Protein AF-A0A8S4RTP9-F1 (afdb_monomer_lite)

InterPro domains:
  IPR000566 Lipocalin/cytosolic fatty-acid binding domain [PF00061] (31-117)
  IPR012674 Calycin [G3DSA:2.40.128.20] (28-155)
  IPR012674 Calycin [SSF50814] (26-150)
  IPR052114 ER-associated autophagy and membrane dynamics regulator [PTHR20952] (185-371)
  IPR057282 RETREG1-3/ARL6IP-like, N-terminal reticulon-homology domain [PF24456] (212-367)

Secondary structure (DSSP, 8-state):
----SSHHHHHHHHHHHT----------S--EEEEEEEEESHHHHHHHTT--HHHHHHHHH--PEEEEEEETTEEEEEEE-SS-EEEEEEETTSEEEEE-SS-EEEEEEEEEETTEEEEEEE-TTT--EEEEEEEE-SSEEEEEEEETT-SS-EEEEEEEEEE---SSHHHHHHHHHHHHHHHHHHHHHHHHHHHHHHHHHHHHHHHGGGHHHHHHHHHHHTTSSTTHHHHHHHHHHHHHHHHHHTT--HHHHHHHHHHHHHHHHHHHHHHHHHHS-TTS--HHHHHHHHHHHHHHHHHHHHHHHHHHHHHHHHHH-HHHHHHHHHHHHHHHHHHHHHS-HHHHHHHHHHHHHHHHHHHHTTHHHHHHHHHHTS--------

Structure (mmCIF, N/CA/C/O backbone):
data_AF-A0A8S4RTP9-F1
#
_entry.id   AF-A0A8S4RTP9-F1
#
loop_
_atom_site.group_PDB
_atom_site.id
_atom_site.type_symbol
_atom_site.label_atom_id
_atom_site.label_alt_id
_atom_site.label_comp_id
_atom_site.label_asym_id
_atom_site.label_entity_id
_atom_site.label_seq_id
_atom_site.pdbx_PDB_ins_code
_atom_site.Cartn_x
_atom_site.Cartn_y
_atom_site.Cartn_z
_atom_site.occupancy
_atom_site.B_iso_or_equiv
_atom_site.auth_seq_id
_atom_site.auth_comp_id
_atom_site.auth_asym_id
_atom_site.auth_atom_id
_atom_site.pdbx_PDB_model_num
ATOM 1 N N . MET A 1 1 ? 39.392 -8.404 46.621 1.00 36.12 1 MET A N 1
ATOM 2 C CA . MET A 1 1 ? 38.425 -8.085 47.693 1.00 36.12 1 MET A CA 1
ATOM 3 C C . MET A 1 1 ? 37.052 -7.868 47.055 1.00 36.12 1 MET A C 1
ATOM 5 O O . MET A 1 1 ? 36.645 -6.737 46.854 1.00 36.12 1 MET A O 1
ATOM 9 N N . ALA A 1 2 ? 36.390 -8.950 46.635 1.00 32.50 2 ALA A N 1
ATOM 10 C CA . ALA A 1 2 ? 35.034 -8.924 46.081 1.00 32.50 2 ALA A CA 1
ATOM 11 C C . ALA A 1 2 ? 34.426 -10.328 46.226 1.00 32.50 2 ALA A C 1
ATOM 13 O O . ALA A 1 2 ? 34.5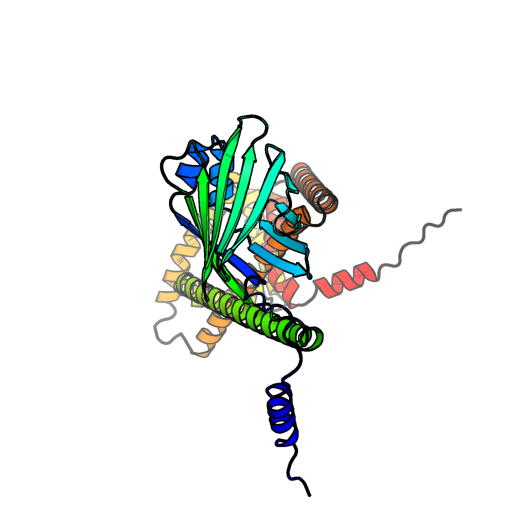82 -11.182 45.362 1.00 32.50 2 ALA A O 1
ATOM 14 N N . HIS A 1 3 ? 33.812 -10.581 47.376 1.00 33.97 3 HIS A N 1
ATOM 15 C CA . HIS A 1 3 ? 32.945 -11.726 47.637 1.00 33.97 3 HIS A CA 1
ATOM 16 C C . HIS A 1 3 ? 31.755 -11.204 48.456 1.00 33.97 3 HIS A C 1
ATOM 18 O O . HIS A 1 3 ? 31.948 -10.352 49.320 1.00 33.97 3 HIS A O 1
ATOM 24 N N . ASN A 1 4 ? 30.565 -11.756 48.199 1.00 37.28 4 ASN A N 1
ATOM 25 C CA . ASN A 1 4 ? 29.323 -11.637 48.984 1.00 37.28 4 ASN A CA 1
ATOM 26 C C . ASN A 1 4 ? 28.449 -10.375 48.852 1.00 37.28 4 ASN A C 1
ATOM 28 O O . ASN A 1 4 ? 28.225 -9.669 49.827 1.00 37.28 4 ASN A O 1
ATOM 32 N N . LEU A 1 5 ? 27.796 -10.200 47.696 1.00 37.62 5 LEU A N 1
ATOM 33 C CA . LEU A 1 5 ? 26.564 -9.390 47.585 1.00 37.62 5 LEU A CA 1
ATOM 34 C C . LEU A 1 5 ? 25.293 -10.205 47.260 1.00 37.62 5 LEU A C 1
ATOM 36 O O . LEU A 1 5 ? 24.198 -9.654 47.278 1.00 37.62 5 LEU A O 1
ATOM 40 N N . ASN A 1 6 ? 25.393 -11.527 47.073 1.00 43.31 6 ASN A N 1
ATOM 41 C CA . ASN A 1 6 ? 24.235 -12.372 46.726 1.00 43.31 6 ASN A CA 1
ATOM 42 C C . ASN A 1 6 ? 23.494 -12.960 47.947 1.00 43.31 6 ASN A C 1
ATOM 44 O O . ASN A 1 6 ? 22.415 -13.520 47.792 1.00 43.31 6 ASN A O 1
ATOM 48 N N . GLY A 1 7 ? 24.046 -12.835 49.161 1.00 35.47 7 GLY A N 1
ATOM 49 C CA . GLY A 1 7 ? 23.460 -13.413 50.381 1.00 35.47 7 GLY A CA 1
ATOM 50 C C . GLY A 1 7 ? 22.413 -12.531 51.073 1.00 35.47 7 GLY A C 1
ATOM 51 O O . GLY A 1 7 ? 21.447 -13.054 51.620 1.00 35.47 7 GLY A O 1
ATOM 52 N N . LEU A 1 8 ? 22.558 -11.199 51.021 1.00 39.16 8 LEU A N 1
ATOM 53 C CA . LEU A 1 8 ? 21.676 -10.281 51.760 1.00 39.16 8 LEU A CA 1
ATOM 54 C C . LEU A 1 8 ? 20.253 -10.212 51.180 1.00 39.16 8 LEU A C 1
ATOM 56 O O . LEU A 1 8 ? 19.293 -10.084 51.934 1.00 39.16 8 LEU A O 1
ATOM 60 N N . HIS A 1 9 ? 20.104 -10.345 49.859 1.00 41.06 9 HIS A N 1
ATOM 61 C CA . HIS A 1 9 ? 18.790 -10.311 49.205 1.00 41.06 9 HIS A CA 1
ATOM 62 C C . HIS A 1 9 ? 17.951 -11.565 49.483 1.00 41.06 9 HIS A C 1
ATOM 64 O O . HIS A 1 9 ? 16.736 -11.465 49.631 1.00 41.06 9 HIS A O 1
ATOM 70 N N . VAL A 1 10 ? 18.589 -12.732 49.611 1.00 45.81 10 VAL A N 1
ATOM 71 C CA . VAL A 1 10 ? 17.896 -13.989 49.941 1.00 45.81 10 VAL A CA 1
ATOM 72 C C . VAL A 1 10 ? 17.510 -14.020 51.425 1.00 45.81 10 VAL A C 1
ATOM 74 O O . VAL A 1 10 ? 16.420 -14.471 51.765 1.00 45.81 10 VAL A O 1
ATOM 77 N N . PHE A 1 11 ? 18.348 -13.456 52.305 1.00 35.59 11 PHE A N 1
ATOM 78 C CA . PHE A 1 11 ? 18.053 -13.335 53.739 1.00 35.59 11 PHE A CA 1
ATOM 79 C C . PHE A 1 11 ? 16.910 -12.350 54.033 1.00 35.59 11 PHE A C 1
ATOM 81 O O . PHE A 1 11 ? 16.093 -12.610 54.913 1.00 35.59 11 PHE A O 1
ATOM 88 N N . ALA A 1 12 ? 16.809 -11.255 53.269 1.00 40.81 12 ALA A N 1
ATOM 89 C CA . ALA A 1 12 ? 15.692 -10.314 53.363 1.00 40.81 12 ALA A CA 1
ATOM 90 C C . ALA A 1 12 ? 14.364 -10.939 52.900 1.00 40.81 12 ALA A C 1
ATOM 92 O O . ALA A 1 12 ? 13.330 -10.688 53.512 1.00 40.81 12 ALA A O 1
ATOM 93 N N . LEU A 1 13 ? 14.395 -11.807 51.879 1.00 36.56 13 LEU A N 1
ATOM 94 C CA . LEU A 1 13 ? 13.218 -12.564 51.443 1.00 36.56 13 LEU A CA 1
ATOM 95 C C . LEU A 1 13 ? 12.757 -13.564 52.516 1.00 36.56 13 LEU A C 1
ATOM 97 O O . LEU A 1 13 ? 11.564 -13.696 52.759 1.00 36.56 13 LEU A O 1
ATOM 101 N N . TYR A 1 14 ? 13.698 -14.231 53.194 1.00 36.41 14 TYR A N 1
ATOM 102 C CA . TYR A 1 14 ? 13.387 -15.233 54.220 1.00 36.41 14 TYR A CA 1
ATOM 103 C C . TYR A 1 14 ? 12.809 -14.616 55.507 1.00 36.41 14 TYR A C 1
ATOM 105 O O . TYR A 1 14 ? 11.941 -15.213 56.133 1.00 36.41 14 TYR A O 1
ATOM 113 N N . LEU A 1 15 ? 13.242 -13.403 55.875 1.00 33.38 15 LEU A N 1
ATOM 114 C CA . LEU A 1 15 ? 12.758 -12.681 57.063 1.00 33.38 15 LEU A CA 1
ATOM 115 C C . LEU A 1 15 ? 11.360 -12.069 56.884 1.00 33.38 15 LEU A C 1
ATOM 117 O O . LEU A 1 15 ? 10.622 -11.950 57.859 1.00 33.38 15 LEU A O 1
ATOM 121 N N . VAL A 1 16 ? 10.976 -11.715 55.653 1.00 39.59 16 VAL A N 1
ATOM 122 C CA . VAL A 1 16 ? 9.627 -11.201 55.347 1.00 39.59 16 VAL A CA 1
ATOM 123 C C . VAL A 1 16 ? 8.579 -12.321 55.373 1.00 39.59 16 VAL A C 1
ATOM 125 O O . VAL A 1 16 ? 7.432 -12.072 55.727 1.00 39.59 16 VAL A O 1
ATOM 128 N N . ILE A 1 17 ? 8.973 -13.566 55.081 1.00 35.19 17 ILE A N 1
ATOM 129 C CA . ILE A 1 17 ? 8.067 -14.728 55.069 1.00 35.19 17 ILE A CA 1
ATOM 130 C C . ILE A 1 17 ? 7.726 -15.219 56.495 1.00 35.19 17 ILE A C 1
ATOM 132 O O . ILE A 1 17 ? 6.728 -15.910 56.679 1.00 35.19 17 ILE A O 1
ATOM 136 N N . THR A 1 18 ? 8.494 -14.846 57.528 1.00 28.20 18 THR A N 1
ATOM 137 C CA . THR A 1 18 ? 8.330 -15.377 58.902 1.00 28.20 18 THR A CA 1
ATOM 138 C C . THR A 1 18 ? 7.833 -14.363 59.941 1.00 28.20 18 THR A C 1
ATOM 140 O O . THR A 1 18 ? 8.067 -14.549 61.133 1.00 28.20 18 THR A O 1
ATOM 143 N N . SER A 1 19 ? 7.158 -13.290 59.528 1.00 28.97 19 SER A N 1
ATOM 144 C CA . SER A 1 19 ? 6.507 -12.336 60.442 1.00 28.97 19 SER A CA 1
ATOM 145 C C . SER A 1 19 ? 5.087 -12.815 60.805 1.00 28.97 19 SER A C 1
ATOM 147 O O . SER A 1 19 ? 4.245 -12.844 59.908 1.00 28.97 19 SER A O 1
ATOM 149 N N . PRO A 1 20 ? 4.775 -13.166 62.072 1.00 32.88 20 PRO A N 1
ATOM 150 C CA . PRO A 1 20 ? 3.467 -13.722 62.445 1.00 32.88 20 PRO A CA 1
ATOM 151 C C . PRO A 1 20 ? 2.330 -12.696 62.601 1.00 32.88 20 PRO A C 1
ATOM 153 O O . PRO A 1 20 ? 1.193 -13.101 62.820 1.00 32.88 20 PRO A O 1
ATOM 156 N N . ASP A 1 21 ? 2.590 -11.391 62.485 1.00 29.45 21 ASP A N 1
ATOM 157 C CA . ASP A 1 21 ? 1.627 -10.351 62.874 1.00 29.45 21 ASP A CA 1
ATOM 158 C C . ASP A 1 21 ? 1.111 -9.525 61.684 1.00 29.45 21 ASP A C 1
ATOM 160 O O . ASP A 1 21 ? 1.590 -8.425 61.416 1.00 29.45 21 ASP A O 1
ATOM 164 N N . CYS A 1 22 ? 0.124 -10.067 60.961 1.00 29.09 22 CYS A N 1
ATOM 165 C CA . CYS A 1 22 ? -0.991 -9.316 60.352 1.00 29.09 22 CYS A CA 1
ATOM 166 C C . CYS A 1 22 ? -1.945 -10.284 59.637 1.00 29.09 22 CYS A C 1
ATOM 168 O O . CYS A 1 22 ? -1.888 -10.480 58.423 1.00 29.09 22 CYS A O 1
ATOM 170 N N . GLN A 1 23 ? -2.846 -10.901 60.399 1.00 34.12 23 GLN A N 1
ATOM 171 C CA . GLN A 1 23 ? -4.106 -11.383 59.843 1.00 34.12 23 GLN A CA 1
ATOM 172 C C . GLN A 1 23 ? -5.007 -10.171 59.582 1.00 34.12 23 GLN A C 1
ATOM 174 O O . GLN A 1 23 ? -5.737 -9.756 60.471 1.00 34.12 23 GLN A O 1
ATOM 179 N N . ASP A 1 24 ? -4.979 -9.636 58.363 1.00 31.03 24 ASP A N 1
ATOM 180 C CA . ASP A 1 24 ? -6.060 -8.797 57.845 1.00 31.03 24 ASP A CA 1
ATOM 181 C C . ASP A 1 24 ? -6.490 -9.336 56.476 1.00 31.03 24 ASP A C 1
ATOM 183 O O . ASP A 1 24 ? -5.831 -9.149 55.458 1.00 31.03 24 ASP A O 1
ATOM 187 N N . LYS A 1 25 ? -7.591 -10.096 56.521 1.00 32.59 25 LYS A N 1
ATOM 188 C CA . LYS A 1 25 ? -8.513 -10.472 55.438 1.00 32.59 25 LYS A CA 1
ATOM 189 C C . LYS A 1 25 ? -7.881 -10.629 54.043 1.00 32.59 25 LYS A C 1
ATOM 191 O O . LYS A 1 25 ? -7.954 -9.744 53.194 1.00 32.59 25 LYS A O 1
ATOM 196 N N . ILE A 1 26 ? -7.335 -11.819 53.807 1.00 29.91 26 ILE A N 1
ATOM 197 C CA . ILE A 1 26 ? -6.916 -12.321 52.493 1.00 29.91 26 ILE A CA 1
ATOM 198 C C . ILE A 1 26 ? -8.122 -12.251 51.541 1.00 29.91 26 ILE A C 1
ATOM 200 O O . ILE A 1 26 ? -9.080 -13.002 51.704 1.00 29.91 26 ILE A O 1
ATOM 204 N N . MET A 1 27 ? -8.096 -11.325 50.579 1.00 32.09 27 MET A N 1
ATOM 205 C CA . MET A 1 27 ? -8.956 -11.380 49.396 1.00 32.09 27 MET A CA 1
ATOM 206 C C . MET A 1 27 ? -8.194 -12.115 48.281 1.00 32.09 27 MET A C 1
ATOM 208 O O . MET A 1 27 ? -7.034 -11.783 48.032 1.00 32.09 27 MET A O 1
ATOM 212 N N . PRO A 1 28 ? -8.806 -13.097 47.612 1.00 38.25 28 PRO A N 1
ATOM 213 C CA . PRO A 1 28 ? -8.177 -13.878 46.548 1.00 38.25 28 PRO A CA 1
ATOM 214 C C . PRO A 1 28 ? -8.049 -13.091 45.230 1.00 38.25 28 PRO A C 1
ATOM 216 O O . PRO A 1 28 ? -8.658 -12.039 45.030 1.00 38.25 28 PRO A O 1
ATOM 219 N N . SER A 1 29 ? -7.218 -13.630 44.334 1.00 57.12 29 SER A N 1
ATOM 220 C CA . SER A 1 29 ? -6.706 -13.117 43.049 1.00 57.12 29 SER A CA 1
ATOM 221 C C . SER A 1 29 ? -7.773 -12.814 41.963 1.00 57.12 29 SER A C 1
ATOM 223 O O . SER A 1 29 ? -7.706 -13.317 40.842 1.00 57.12 29 SER A O 1
ATOM 225 N N . ILE A 1 30 ? -8.774 -11.983 42.265 1.00 61.47 30 ILE A N 1
ATOM 226 C CA . ILE A 1 30 ? -9.818 -11.540 41.312 1.00 61.47 30 ILE A CA 1
ATOM 227 C C . ILE A 1 30 ? -9.401 -10.259 40.563 1.00 61.47 30 ILE A C 1
ATOM 229 O O . ILE A 1 30 ? -9.921 -9.932 39.496 1.00 61.47 30 ILE A O 1
ATOM 233 N N . ALA A 1 31 ? -8.468 -9.493 41.128 1.00 62.34 31 ALA A N 1
ATOM 234 C CA . ALA A 1 31 ? -8.009 -8.247 40.533 1.00 62.34 31 ALA A CA 1
ATOM 235 C C . ALA A 1 31 ? -7.018 -8.531 39.390 1.00 62.34 31 ALA A C 1
ATOM 237 O O . ALA A 1 31 ? -6.008 -9.220 39.568 1.00 62.34 31 ALA A O 1
ATOM 238 N N . GLY A 1 32 ? -7.327 -8.016 38.200 1.00 66.19 32 GLY A N 1
ATOM 239 C CA . GLY A 1 32 ? -6.598 -8.365 36.991 1.00 66.19 32 GLY A CA 1
ATOM 240 C C . GLY A 1 32 ? -7.230 -7.880 35.690 1.00 66.19 32 GLY A C 1
ATOM 241 O O . GLY A 1 32 ? -8.298 -7.263 35.666 1.00 66.19 32 GLY A O 1
ATOM 242 N N . LYS A 1 33 ? -6.542 -8.156 34.579 1.00 65.81 33 LYS A N 1
ATOM 243 C CA . LYS A 1 33 ? -7.023 -7.874 33.217 1.00 65.81 33 LYS A CA 1
ATOM 244 C C . LYS A 1 33 ? -7.452 -9.155 32.529 1.00 65.81 33 LYS A C 1
ATOM 246 O O . LYS A 1 33 ? -6.700 -10.123 32.509 1.00 65.81 33 LYS A O 1
ATOM 251 N N . TYR A 1 34 ? -8.610 -9.117 31.891 1.00 71.62 34 TYR A N 1
ATOM 252 C CA . TYR A 1 34 ? -9.249 -10.249 31.242 1.00 71.62 34 TYR A CA 1
ATOM 253 C C . TYR A 1 34 ? -9.584 -9.882 29.797 1.00 71.62 34 TYR A C 1
ATOM 255 O O . TYR A 1 34 ? -10.275 -8.892 29.544 1.00 71.62 34 TYR A O 1
ATOM 263 N N . GLN A 1 35 ? -9.104 -10.671 28.836 1.00 67.50 35 GLN A N 1
ATOM 264 C CA . GLN A 1 35 ? -9.429 -10.478 27.424 1.00 67.50 35 GLN A CA 1
ATOM 265 C C . GLN A 1 35 ? -10.417 -11.527 26.941 1.00 67.50 35 GLN A C 1
ATOM 267 O O . GLN A 1 35 ? -10.202 -12.731 27.086 1.00 67.50 35 GLN A O 1
ATOM 272 N N . HIS A 1 36 ? -11.501 -11.048 26.342 1.00 67.44 36 HIS A N 1
ATOM 273 C CA . HIS A 1 36 ? -12.504 -11.899 25.732 1.00 67.44 36 HIS A CA 1
ATOM 274 C C . HIS A 1 36 ? -11.922 -12.711 24.565 1.00 67.44 36 HIS A C 1
ATOM 276 O O . HIS A 1 36 ? -11.310 -12.126 23.667 1.00 67.44 36 HIS A O 1
ATOM 282 N N . TYR A 1 37 ? -12.143 -14.032 24.551 1.00 58.78 37 TYR A N 1
ATOM 283 C CA . TYR A 1 37 ? -11.659 -14.898 23.464 1.00 58.78 37 TYR A CA 1
ATOM 284 C C . TYR A 1 37 ? -12.703 -15.882 22.911 1.00 58.78 37 TYR A C 1
ATOM 286 O O . TYR A 1 37 ? -12.553 -16.324 21.771 1.00 58.78 37 TYR A O 1
ATOM 294 N N . LYS A 1 38 ? -13.751 -16.232 23.672 1.00 58.12 38 LYS A N 1
ATOM 295 C CA . LYS A 1 38 ? -14.765 -17.203 23.230 1.00 58.12 38 LYS A CA 1
ATOM 296 C C . LYS A 1 38 ? -16.152 -16.873 23.774 1.00 58.12 38 LYS A C 1
ATOM 298 O O . LYS A 1 38 ? -16.308 -16.596 24.960 1.00 58.12 38 LYS A O 1
ATOM 303 N N . ASN A 1 39 ? -17.158 -16.978 22.909 1.00 62.53 39 ASN A N 1
ATOM 304 C CA . ASN A 1 39 ? -18.576 -16.932 23.260 1.00 62.53 39 ASN A CA 1
ATOM 305 C C . ASN A 1 39 ? -19.231 -18.273 22.912 1.00 62.53 39 ASN A C 1
ATOM 307 O O . ASN A 1 39 ? -19.035 -18.784 21.811 1.00 62.53 39 ASN A O 1
ATOM 311 N N . GLU A 1 40 ? -20.033 -18.804 23.827 1.00 63.53 40 GLU A N 1
ATOM 312 C CA . GLU A 1 40 ? -20.901 -19.967 23.634 1.00 63.53 40 GLU A CA 1
ATOM 313 C C . GLU A 1 40 ? -22.347 -19.530 23.913 1.00 63.53 40 GLU A C 1
ATOM 315 O O . GLU A 1 40 ? -22.638 -18.960 24.964 1.00 63.53 40 GLU A O 1
ATOM 320 N N . ASP A 1 41 ? -23.245 -19.728 22.946 1.00 65.06 41 ASP A N 1
ATOM 321 C CA . ASP A 1 41 ? -24.697 -19.479 23.057 1.00 65.06 41 ASP A CA 1
ATOM 322 C C . ASP A 1 41 ? -25.124 -18.038 23.423 1.00 65.06 41 ASP A C 1
ATOM 324 O O . ASP A 1 41 ? -26.266 -17.760 23.791 1.00 65.06 41 ASP A O 1
ATOM 328 N N . VAL A 1 42 ? -24.216 -17.071 23.264 1.00 61.94 42 VAL A N 1
ATOM 329 C CA . VAL A 1 42 ? -24.447 -15.654 23.590 1.00 61.94 42 VAL A CA 1
ATOM 330 C C . VAL A 1 42 ? -25.408 -14.963 22.601 1.00 61.94 42 VAL A C 1
ATOM 332 O O . VAL A 1 42 ? -26.169 -14.084 23.006 1.00 61.94 42 VAL A O 1
ATOM 335 N N . ASP A 1 43 ? -25.432 -15.362 21.320 1.00 65.38 43 ASP A N 1
ATOM 336 C CA . ASP A 1 43 ? -26.369 -14.806 20.315 1.00 65.38 43 ASP A CA 1
ATOM 337 C C . ASP A 1 43 ? -27.817 -15.260 20.580 1.00 65.38 43 ASP A C 1
ATOM 339 O O . ASP A 1 43 ? -28.752 -14.460 20.471 1.00 65.38 43 ASP A O 1
ATOM 343 N N . ASP A 1 44 ? -28.004 -16.509 21.020 1.00 68.75 44 ASP A N 1
ATOM 344 C CA . ASP A 1 44 ? -29.311 -17.062 21.398 1.00 68.75 44 ASP A CA 1
ATOM 345 C C . ASP A 1 44 ? -29.836 -16.405 22.679 1.00 68.75 44 ASP A C 1
ATOM 347 O O . ASP A 1 44 ? -31.001 -15.997 22.738 1.00 68.75 44 ASP A O 1
ATOM 351 N N . TYR A 1 45 ? -28.953 -16.186 23.662 1.00 67.81 45 TYR A N 1
ATOM 352 C CA . TYR A 1 45 ? -29.256 -15.400 24.857 1.00 67.81 45 TYR A CA 1
ATOM 353 C C . TYR A 1 45 ? -29.705 -13.975 24.499 1.00 67.81 45 TYR A C 1
ATOM 355 O O . TYR A 1 45 ? -30.784 -13.539 24.902 1.00 67.81 45 TYR A O 1
ATOM 363 N N . PHE A 1 46 ? -28.932 -13.242 23.691 1.00 69.25 46 PHE A N 1
ATOM 364 C CA . PHE A 1 46 ? -29.293 -11.872 23.319 1.00 69.25 46 PHE A CA 1
ATOM 365 C C . PHE A 1 46 ? -30.544 -11.791 22.439 1.00 69.25 46 PHE A C 1
ATOM 367 O O . PHE A 1 46 ? -31.259 -10.787 22.479 1.00 69.25 46 PHE A O 1
ATOM 374 N N . THR A 1 47 ? -30.835 -12.838 21.666 1.00 66.69 47 THR A N 1
ATOM 375 C CA . THR A 1 47 ? -32.095 -12.958 20.927 1.00 66.69 47 THR A CA 1
ATOM 376 C C . THR A 1 47 ? -33.274 -13.110 21.891 1.00 66.69 47 THR A C 1
ATOM 378 O O . THR A 1 47 ? -34.268 -12.403 21.732 1.00 66.69 47 THR A O 1
ATOM 381 N N . ALA A 1 48 ? -33.148 -13.947 22.927 1.00 66.81 48 ALA A N 1
ATOM 382 C CA . ALA A 1 48 ? -34.181 -14.142 23.950 1.00 66.81 48 ALA A CA 1
ATOM 383 C C . ALA A 1 48 ? -34.406 -12.902 24.839 1.00 66.81 48 ALA A C 1
ATOM 385 O O . ALA A 1 48 ? -35.532 -12.636 25.256 1.00 66.81 48 ALA A O 1
ATOM 386 N N . VAL A 1 49 ? -33.353 -12.116 25.090 1.00 63.50 49 VAL A N 1
ATOM 387 C CA . VAL A 1 49 ? -33.413 -10.843 25.838 1.00 63.50 49 VAL A CA 1
ATOM 388 C C . VAL A 1 49 ? -33.977 -9.689 24.986 1.00 63.50 49 VAL A C 1
ATOM 390 O O . VAL A 1 49 ? -34.275 -8.617 25.502 1.00 63.50 49 VAL A O 1
ATOM 393 N N . GLY A 1 50 ? -34.187 -9.897 23.681 1.00 64.06 50 GLY A N 1
ATOM 394 C CA . GLY A 1 50 ? -34.803 -8.902 22.797 1.00 64.06 50 GLY A CA 1
ATOM 395 C C . GLY A 1 50 ? -33.836 -7.840 22.267 1.00 64.06 50 GLY A C 1
ATOM 396 O O . GLY A 1 50 ? -34.270 -6.797 21.779 1.00 64.06 50 GLY A O 1
ATOM 397 N N . VAL A 1 51 ? -32.522 -8.088 22.315 1.00 70.00 51 VAL A N 1
ATOM 398 C CA . VAL A 1 51 ? -31.531 -7.181 21.720 1.00 70.00 51 VAL A CA 1
ATOM 399 C C . VAL A 1 51 ? -31.680 -7.194 20.192 1.00 70.00 51 VAL A C 1
ATOM 401 O O . VAL A 1 51 ? -31.679 -8.278 19.605 1.00 70.00 51 VAL A O 1
ATOM 404 N N . PRO A 1 52 ? -31.752 -6.038 19.500 1.00 73.00 52 PRO A N 1
ATOM 405 C CA . PRO A 1 52 ? -31.881 -5.985 18.042 1.00 73.00 52 PRO A CA 1
ATOM 406 C C . PRO A 1 52 ? -30.731 -6.691 17.311 1.00 73.00 52 PRO A C 1
ATOM 408 O O . PRO A 1 52 ? -29.577 -6.597 17.728 1.00 73.00 52 PRO A O 1
ATOM 411 N N . PHE A 1 53 ? -31.023 -7.329 16.170 1.00 68.00 53 PHE A N 1
ATOM 412 C CA . PHE A 1 53 ? -30.060 -8.114 15.372 1.00 68.00 53 PHE A CA 1
ATOM 413 C C . PHE A 1 53 ? -28.725 -7.393 15.126 1.00 68.00 53 PHE A C 1
ATOM 415 O O . PHE A 1 53 ? -27.658 -7.984 15.286 1.00 68.00 53 PHE A O 1
ATOM 422 N N . MET A 1 54 ? -28.778 -6.098 14.800 1.00 67.19 54 MET A N 1
ATOM 423 C CA . MET A 1 54 ? -27.583 -5.286 14.561 1.00 67.19 54 MET A CA 1
ATOM 424 C C . MET A 1 54 ? -26.707 -5.151 15.819 1.00 67.19 54 MET A C 1
ATOM 426 O O . MET A 1 54 ? -25.488 -5.290 15.738 1.00 67.19 54 MET A O 1
ATOM 430 N N . GLY A 1 55 ? -27.321 -4.946 16.990 1.00 66.38 55 GLY A N 1
ATOM 431 C CA . GLY A 1 55 ? -26.613 -4.879 18.270 1.00 66.38 55 GLY A CA 1
ATOM 432 C C . GLY A 1 55 ? -25.957 -6.210 18.637 1.00 66.38 55 GLY A C 1
ATOM 433 O O . GLY A 1 55 ? -24.815 -6.227 19.086 1.00 66.38 55 GLY A O 1
ATOM 434 N N . ARG A 1 56 ? -26.627 -7.336 18.356 1.00 65.88 56 ARG A N 1
ATOM 435 C CA . ARG A 1 56 ? -26.071 -8.680 18.594 1.00 65.88 56 ARG A CA 1
ATOM 436 C C . ARG A 1 56 ? -24.839 -8.960 17.740 1.00 65.88 56 ARG A C 1
ATOM 438 O O . ARG A 1 56 ? -23.820 -9.405 18.262 1.00 65.88 56 ARG A O 1
ATOM 445 N N . LYS A 1 57 ? -24.892 -8.629 16.442 1.00 67.12 57 LYS A N 1
ATOM 446 C CA . LYS A 1 57 ? -23.737 -8.778 15.543 1.00 67.12 57 LYS A CA 1
ATOM 447 C C . LYS A 1 57 ? -22.571 -7.881 15.946 1.00 67.12 57 LYS A C 1
ATOM 449 O O . LYS A 1 57 ? -21.435 -8.342 15.921 1.00 67.12 57 LYS A O 1
ATOM 454 N N . MET A 1 58 ? -22.835 -6.647 16.376 1.00 59.47 58 MET A N 1
ATOM 455 C CA . MET A 1 58 ? -21.783 -5.777 16.910 1.00 59.47 58 MET A CA 1
ATOM 456 C C . MET A 1 58 ? -21.142 -6.344 18.182 1.00 59.47 58 MET A C 1
ATOM 458 O O . MET A 1 58 ? -19.919 -6.328 18.284 1.00 59.47 58 MET A O 1
ATOM 462 N N . MET A 1 59 ? -21.931 -6.887 19.116 1.00 62.53 59 MET A N 1
ATOM 463 C CA . MET A 1 59 ? -21.391 -7.481 20.345 1.00 62.53 59 MET A CA 1
ATOM 464 C C . MET A 1 59 ? -20.550 -8.729 20.055 1.00 62.53 59 MET A C 1
ATOM 466 O O . MET A 1 59 ? -19.446 -8.839 20.580 1.00 62.53 59 MET A O 1
ATOM 470 N N . ALA A 1 60 ? -21.004 -9.603 19.150 1.00 61.62 60 ALA A N 1
ATOM 471 C CA . ALA A 1 60 ? -20.260 -10.793 18.729 1.00 61.62 60 ALA A CA 1
ATOM 472 C C . ALA A 1 60 ? -18.918 -10.468 18.042 1.00 61.62 60 ALA A C 1
ATOM 474 O O . ALA A 1 60 ? -17.978 -11.252 18.135 1.00 61.62 60 ALA A O 1
ATOM 475 N N . MET A 1 61 ? -18.823 -9.322 17.358 1.00 54.41 61 MET A N 1
ATOM 476 C CA . MET A 1 61 ? -17.581 -8.857 16.724 1.00 54.41 61 MET A CA 1
ATOM 477 C C . MET A 1 61 ? -16.653 -8.092 17.673 1.00 54.41 61 MET A C 1
ATOM 479 O O . MET A 1 61 ? -15.502 -7.837 17.323 1.00 54.41 61 MET A O 1
ATOM 483 N N . SER A 1 62 ? -17.134 -7.684 18.847 1.00 57.50 62 SER A N 1
ATOM 484 C CA . SER A 1 62 ? -16.321 -6.948 19.808 1.00 57.50 62 SER A CA 1
ATOM 485 C C . SER A 1 62 ? -15.631 -7.916 20.763 1.00 57.50 62 SER A C 1
ATOM 487 O O . SER A 1 62 ? -16.265 -8.795 21.337 1.00 57.50 62 SER A O 1
ATOM 489 N N . SER A 1 63 ? -14.326 -7.740 20.948 1.00 62.16 63 SER A N 1
ATOM 490 C CA . SER A 1 63 ? -13.536 -8.465 21.946 1.00 62.16 63 SER A CA 1
ATOM 491 C C . SER A 1 63 ? -13.241 -7.514 23.109 1.00 62.16 63 SER A C 1
ATOM 493 O O . SER A 1 63 ? -12.186 -6.874 23.107 1.00 62.16 63 SER A O 1
ATOM 495 N N . PRO A 1 64 ? -14.182 -7.319 24.053 1.00 66.69 64 PRO A N 1
ATOM 496 C CA . PRO A 1 64 ? -13.992 -6.382 25.150 1.00 66.69 64 PRO A CA 1
ATOM 497 C C . PRO A 1 64 ? -12.848 -6.829 26.070 1.00 66.69 64 PRO A C 1
ATOM 499 O O . PRO A 1 64 ? -12.658 -8.017 26.339 1.00 66.69 64 PRO A O 1
ATOM 502 N N . LEU A 1 65 ? -12.089 -5.851 26.555 1.00 66.00 65 LEU A N 1
ATOM 503 C CA . LEU A 1 65 ? -11.081 -6.010 27.594 1.00 66.00 65 LEU A CA 1
ATOM 504 C C . LEU A 1 65 ? -11.687 -5.553 28.921 1.00 66.00 65 LEU A C 1
ATOM 506 O O . LEU A 1 65 ? -12.080 -4.393 29.054 1.00 66.00 65 LEU A O 1
ATOM 510 N N . MET A 1 66 ? -11.771 -6.467 29.882 1.00 70.31 66 MET A N 1
ATOM 511 C CA . MET A 1 66 ? -12.280 -6.217 31.228 1.00 70.31 66 MET A CA 1
ATOM 512 C C . MET A 1 66 ? -11.102 -6.053 32.189 1.00 70.31 66 MET A C 1
ATOM 514 O O . MET A 1 66 ? -10.225 -6.907 32.256 1.00 70.31 66 MET A O 1
ATOM 518 N N . GLU A 1 67 ? -11.067 -4.957 32.933 1.00 70.00 67 GLU A N 1
ATOM 519 C CA . GLU A 1 67 ? -10.065 -4.669 33.958 1.00 70.00 67 GLU A CA 1
ATOM 520 C C . GLU A 1 67 ? -10.778 -4.530 35.302 1.00 70.00 67 GLU A C 1
ATOM 522 O O . GLU A 1 67 ? -11.672 -3.695 35.454 1.00 70.00 67 GLU A O 1
ATOM 527 N N . ILE A 1 68 ? -10.411 -5.388 36.252 1.00 71.88 68 ILE A N 1
ATOM 528 C CA . ILE A 1 68 ? -10.969 -5.416 37.600 1.00 71.88 68 ILE A CA 1
ATOM 529 C C . ILE A 1 68 ? -9.909 -4.889 38.559 1.00 71.88 68 ILE A C 1
ATOM 531 O O . ILE A 1 68 ? -8.853 -5.500 38.721 1.00 71.88 68 ILE A O 1
ATOM 535 N N . THR A 1 69 ? -10.219 -3.783 39.227 1.00 63.44 69 THR A N 1
ATOM 536 C CA . THR A 1 69 ? -9.374 -3.188 40.262 1.00 63.44 69 THR A CA 1
ATOM 537 C C . THR A 1 69 ? -10.132 -3.189 41.580 1.00 63.44 69 THR A C 1
ATOM 539 O O . THR A 1 69 ? -11.264 -2.711 41.647 1.00 63.44 69 THR A O 1
ATOM 542 N N . VAL A 1 70 ? -9.507 -3.699 42.638 1.00 61.50 70 VAL A N 1
ATOM 543 C CA . VAL A 1 70 ? -10.062 -3.677 43.996 1.00 61.50 70 VAL A CA 1
ATOM 544 C C . VAL A 1 70 ? -9.261 -2.669 44.816 1.00 61.50 70 VAL A C 1
ATOM 546 O O . VAL A 1 70 ? -8.060 -2.842 45.005 1.00 61.50 70 VAL A O 1
ATOM 549 N N . ASP A 1 71 ? -9.916 -1.600 45.265 1.00 60.00 71 ASP A N 1
ATOM 550 C CA . ASP A 1 71 ? -9.327 -0.547 46.100 1.00 60.00 71 ASP A CA 1
ATOM 551 C C . ASP A 1 71 ? -10.014 -0.551 47.473 1.00 60.00 71 ASP A C 1
ATOM 553 O O . ASP A 1 71 ? -10.981 0.176 47.725 1.00 60.00 71 ASP A O 1
ATOM 557 N N . GLY A 1 72 ? -9.568 -1.461 48.345 1.00 64.06 72 GLY A N 1
ATOM 558 C CA . GLY A 1 72 ? -10.160 -1.676 49.668 1.00 64.06 72 GLY A CA 1
ATOM 559 C C . GLY A 1 72 ? -11.607 -2.175 49.585 1.00 64.06 72 GLY A C 1
ATOM 560 O O . GLY A 1 72 ? -11.844 -3.324 49.228 1.00 64.06 72 GLY A O 1
ATOM 561 N N . GLU A 1 73 ? -12.569 -1.312 49.928 1.00 58.00 73 GLU A N 1
ATOM 562 C CA . GLU A 1 73 ? -14.014 -1.609 49.882 1.00 58.00 73 GLU A CA 1
ATOM 563 C C . GLU A 1 73 ? -14.657 -1.366 48.505 1.00 58.00 73 GLU A C 1
ATOM 565 O O . GLU A 1 73 ? -15.766 -1.840 48.251 1.00 58.00 73 GLU A O 1
ATOM 570 N N . ASN A 1 74 ? -13.993 -0.612 47.622 1.00 57.75 74 ASN A N 1
ATOM 571 C CA . ASN A 1 74 ? -14.545 -0.223 46.328 1.00 57.75 74 ASN A CA 1
ATOM 572 C C . ASN A 1 74 ? -13.993 -1.126 45.218 1.00 57.75 74 ASN A C 1
ATOM 574 O O . ASN A 1 74 ? -12.783 -1.200 44.997 1.00 57.75 74 ASN A O 1
ATOM 578 N N . MET A 1 75 ? -14.889 -1.765 44.472 1.00 67.25 75 MET A N 1
ATOM 579 C CA . MET A 1 75 ? -14.570 -2.538 43.278 1.00 67.25 75 MET A CA 1
ATOM 580 C C . MET A 1 75 ? -14.806 -1.678 42.034 1.00 67.25 75 MET A C 1
ATOM 582 O O . MET A 1 75 ? -15.876 -1.092 41.850 1.00 67.25 75 MET A O 1
ATOM 586 N N . ILE A 1 76 ? -13.789 -1.589 41.178 1.00 71.00 76 ILE A N 1
ATOM 587 C CA . ILE A 1 76 ? -13.833 -0.866 39.910 1.00 71.00 76 ILE A CA 1
ATOM 588 C C . ILE A 1 76 ? -13.742 -1.885 38.780 1.00 71.00 76 ILE A C 1
ATOM 590 O O . ILE A 1 76 ? -12.713 -2.535 38.618 1.00 71.00 76 ILE A O 1
ATOM 594 N N . ILE A 1 77 ? -14.799 -1.999 37.979 1.00 75.25 77 ILE A N 1
ATOM 595 C CA . ILE A 1 77 ? -14.788 -2.793 36.747 1.00 75.25 77 ILE A CA 1
ATOM 596 C C . ILE A 1 77 ? -14.796 -1.842 35.560 1.00 75.25 77 ILE A C 1
ATOM 598 O O . ILE A 1 77 ? -15.737 -1.070 35.358 1.00 75.25 77 ILE A O 1
ATOM 602 N N . LYS A 1 78 ? -13.745 -1.917 34.750 1.00 71.25 78 LYS A N 1
ATOM 603 C CA . LYS A 1 78 ? -13.609 -1.177 33.503 1.00 71.25 78 LYS A CA 1
ATOM 604 C C . LYS A 1 78 ? -13.719 -2.127 32.323 1.00 71.25 78 LYS A C 1
ATOM 606 O O . LYS A 1 78 ? -12.845 -2.954 32.098 1.00 71.25 78 LYS A O 1
ATOM 611 N N . ASN A 1 79 ? -14.765 -1.954 31.526 1.00 71.12 79 ASN A N 1
ATOM 612 C CA . ASN A 1 79 ? -14.973 -2.692 30.288 1.00 71.12 79 ASN A CA 1
ATOM 613 C C . ASN A 1 79 ? -14.635 -1.791 29.102 1.00 71.12 79 ASN A C 1
ATOM 615 O O . ASN A 1 79 ? -15.353 -0.834 28.813 1.00 71.12 79 ASN A O 1
ATOM 619 N N . SER A 1 80 ? -13.537 -2.092 28.416 1.00 70.94 80 SER A N 1
ATOM 620 C CA . SER A 1 80 ? -13.079 -1.377 27.224 1.00 70.94 80 SER A CA 1
ATOM 621 C C . SER A 1 80 ? -13.422 -2.193 25.980 1.00 70.94 80 SER A C 1
ATOM 623 O O . SER A 1 80 ? -12.848 -3.254 25.754 1.00 70.94 80 SER A O 1
ATOM 625 N N . SER A 1 81 ? -14.365 -1.717 25.169 1.00 60.47 81 SER A N 1
ATOM 626 C CA . SER A 1 81 ? -14.723 -2.324 23.878 1.00 60.47 81 SER A CA 1
ATOM 627 C C . SER A 1 81 ? -14.393 -1.375 22.721 1.00 60.47 81 SER A C 1
ATOM 629 O O . SER A 1 81 ? -14.212 -0.180 22.940 1.00 60.47 81 SER A O 1
ATOM 631 N N . LEU A 1 82 ? -14.377 -1.882 21.481 1.00 48.12 82 LEU A N 1
ATOM 632 C CA . LEU A 1 82 ? -14.146 -1.078 20.266 1.00 48.12 82 LEU A CA 1
ATOM 633 C C . LEU A 1 82 ? -15.166 0.061 20.070 1.00 48.12 82 LEU A C 1
ATOM 635 O O . LEU A 1 82 ? -14.904 0.998 19.326 1.00 48.12 82 LEU A O 1
ATOM 639 N N . LEU A 1 83 ? -16.336 -0.034 20.705 1.00 51.31 83 LEU A N 1
ATOM 640 C CA . LEU A 1 83 ? -17.432 0.927 20.560 1.00 51.31 83 LEU A CA 1
ATOM 641 C C . LEU A 1 83 ? -17.507 1.912 21.730 1.00 51.31 83 LEU A C 1
ATOM 643 O O . LEU A 1 83 ? -17.904 3.062 21.545 1.00 51.31 83 LEU A O 1
ATOM 647 N N . ARG A 1 84 ? -17.183 1.462 22.950 1.00 56.09 84 ARG A N 1
ATOM 648 C CA . ARG A 1 84 ? -17.286 2.275 24.166 1.00 56.09 84 ARG A CA 1
ATOM 649 C C . ARG A 1 84 ? -16.476 1.680 25.311 1.00 56.09 84 ARG A C 1
ATOM 651 O O . ARG A 1 84 ? -16.490 0.465 25.521 1.00 56.09 84 ARG A O 1
ATOM 658 N N . THR A 1 85 ? -15.868 2.555 26.100 1.00 65.31 85 THR A N 1
ATOM 659 C CA . THR A 1 85 ? -15.292 2.212 27.402 1.00 65.31 85 THR A CA 1
ATOM 660 C C . THR A 1 85 ? -16.256 2.629 28.502 1.00 65.31 85 THR A C 1
ATOM 662 O O . THR A 1 85 ? -16.684 3.784 28.541 1.00 65.31 85 THR A O 1
ATOM 665 N N . VAL A 1 86 ? -16.615 1.693 29.377 1.00 70.00 86 VAL A N 1
ATOM 666 C CA . VAL A 1 86 ? -17.496 1.924 30.527 1.00 70.00 86 VAL A CA 1
ATOM 667 C C . VAL A 1 86 ? -16.732 1.577 31.797 1.00 70.00 86 VAL A C 1
ATOM 669 O O . VAL A 1 86 ? -16.188 0.482 31.917 1.00 70.00 86 VAL A O 1
ATOM 672 N N . GLU A 1 87 ? -16.685 2.520 32.734 1.00 70.56 87 GLU A N 1
ATOM 673 C CA . GLU A 1 87 ? -16.105 2.338 34.065 1.00 70.56 87 GLU A CA 1
ATOM 674 C C . GLU A 1 87 ? -17.231 2.322 35.096 1.00 70.56 87 GLU A C 1
ATOM 676 O O . GLU A 1 87 ? -18.054 3.236 35.134 1.00 70.56 87 GLU A O 1
ATOM 681 N N . MET A 1 88 ? -17.263 1.287 35.931 1.00 68.38 88 MET A N 1
ATOM 682 C CA . MET A 1 88 ? -18.226 1.137 37.018 1.00 68.38 88 MET A CA 1
ATOM 683 C C . MET A 1 88 ? -17.474 1.046 38.334 1.00 68.38 88 MET A C 1
ATOM 685 O O . MET A 1 88 ? -16.516 0.285 38.440 1.00 68.38 88 MET A O 1
ATOM 689 N N . LYS A 1 89 ? -17.911 1.818 39.329 1.00 72.56 89 LYS A N 1
ATOM 690 C CA . LYS A 1 89 ? -17.365 1.803 40.687 1.00 72.56 89 LYS A CA 1
ATOM 691 C C . LYS A 1 89 ? -18.501 1.481 41.643 1.00 72.56 89 LYS A C 1
ATOM 693 O O . LYS A 1 89 ? -19.488 2.212 41.654 1.00 72.56 89 LYS A O 1
ATOM 698 N N . TYR A 1 90 ? -18.374 0.408 42.408 1.00 72.38 90 TYR A N 1
ATOM 699 C CA . TYR A 1 90 ? -19.395 -0.013 43.364 1.00 72.38 90 TYR A CA 1
ATOM 700 C C . TYR A 1 90 ? -18.766 -0.712 44.569 1.00 72.38 90 TYR A C 1
ATOM 702 O O . TYR A 1 90 ? -17.609 -1.131 44.526 1.00 72.38 90 TYR A O 1
ATOM 710 N N . LYS A 1 91 ? -19.537 -0.841 45.647 1.00 70.19 91 LYS A N 1
ATOM 711 C CA . LYS A 1 91 ? -19.156 -1.605 46.835 1.00 70.19 91 LYS A CA 1
ATOM 712 C C . LYS A 1 91 ? -19.757 -3.006 46.779 1.00 70.19 91 LYS A C 1
ATOM 714 O O . LYS A 1 91 ? -20.887 -3.189 46.329 1.00 70.19 91 LYS A O 1
ATOM 719 N N . LEU A 1 92 ? -18.993 -4.004 47.212 1.00 67.38 92 LEU A N 1
ATOM 720 C CA . LEU A 1 92 ? -19.461 -5.391 47.282 1.00 67.38 92 LEU A CA 1
ATOM 721 C C . LEU A 1 92 ? -20.566 -5.519 48.341 1.00 67.38 92 LEU A C 1
ATOM 723 O O . LEU A 1 92 ? -20.390 -5.086 49.476 1.00 67.38 92 LEU A O 1
ATOM 727 N N . GLY A 1 93 ? -21.692 -6.127 47.971 1.00 66.25 93 GLY A N 1
ATOM 728 C CA . GLY A 1 93 ? -22.857 -6.307 48.843 1.00 66.25 93 GLY A CA 1
ATOM 729 C C . GLY A 1 93 ? -23.826 -5.120 48.911 1.00 66.25 93 GLY A C 1
ATOM 730 O O . GLY A 1 93 ? -24.880 -5.260 49.527 1.00 66.25 93 GLY A O 1
ATOM 731 N N . GLU A 1 94 ? -23.526 -3.990 48.262 1.00 72.62 94 GLU A N 1
ATOM 732 C CA . GLU A 1 94 ? -24.431 -2.836 48.172 1.00 72.62 94 GLU A CA 1
ATOM 733 C C . GLU A 1 94 ? -25.128 -2.768 46.803 1.00 72.62 94 GLU A C 1
ATOM 735 O O . GLU A 1 94 ? -24.599 -3.221 45.784 1.00 72.62 94 GLU A O 1
ATOM 740 N N . GLU A 1 95 ? -26.338 -2.203 46.778 1.00 71.94 95 GLU A N 1
ATOM 741 C CA . GLU A 1 95 ? -27.085 -1.960 45.543 1.00 71.94 95 GLU A CA 1
ATOM 742 C C . GLU A 1 95 ? -26.503 -0.746 44.810 1.00 71.94 95 GLU A C 1
ATOM 744 O O . GLU A 1 95 ? -26.355 0.332 45.387 1.00 71.94 95 GLU A O 1
ATOM 749 N N . TYR A 1 96 ? -26.188 -0.909 43.525 1.00 74.69 96 TYR A N 1
ATOM 750 C CA . TYR A 1 96 ? -25.699 0.169 42.670 1.00 74.69 96 TYR A CA 1
ATOM 751 C C . TYR A 1 96 ? -26.494 0.259 41.368 1.00 74.69 96 TYR A C 1
ATOM 753 O O . TYR A 1 96 ? -27.034 -0.726 40.857 1.00 74.69 96 TYR A O 1
ATOM 761 N N . GLU A 1 97 ? -26.558 1.469 40.816 1.00 73.31 97 GLU A N 1
ATOM 762 C CA . GLU A 1 97 ? -27.186 1.718 39.523 1.00 73.31 97 GLU A CA 1
ATOM 763 C C . GLU A 1 97 ? -26.181 1.496 38.391 1.00 73.31 97 GLU A C 1
ATOM 765 O O . GLU A 1 97 ? -25.119 2.117 38.330 1.00 73.31 97 GLU A O 1
ATOM 770 N N . GLU A 1 98 ? -26.532 0.616 37.460 1.00 68.81 98 GLU A N 1
ATOM 771 C CA . GLU A 1 98 ? -25.740 0.301 36.282 1.00 68.81 98 GLU A CA 1
ATOM 772 C C . GLU A 1 98 ? -26.435 0.814 35.028 1.00 68.81 98 GLU A C 1
ATOM 774 O O . GLU A 1 98 ? -27.570 0.453 34.711 1.00 68.81 98 GLU A O 1
ATOM 779 N N . ARG A 1 99 ? -25.733 1.667 34.282 1.00 63.28 99 ARG A N 1
ATOM 780 C CA . ARG A 1 99 ? -26.260 2.264 33.059 1.00 63.28 99 ARG A CA 1
ATOM 781 C C . ARG A 1 99 ? -25.942 1.386 31.852 1.00 63.28 99 ARG A C 1
ATOM 783 O O . ARG A 1 99 ? -24.841 1.452 31.305 1.00 63.28 99 ARG A O 1
ATOM 790 N N . MET A 1 100 ? -26.925 0.608 31.408 1.00 61.94 100 MET A N 1
ATOM 791 C CA . MET A 1 100 ? -26.875 -0.119 30.142 1.00 61.94 100 MET A CA 1
ATOM 792 C C . MET A 1 100 ? -27.152 0.825 28.957 1.00 61.94 100 MET A C 1
ATOM 794 O O . MET A 1 100 ? -27.697 1.919 29.130 1.00 61.94 100 MET A O 1
ATOM 798 N N . PRO A 1 101 ? -26.789 0.432 27.721 1.00 58.28 101 PRO A N 1
ATOM 799 C CA . PRO A 1 101 ? -27.061 1.235 26.528 1.00 58.28 101 PRO A CA 1
ATOM 800 C C . PRO A 1 101 ? -28.548 1.549 26.308 1.00 58.28 101 PRO A C 1
ATOM 802 O O . PRO A 1 101 ? -28.859 2.587 25.732 1.00 58.28 101 PRO A O 1
ATOM 805 N N . SER A 1 102 ? -29.446 0.667 26.757 1.00 55.84 102 SER A N 1
ATOM 806 C CA . SER A 1 102 ? -30.899 0.810 26.614 1.00 55.84 102 SER A CA 1
ATOM 807 C C . SER A 1 102 ? -31.605 1.312 27.876 1.00 55.84 102 SER A C 1
ATOM 809 O O . SER A 1 102 ? -32.587 2.033 27.750 1.00 55.84 102 SER A O 1
ATOM 811 N N . THR A 1 103 ? -31.137 0.949 29.075 1.00 63.19 103 THR A N 1
ATOM 812 C CA . THR A 1 103 ? -31.839 1.192 30.352 1.00 63.19 103 THR A CA 1
ATOM 813 C C . THR A 1 103 ? -30.859 1.346 31.522 1.00 63.19 103 THR A C 1
ATOM 815 O O . THR A 1 103 ? -29.692 0.980 31.416 1.00 63.19 103 THR A O 1
ATOM 818 N N . THR A 1 104 ? -31.309 1.879 32.659 1.00 68.44 104 THR A N 1
ATOM 819 C CA . THR A 1 104 ? -30.553 1.818 33.923 1.00 68.44 104 THR A CA 1
ATOM 820 C C . THR A 1 104 ? -31.130 0.688 34.770 1.00 68.44 104 THR A C 1
ATOM 822 O O . THR A 1 104 ? -32.340 0.652 34.986 1.00 68.44 104 THR A O 1
ATOM 825 N N . ILE A 1 105 ? -30.293 -0.242 35.223 1.00 73.56 105 ILE A N 1
ATOM 826 C CA . ILE A 1 105 ? -30.693 -1.389 36.051 1.00 73.56 105 ILE A CA 1
ATOM 827 C C . ILE A 1 105 ? -30.100 -1.253 37.449 1.00 73.56 105 ILE A C 1
ATOM 829 O O . ILE A 1 105 ? -29.037 -0.657 37.615 1.00 73.56 105 ILE A O 1
ATOM 833 N N . LYS A 1 106 ? -30.776 -1.813 38.454 1.00 71.94 106 LYS A N 1
ATOM 834 C CA . LYS A 1 106 ? -30.207 -1.928 39.797 1.00 71.94 106 LYS A CA 1
ATOM 835 C C . LYS A 1 106 ? -29.553 -3.291 39.943 1.00 71.94 106 LYS A C 1
ATOM 837 O O . LYS A 1 106 ? -30.182 -4.311 39.649 1.00 71.94 106 LYS A O 1
ATOM 842 N N . SER A 1 107 ? -28.292 -3.289 40.349 1.00 70.44 107 SER A N 1
ATOM 843 C CA . SER A 1 107 ? -27.448 -4.474 40.448 1.00 70.44 107 SER A CA 1
ATOM 844 C C . SER A 1 107 ? -26.905 -4.597 41.868 1.00 70.44 107 SER A C 1
ATOM 846 O O . SER A 1 107 ? -26.471 -3.614 42.461 1.00 70.44 107 SER A O 1
ATOM 848 N N . ILE A 1 108 ? -26.911 -5.815 42.403 1.00 72.44 108 ILE A N 1
ATOM 849 C CA . ILE A 1 108 ? -26.259 -6.173 43.662 1.00 72.44 108 ILE A CA 1
ATOM 850 C C . ILE A 1 108 ? -25.217 -7.232 43.328 1.00 72.44 108 ILE A C 1
ATOM 852 O O . ILE A 1 108 ? -25.544 -8.277 42.761 1.00 72.44 108 ILE A O 1
ATOM 856 N N . THR A 1 109 ? -23.962 -6.963 43.677 1.00 71.19 109 THR A N 1
ATOM 857 C CA . THR A 1 109 ? -22.852 -7.889 43.442 1.00 71.19 109 THR A CA 1
ATOM 858 C C . THR A 1 109 ? -22.370 -8.460 44.764 1.00 71.19 109 THR A C 1
ATOM 860 O O . THR A 1 109 ? -21.863 -7.730 45.614 1.00 71.19 109 THR A O 1
ATOM 863 N N . THR A 1 110 ? -22.518 -9.771 44.928 1.00 68.12 110 THR A N 1
ATOM 864 C CA . THR A 1 110 ? -22.101 -10.525 46.113 1.00 68.12 110 THR A CA 1
ATOM 865 C C . THR A 1 110 ? -20.966 -11.475 45.764 1.00 68.12 110 THR A C 1
ATOM 867 O O . THR A 1 110 ? -21.036 -12.197 44.768 1.00 68.12 110 THR A O 1
ATOM 870 N N . LEU A 1 111 ? -19.940 -11.505 46.610 1.00 65.19 111 LEU A N 1
ATOM 871 C CA . LEU A 1 111 ? -18.906 -12.532 46.569 1.00 65.19 111 LEU A CA 1
ATOM 872 C C . LEU A 1 111 ? -19.454 -13.781 47.272 1.00 65.19 111 LEU A C 1
ATOM 874 O O . LEU A 1 111 ? -19.804 -13.702 48.449 1.00 65.19 111 LEU A O 1
ATOM 878 N N . VAL A 1 112 ? -19.599 -14.892 46.546 1.00 61.03 112 VAL A N 1
ATOM 879 C CA . VAL A 1 112 ? -20.149 -16.145 47.100 1.00 61.03 112 VAL A CA 1
ATOM 880 C C . VAL A 1 112 ? -19.029 -17.002 47.681 1.00 61.03 112 VAL A C 1
ATOM 882 O O . VAL A 1 112 ? -19.177 -17.519 48.782 1.00 61.03 112 VAL A O 1
ATOM 885 N N . ASN A 1 113 ? -17.902 -17.087 46.969 1.00 56.72 113 ASN A N 1
ATOM 886 C CA . ASN A 1 113 ? -16.695 -17.814 47.358 1.00 56.72 113 ASN A CA 1
ATOM 887 C C . ASN A 1 113 ? -15.450 -17.032 46.922 1.00 56.72 113 ASN A C 1
ATOM 889 O O . ASN A 1 113 ? -15.549 -16.042 46.197 1.00 56.72 113 ASN A O 1
ATOM 893 N N . ASP A 1 114 ? -14.271 -17.536 47.282 1.00 55.16 114 ASP A N 1
ATOM 894 C CA . ASP A 1 114 ? -12.988 -16.944 46.899 1.00 55.16 114 ASP A CA 1
ATOM 895 C C . ASP A 1 114 ? -12.794 -16.806 45.371 1.00 55.16 114 ASP A C 1
ATOM 897 O O . ASP A 1 114 ? -12.124 -15.895 44.895 1.00 55.16 114 ASP A O 1
ATOM 901 N N . ASN A 1 115 ? -13.455 -17.652 44.579 1.00 57.62 115 ASN A N 1
ATOM 902 C CA . ASN A 1 115 ? -13.311 -17.694 43.120 1.00 57.62 115 ASN A CA 1
ATOM 903 C C . ASN A 1 115 ? -14.618 -17.384 42.365 1.00 57.62 115 ASN A C 1
ATOM 905 O O . ASN A 1 115 ? -14.676 -17.538 41.143 1.00 57.62 115 ASN A O 1
ATOM 909 N N . GLU A 1 116 ? -15.678 -16.963 43.065 1.00 67.94 116 GLU A N 1
ATOM 910 C CA . GLU A 1 116 ? -17.015 -16.801 42.480 1.00 67.94 116 GLU A CA 1
ATOM 911 C C . GLU A 1 116 ? -17.667 -15.478 42.879 1.00 67.94 116 GLU A C 1
ATOM 913 O O . GLU A 1 116 ? -17.913 -15.197 44.057 1.00 67.94 116 GLU A O 1
ATOM 918 N N . LEU A 1 117 ? -18.016 -14.684 41.867 1.00 71.06 117 LEU A N 1
ATOM 919 C CA . LEU A 1 117 ? -18.736 -13.427 42.024 1.00 71.06 117 LEU A CA 1
ATOM 920 C C . LEU A 1 117 ? -20.086 -13.527 41.322 1.00 71.06 117 LEU A C 1
ATOM 922 O O . LEU A 1 117 ? -20.177 -13.913 40.158 1.00 71.06 117 LEU A O 1
ATOM 926 N N . VAL A 1 118 ? -21.150 -13.179 42.038 1.00 70.00 118 VAL A N 1
ATOM 927 C CA . VAL A 1 118 ? -22.517 -13.241 41.524 1.00 70.00 118 VAL A CA 1
ATOM 928 C C . VAL A 1 118 ? -23.112 -11.848 41.545 1.00 70.00 118 VAL A C 1
ATOM 930 O O . VAL A 1 118 ? -23.248 -11.235 42.600 1.00 70.00 118 VAL A O 1
ATOM 933 N N . THR A 1 119 ? -23.495 -11.359 40.372 1.00 72.62 119 THR A N 1
ATOM 934 C CA . THR A 1 119 ? -24.251 -10.119 40.226 1.00 72.62 119 THR A CA 1
ATOM 935 C C . THR A 1 119 ? -25.691 -10.455 39.897 1.00 72.62 119 THR A C 1
ATOM 937 O O . THR A 1 119 ? -25.979 -11.044 38.854 1.00 72.62 119 THR A O 1
ATOM 940 N N . GLN A 1 120 ? -26.604 -10.055 40.772 1.00 70.56 120 GLN A N 1
ATOM 941 C CA . GLN A 1 120 ? -28.038 -10.124 40.529 1.00 70.56 120 GLN A CA 1
ATOM 942 C C . GLN A 1 120 ? -28.531 -8.736 40.142 1.00 70.56 120 GLN A C 1
ATOM 944 O O . GLN A 1 120 ? -28.251 -7.759 40.832 1.00 70.56 120 GLN A O 1
ATOM 949 N N . SER A 1 121 ? -29.256 -8.648 39.035 1.00 72.31 121 SER A N 1
ATOM 950 C CA . SER A 1 121 ? -29.798 -7.397 38.518 1.00 72.31 121 SER A CA 1
ATOM 951 C C . SER A 1 121 ? -31.306 -7.518 38.320 1.00 72.31 121 SER A C 1
ATOM 953 O O . SER A 1 121 ? -31.799 -8.547 37.851 1.00 72.31 121 SER A O 1
ATOM 955 N N . VAL A 1 122 ? -32.037 -6.454 38.646 1.00 68.81 122 VAL A N 1
ATOM 956 C CA . VAL A 1 122 ? -33.485 -6.353 38.417 1.00 68.81 122 VAL A CA 1
ATOM 957 C C . VAL A 1 122 ? -33.740 -5.245 37.402 1.00 68.81 122 VAL A C 1
ATOM 959 O O . VAL A 1 122 ? -33.269 -4.116 37.574 1.00 68.81 122 VAL A O 1
ATOM 962 N N . ILE A 1 123 ? -34.470 -5.564 36.331 1.00 62.91 123 ILE A N 1
ATOM 963 C CA . ILE A 1 123 ? -34.837 -4.584 35.304 1.00 62.91 123 ILE A CA 1
ATOM 964 C C . ILE A 1 123 ? -36.078 -3.814 35.784 1.00 62.91 123 ILE A C 1
ATOM 966 O O . ILE A 1 123 ? -37.139 -4.422 35.931 1.00 62.91 123 ILE A O 1
ATOM 970 N N . PRO A 1 124 ? -35.998 -2.487 36.006 1.00 59.09 124 PRO A N 1
ATOM 971 C CA . PRO A 1 124 ? -37.108 -1.724 36.579 1.00 59.09 124 PRO A CA 1
ATOM 972 C C . PRO A 1 124 ? -38.338 -1.622 35.663 1.00 59.09 124 PRO A C 1
ATOM 974 O O . PRO A 1 124 ? -39.442 -1.439 36.162 1.00 59.09 124 PRO A O 1
ATOM 977 N N . GLU A 1 125 ? -38.175 -1.758 34.343 1.00 57.91 125 GLU A N 1
ATOM 978 C CA . GLU A 1 125 ? -39.289 -1.672 33.383 1.00 57.91 125 GLU A CA 1
ATOM 979 C C . GLU A 1 125 ? -40.112 -2.965 33.265 1.00 57.91 125 GLU A C 1
ATOM 981 O O . GLU A 1 125 ? -41.306 -2.897 32.985 1.00 57.91 125 GLU A O 1
ATOM 986 N N . THR A 1 126 ? -39.504 -4.139 33.468 1.00 58.62 126 THR A N 1
ATOM 987 C CA . THR A 1 126 ? -40.167 -5.441 33.253 1.00 58.62 126 THR A CA 1
ATOM 988 C C . THR A 1 126 ? -40.281 -6.299 34.511 1.00 58.62 126 THR A C 1
ATOM 990 O O . THR A 1 126 ? -41.085 -7.225 34.531 1.00 58.62 126 THR A O 1
ATOM 993 N N . GLY A 1 127 ? -39.501 -6.012 35.559 1.00 58.94 127 GLY A N 1
ATOM 994 C CA . GLY A 1 127 ? -39.407 -6.843 36.762 1.00 58.94 127 GLY A CA 1
ATOM 995 C C . GLY A 1 127 ? -38.614 -8.143 36.574 1.00 58.94 127 GLY A C 1
ATOM 996 O O . GLY A 1 127 ? -38.478 -8.901 37.533 1.00 58.94 127 GLY A O 1
ATOM 997 N N . ASP A 1 128 ? -38.075 -8.393 35.374 1.00 65.69 128 ASP A N 1
ATOM 998 C CA . ASP A 1 128 ? -37.317 -9.609 35.066 1.00 65.69 128 ASP A CA 1
ATOM 999 C C . ASP A 1 128 ? -36.009 -9.657 35.875 1.00 65.69 128 ASP A C 1
ATOM 1001 O O . ASP A 1 128 ? -35.282 -8.657 35.989 1.00 65.69 128 ASP A O 1
ATOM 1005 N N . LYS A 1 129 ? -35.676 -10.845 36.395 1.00 66.31 129 LYS A N 1
ATOM 1006 C CA . LYS A 1 129 ? -34.401 -11.088 37.083 1.00 66.31 129 LYS A CA 1
ATOM 1007 C C . LYS A 1 129 ? -33.325 -11.541 36.099 1.00 66.31 129 LYS A C 1
ATOM 1009 O O . LYS A 1 129 ? -33.503 -12.495 35.339 1.00 66.31 129 LYS A O 1
ATOM 1014 N N . CYS A 1 130 ? -32.178 -10.875 36.163 1.00 66.50 130 CYS A N 1
ATOM 1015 C CA . CYS A 1 130 ? -30.982 -11.205 35.398 1.00 66.50 130 CYS A CA 1
ATOM 1016 C C . CYS A 1 130 ? -29.855 -11.568 36.364 1.00 66.50 130 CYS A C 1
ATOM 1018 O O . CYS A 1 130 ? -29.647 -10.878 37.361 1.00 66.50 130 CYS A O 1
ATOM 1020 N N . GLY A 1 131 ? -29.103 -12.621 36.068 1.00 66.75 131 GLY A N 1
ATOM 1021 C CA . GLY A 1 131 ? -27.952 -13.036 36.863 1.00 66.75 131 GLY A CA 1
ATOM 1022 C C . GLY A 1 131 ? -26.694 -13.104 36.011 1.00 66.75 131 GLY A C 1
ATOM 1023 O O . GLY A 1 131 ? -26.711 -13.666 34.914 1.00 66.75 131 GLY A O 1
ATOM 1024 N N . ARG A 1 132 ? -25.590 -12.563 36.520 1.00 72.62 132 ARG A N 1
ATOM 1025 C CA . ARG A 1 132 ? -24.245 -12.768 35.977 1.00 72.62 132 ARG A CA 1
ATOM 1026 C C . ARG A 1 132 ? -23.429 -13.532 37.004 1.00 72.62 132 ARG A C 1
ATOM 1028 O O . ARG A 1 132 ? -23.257 -13.063 38.124 1.00 72.62 132 ARG A O 1
ATOM 1035 N N . HIS A 1 133 ? -22.949 -14.703 36.617 1.00 70.44 133 HIS A N 1
ATOM 1036 C CA . HIS A 1 133 ? -22.083 -15.534 37.439 1.00 70.44 133 HIS A CA 1
ATOM 1037 C C . HIS A 1 133 ? -20.673 -15.509 36.857 1.00 70.44 133 HIS A C 1
ATOM 1039 O O . HIS A 1 133 ? -20.459 -15.965 35.734 1.00 70.44 133 HIS A O 1
ATOM 1045 N N . TYR A 1 134 ? -19.726 -14.972 37.609 1.00 71.88 134 TYR A N 1
ATOM 1046 C CA . TYR A 1 134 ? -18.319 -14.898 37.249 1.00 71.88 134 TYR A CA 1
ATOM 1047 C C . TYR A 1 134 ? -17.581 -15.996 38.007 1.00 71.88 134 TYR A C 1
ATOM 1049 O O . TYR A 1 134 ? -17.547 -15.979 39.235 1.00 71.88 134 TYR A O 1
ATOM 1057 N N . MET A 1 135 ? -17.002 -16.942 37.274 1.00 63.69 135 MET A N 1
ATOM 1058 C CA . MET A 1 135 ? -16.155 -17.992 37.829 1.00 63.69 135 MET A CA 1
ATOM 1059 C C . MET A 1 135 ? -14.712 -17.725 37.415 1.00 63.69 135 MET A C 1
ATOM 1061 O O . MET A 1 135 ? -14.398 -17.718 36.222 1.00 63.69 135 MET A O 1
ATOM 1065 N N . PHE A 1 136 ? -13.855 -17.463 38.396 1.00 63.22 136 PHE A N 1
ATOM 1066 C CA . PHE A 1 136 ? -12.435 -17.195 38.205 1.00 63.22 136 PHE A CA 1
ATOM 1067 C C . PHE A 1 136 ? -11.645 -18.495 38.392 1.00 63.22 136 PHE A C 1
ATOM 1069 O O . PHE A 1 136 ? -11.783 -19.185 39.397 1.00 63.22 136 PHE A O 1
ATOM 1076 N N . THR A 1 137 ? -10.831 -18.842 37.402 1.00 60.22 137 THR A N 1
ATOM 1077 C CA . THR A 1 137 ? -9.852 -19.938 37.450 1.00 60.22 137 THR A CA 1
ATOM 1078 C C . THR A 1 137 ? -8.457 -19.360 37.221 1.00 60.22 137 THR A C 1
ATOM 1080 O O . THR A 1 137 ? -8.351 -18.214 36.791 1.00 60.22 137 THR A O 1
ATOM 1083 N N . ASP A 1 138 ? -7.399 -20.131 37.483 1.00 50.91 138 ASP A N 1
ATOM 1084 C CA . ASP A 1 138 ? -6.009 -19.642 37.423 1.00 50.91 138 ASP A CA 1
ATOM 1085 C C . ASP A 1 138 ? -5.609 -19.064 36.048 1.00 50.91 138 ASP A C 1
ATOM 1087 O O . ASP A 1 138 ? -4.796 -18.144 35.982 1.00 50.91 138 ASP A O 1
ATOM 1091 N N . ASP A 1 139 ? -6.236 -19.536 34.961 1.00 51.50 139 ASP A N 1
ATOM 1092 C CA . ASP A 1 139 ? -5.931 -19.114 33.584 1.00 51.50 139 ASP A CA 1
ATOM 1093 C C . ASP A 1 139 ? -7.087 -18.362 32.886 1.00 51.50 139 ASP A C 1
ATOM 1095 O O . ASP A 1 139 ? -6.868 -17.597 31.933 1.00 51.50 139 ASP A O 1
ATOM 1099 N N . GLU A 1 140 ? -8.334 -18.544 33.338 1.00 62.22 140 GLU A N 1
ATOM 1100 C CA . GLU A 1 140 ? -9.532 -18.048 32.648 1.00 62.22 140 GLU A CA 1
ATOM 1101 C C . GLU A 1 140 ? -10.636 -17.550 33.602 1.00 62.22 140 GLU A C 1
ATOM 1103 O O . GLU A 1 140 ? -10.829 -18.052 34.705 1.00 62.22 140 GLU A O 1
ATOM 1108 N N . CYS A 1 141 ? -11.418 -16.568 33.155 1.00 64.44 141 CYS A N 1
ATOM 1109 C CA . CYS A 1 141 ? -12.654 -16.117 33.787 1.00 64.44 141 CYS A CA 1
ATOM 1110 C C . CYS A 1 141 ? -13.842 -16.471 32.888 1.00 64.44 141 CYS A C 1
ATOM 1112 O O . CYS A 1 141 ? -13.960 -15.983 31.759 1.00 64.44 141 CYS A O 1
ATOM 1114 N N . ILE A 1 142 ? -14.736 -17.318 33.392 1.00 70.38 142 ILE A N 1
ATOM 1115 C CA . ILE A 1 142 ? -15.954 -17.723 32.693 1.00 70.38 142 ILE A CA 1
ATOM 1116 C C . ILE A 1 142 ? -17.114 -16.901 33.244 1.00 70.38 142 ILE A C 1
ATOM 1118 O O . ILE A 1 142 ? -17.459 -16.997 34.421 1.00 70.38 142 ILE A O 1
ATOM 1122 N N . ILE A 1 143 ? -17.741 -16.112 32.377 1.00 73.75 143 ILE A N 1
ATOM 1123 C CA . ILE A 1 143 ? -18.933 -15.329 32.700 1.00 73.75 143 ILE A CA 1
ATOM 1124 C C . ILE A 1 143 ? -20.147 -16.081 32.166 1.00 73.75 143 ILE A C 1
ATOM 1126 O O . ILE A 1 143 ? -20.269 -16.287 30.962 1.00 73.75 143 ILE A O 1
ATOM 1130 N N . THR A 1 144 ? -21.057 -16.477 33.050 1.00 72.88 144 THR A N 1
ATOM 1131 C CA . THR A 1 144 ? -22.332 -17.105 32.686 1.00 72.88 144 THR A CA 1
ATOM 1132 C C . THR A 1 144 ? -23.466 -16.102 32.873 1.00 72.88 144 THR A C 1
ATOM 1134 O O . THR A 1 144 ? -23.673 -15.571 33.964 1.00 72.88 144 THR A O 1
ATOM 1137 N N . LEU A 1 145 ? -24.193 -15.835 31.793 1.00 71.44 145 LEU A N 1
ATOM 1138 C CA . LEU A 1 145 ? -25.333 -14.931 31.710 1.00 71.44 145 LEU A CA 1
ATOM 1139 C C . LEU A 1 145 ? -26.627 -15.739 31.846 1.00 71.44 145 LEU A C 1
ATOM 1141 O O . LEU A 1 145 ? -26.876 -16.668 31.077 1.00 71.44 145 LEU A O 1
ATOM 1145 N N . THR A 1 146 ? -27.468 -15.370 32.807 1.00 67.00 146 THR A N 1
ATOM 1146 C CA . THR A 1 146 ? -28.774 -15.992 33.059 1.00 67.00 146 THR A CA 1
ATOM 1147 C C . THR A 1 146 ? -29.870 -14.933 33.016 1.00 67.00 146 THR A C 1
ATOM 1149 O O . THR A 1 146 ? -29.708 -13.831 33.540 1.00 67.00 146 THR A O 1
ATOM 1152 N N . HIS A 1 147 ? -30.987 -15.259 32.371 1.00 63.62 147 HIS A N 1
ATOM 1153 C CA . HIS A 1 147 ? -32.148 -14.382 32.246 1.00 63.62 147 HIS A CA 1
ATOM 1154 C C . HIS A 1 147 ? -33.417 -15.230 32.287 1.00 63.62 147 HIS A C 1
ATOM 1156 O O . HIS A 1 147 ? -33.457 -16.294 31.675 1.00 63.62 147 HIS A O 1
ATOM 1162 N N . GLU A 1 148 ? -34.467 -14.748 32.948 1.00 63.44 148 GLU A N 1
ATOM 1163 C CA . GLU A 1 148 ? -35.728 -15.483 33.151 1.00 63.44 148 GLU A CA 1
ATOM 1164 C C . GLU A 1 148 ? -36.416 -15.908 31.835 1.00 63.44 148 GLU A C 1
ATOM 1166 O O . GLU A 1 148 ? -37.036 -16.964 31.745 1.00 63.44 148 GLU A O 1
ATOM 1171 N N . LYS A 1 149 ? -36.235 -15.116 30.772 1.00 57.66 149 LYS A N 1
ATOM 1172 C CA . LYS A 1 149 ? -36.741 -15.394 29.410 1.00 57.66 149 LYS A CA 1
ATOM 1173 C C . LYS A 1 149 ? -35.843 -16.296 28.544 1.00 57.66 149 LYS A C 1
ATOM 1175 O O . LYS A 1 149 ? -36.274 -16.708 27.468 1.00 57.66 149 LYS A O 1
ATOM 1180 N N . ALA A 1 150 ? -34.610 -16.594 28.960 1.00 51.56 150 ALA A N 1
ATOM 1181 C CA . ALA A 1 150 ? -33.669 -17.393 28.172 1.00 51.56 150 ALA A CA 1
ATOM 1182 C C . ALA A 1 150 ? -33.715 -18.871 28.599 1.00 51.56 150 ALA A C 1
ATOM 1184 O O . ALA A 1 150 ? -33.487 -19.194 29.761 1.00 51.56 150 ALA A O 1
ATOM 1185 N N . LYS A 1 151 ? -33.989 -19.787 27.655 1.00 53.09 151 LYS A N 1
ATOM 1186 C CA . LYS A 1 151 ? -33.989 -21.244 27.917 1.00 53.09 151 LYS A CA 1
ATOM 1187 C C . LYS A 1 151 ? -32.582 -21.818 28.125 1.00 53.09 151 LYS A C 1
ATOM 1189 O O . LYS A 1 151 ? -32.446 -22.860 28.760 1.00 53.09 151 LYS A O 1
ATOM 1194 N N . THR A 1 152 ? -31.559 -21.156 27.589 1.00 48.81 152 THR A N 1
ATOM 1195 C CA . THR A 1 152 ? -30.147 -21.540 27.681 1.00 48.81 152 THR A CA 1
ATOM 1196 C C . THR A 1 152 ? -29.319 -20.348 28.177 1.00 48.81 152 THR A C 1
ATOM 1198 O O . THR A 1 152 ? -29.523 -19.225 27.707 1.00 48.81 152 THR A O 1
ATOM 1201 N N . PRO A 1 153 ? -28.415 -20.545 29.155 1.00 60.69 153 PRO A N 1
ATOM 1202 C CA . PRO A 1 153 ? -27.533 -19.485 29.627 1.00 60.69 153 PRO A CA 1
ATOM 1203 C C . PRO A 1 153 ? -26.426 -19.209 28.603 1.00 60.69 153 PRO A C 1
ATOM 1205 O O . PRO A 1 153 ? -25.810 -20.142 28.094 1.00 60.69 153 PRO A O 1
ATOM 1208 N N . GLY A 1 154 ? -26.142 -17.934 28.334 1.00 58.47 154 GLY A N 1
ATOM 1209 C CA . GLY A 1 154 ? -25.007 -17.549 27.491 1.00 58.47 154 GLY A CA 1
ATOM 1210 C C . GLY A 1 154 ? -23.706 -17.616 28.288 1.00 58.47 154 GLY A C 1
ATOM 1211 O O . GLY A 1 154 ? -23.673 -17.177 29.437 1.00 58.47 154 GLY A O 1
ATOM 1212 N N . LYS A 1 155 ? -22.627 -18.142 27.710 1.00 61.16 155 LYS A N 1
ATOM 1213 C CA . LYS A 1 155 ? -21.312 -18.205 28.363 1.00 61.16 155 LYS A CA 1
ATOM 1214 C C . LYS A 1 155 ? -20.274 -17.422 27.572 1.00 61.16 155 LYS A C 1
ATOM 1216 O O . LYS A 1 155 ? -20.118 -17.602 26.368 1.00 61.16 155 LYS A O 1
ATOM 1221 N N . SER A 1 156 ? -19.521 -16.582 28.267 1.00 51.12 156 SER A N 1
ATOM 1222 C CA . SER A 1 156 ? -18.417 -15.811 27.701 1.00 51.12 156 SER A CA 1
ATOM 1223 C C . SER A 1 156 ? -17.134 -16.113 28.468 1.00 51.12 156 SER A C 1
ATOM 1225 O O . SER A 1 156 ? -17.007 -15.756 29.641 1.00 51.12 156 SER A O 1
ATOM 1227 N N . SER A 1 157 ? -16.167 -16.737 27.798 1.00 57.78 157 SER A N 1
ATOM 1228 C CA . SER A 1 157 ? -14.857 -17.062 28.368 1.00 57.78 157 SER A CA 1
ATOM 1229 C C . SER A 1 157 ? -13.848 -15.953 28.082 1.00 57.78 157 SER A C 1
ATOM 1231 O O . SER A 1 157 ? -13.703 -15.466 26.953 1.00 57.78 157 SER A O 1
ATOM 1233 N N . HIS A 1 158 ? -13.133 -15.564 29.130 1.00 58.97 158 HIS A N 1
ATOM 1234 C CA . HIS A 1 158 ? -12.109 -14.532 29.115 1.00 58.97 158 HIS A CA 1
ATOM 1235 C C . HIS A 1 158 ? -10.798 -15.128 29.617 1.00 58.97 158 HIS A C 1
ATOM 1237 O O . HIS A 1 158 ? -10.796 -15.894 30.570 1.00 58.97 158 HIS A O 1
ATOM 1243 N N . ARG A 1 159 ? -9.676 -14.779 28.995 1.00 43.94 159 ARG A N 1
ATOM 1244 C CA . ARG A 1 159 ? -8.344 -15.228 29.416 1.00 43.94 159 ARG A CA 1
ATOM 1245 C C . ARG A 1 159 ? -7.696 -14.179 30.312 1.00 43.94 159 ARG A C 1
ATOM 1247 O O . ARG A 1 159 ? -7.794 -12.989 30.001 1.00 43.94 159 ARG A O 1
ATOM 1254 N N . ILE A 1 160 ? -7.020 -14.607 31.377 1.00 51.34 160 ILE A N 1
ATOM 1255 C CA . ILE A 1 160 ? -6.256 -13.716 32.260 1.00 51.34 160 ILE A CA 1
ATOM 1256 C C . ILE A 1 160 ? -5.008 -13.207 31.529 1.00 51.34 160 ILE A C 1
ATOM 1258 O O . ILE A 1 160 ? -4.261 -13.967 30.919 1.00 51.34 160 ILE A O 1
ATOM 1262 N N . LEU A 1 161 ? -4.783 -11.896 31.581 1.00 46.41 161 LEU A N 1
ATOM 1263 C CA . LEU A 1 161 ? -3.593 -11.226 31.050 1.00 46.41 161 LEU A CA 1
ATOM 1264 C C . LEU A 1 161 ? -2.653 -10.738 32.164 1.00 46.41 161 LEU A C 1
ATOM 1266 O O . LEU A 1 161 ? -1.456 -10.546 31.935 1.00 46.41 161 LEU A O 1
ATOM 1270 N N . GLU A 1 162 ? -3.170 -10.461 33.361 1.00 44.31 162 GLU A N 1
ATOM 1271 C CA . GLU A 1 162 ? -2.395 -9.906 34.477 1.00 44.31 162 GLU A CA 1
ATOM 1272 C C . GLU A 1 162 ? -3.129 -10.145 35.797 1.00 44.31 162 GLU A C 1
ATOM 1274 O O . GLU A 1 162 ? -4.298 -9.782 35.882 1.00 44.31 162 GLU A O 1
ATOM 1279 N N . VAL A 1 163 ? -2.451 -10.715 36.797 1.00 41.84 163 VAL A N 1
ATOM 1280 C CA . VAL A 1 163 ? -2.916 -10.806 38.191 1.00 41.84 163 VAL A CA 1
ATOM 1281 C C . VAL A 1 163 ? -2.263 -9.672 38.978 1.00 41.84 163 VAL A C 1
ATOM 1283 O O . VAL A 1 163 ? -1.043 -9.505 38.916 1.00 41.84 163 VAL A O 1
ATOM 1286 N N . SER A 1 164 ? -3.049 -8.869 39.694 1.00 39.09 164 SER A N 1
ATOM 1287 C CA . SER A 1 164 ? -2.515 -7.771 40.504 1.00 39.09 164 SER A CA 1
ATOM 1288 C C . SER A 1 164 ? -2.395 -8.174 41.976 1.00 39.09 164 SER A C 1
ATOM 1290 O O . SER A 1 164 ? -3.357 -8.056 42.732 1.00 39.09 164 SER A O 1
ATOM 1292 N N . GLU A 1 165 ? -1.209 -8.599 42.411 1.00 35.94 165 GLU A N 1
ATOM 1293 C CA . GLU A 1 165 ? -0.861 -8.615 43.839 1.00 35.94 165 GLU A CA 1
ATOM 1294 C C . GLU A 1 165 ? -0.552 -7.186 44.314 1.00 35.94 165 GLU A C 1
ATOM 1296 O O . GLU A 1 165 ? 0.151 -6.422 43.646 1.00 35.94 165 GLU A O 1
ATOM 1301 N N . PHE A 1 166 ? -1.105 -6.783 45.459 1.00 35.91 166 PHE A N 1
ATOM 1302 C CA . PHE A 1 166 ? -1.009 -5.409 45.951 1.00 35.91 166 PHE A CA 1
ATOM 1303 C C . PHE A 1 166 ? 0.193 -5.196 46.888 1.00 35.91 166 PHE A C 1
ATOM 1305 O O . PHE A 1 166 ? 0.460 -5.972 47.797 1.00 35.91 166 PHE A O 1
ATOM 1312 N N . ARG A 1 167 ? 0.827 -4.025 46.724 1.00 31.67 167 ARG A N 1
ATOM 1313 C CA . ARG A 1 167 ? 1.622 -3.292 47.735 1.00 31.67 167 ARG A CA 1
ATOM 1314 C C . ARG A 1 167 ? 3.070 -3.708 48.056 1.00 31.67 167 ARG A C 1
ATOM 1316 O O . ARG A 1 167 ? 3.578 -3.375 49.113 1.00 31.67 167 ARG A O 1
ATOM 1323 N N . PHE A 1 168 ? 3.811 -4.207 47.071 1.00 33.28 168 PHE A N 1
ATOM 1324 C CA . PHE A 1 168 ? 5.238 -3.839 46.874 1.00 33.28 168 PHE A CA 1
ATOM 1325 C C . PHE A 1 168 ? 5.522 -3.423 45.420 1.00 33.28 168 PHE A C 1
ATOM 1327 O O . PHE A 1 168 ? 6.651 -3.388 44.930 1.00 33.28 168 PHE A O 1
ATOM 1334 N N . VAL A 1 169 ? 4.440 -3.119 44.704 1.00 42.56 169 VAL A N 1
ATOM 1335 C CA . VAL A 1 169 ? 4.380 -3.273 43.260 1.00 42.56 169 VAL A CA 1
ATOM 1336 C C . VAL A 1 169 ? 4.576 -1.962 42.517 1.00 42.56 169 VAL A C 1
ATOM 1338 O O . VAL A 1 169 ? 4.917 -2.022 41.362 1.00 42.56 169 VAL A O 1
ATOM 1341 N N . THR A 1 170 ? 4.508 -0.766 43.094 1.00 35.25 170 THR A N 1
ATOM 1342 C CA . THR A 1 170 ? 4.625 0.470 42.283 1.00 35.25 170 THR A CA 1
ATOM 1343 C C . THR A 1 170 ? 5.969 0.644 41.555 1.00 35.25 170 THR A C 1
ATOM 1345 O O . THR A 1 170 ? 5.986 1.174 40.442 1.00 35.25 170 THR A O 1
ATOM 1348 N N . GLU A 1 171 ? 7.073 0.140 42.109 1.00 36.78 171 GLU A N 1
ATOM 1349 C CA . GLU A 1 171 ? 8.389 0.157 41.446 1.00 36.78 171 GLU A CA 1
ATOM 1350 C C . GLU A 1 171 ? 8.604 -1.080 40.551 1.00 36.78 171 GLU A C 1
ATOM 1352 O O . GLU A 1 171 ? 9.058 -0.950 39.411 1.00 36.78 171 GLU A O 1
ATOM 1357 N N . ILE A 1 172 ? 8.155 -2.267 40.982 1.00 41.69 172 ILE A N 1
ATOM 1358 C CA . ILE A 1 172 ? 8.207 -3.493 40.166 1.00 41.69 172 ILE A CA 1
ATOM 1359 C C . ILE A 1 172 ? 7.226 -3.423 38.984 1.00 41.69 172 ILE A C 1
ATOM 1361 O O . ILE A 1 172 ? 7.574 -3.878 37.911 1.00 41.69 172 ILE A O 1
ATOM 1365 N N . HIS A 1 173 ? 6.057 -2.786 39.092 1.00 39.53 173 HIS A N 1
ATOM 1366 C CA . HIS A 1 173 ? 5.108 -2.557 37.991 1.00 39.53 173 HIS A CA 1
ATOM 1367 C C . HIS A 1 173 ? 5.638 -1.533 36.994 1.00 39.53 173 HIS A C 1
ATOM 1369 O O . HIS A 1 173 ? 5.336 -1.650 35.814 1.00 39.53 173 HIS A O 1
ATOM 1375 N N . LYS A 1 174 ? 6.425 -0.528 37.406 1.00 40.12 174 LYS A N 1
ATOM 1376 C CA . LYS A 1 174 ? 7.095 0.356 36.436 1.00 40.12 174 LYS A CA 1
ATOM 1377 C C . LYS A 1 174 ? 8.132 -0.423 35.629 1.00 40.12 174 LYS A C 1
ATOM 1379 O O . LYS A 1 174 ? 8.142 -0.308 34.402 1.00 40.12 174 LYS A O 1
ATOM 1384 N N . ALA A 1 175 ? 8.925 -1.260 36.300 1.00 42.69 175 ALA A N 1
ATOM 1385 C CA . ALA A 1 175 ? 9.891 -2.148 35.657 1.00 42.69 175 ALA A CA 1
ATOM 1386 C C . ALA A 1 175 ? 9.210 -3.235 34.795 1.00 42.69 175 ALA A C 1
ATOM 1388 O O . ALA A 1 175 ? 9.618 -3.463 33.661 1.00 42.69 175 ALA A O 1
ATOM 1389 N N . ASN A 1 176 ? 8.116 -3.831 35.272 1.00 43.34 176 ASN A N 1
ATOM 1390 C CA . ASN A 1 176 ? 7.358 -4.897 34.611 1.00 43.34 176 ASN A CA 1
ATOM 1391 C C . ASN A 1 176 ? 6.474 -4.355 33.477 1.00 43.34 176 ASN A C 1
ATOM 1393 O O . ASN A 1 176 ? 6.340 -4.993 32.446 1.00 43.34 176 ASN A O 1
ATOM 1397 N N . LYS A 1 177 ? 5.956 -3.124 33.573 1.00 47.28 177 LYS A N 1
ATOM 1398 C CA . LYS A 1 177 ? 5.294 -2.430 32.455 1.00 47.28 177 LYS A CA 1
ATOM 1399 C C . LYS A 1 177 ? 6.282 -2.127 31.335 1.00 47.28 177 LYS A C 1
ATOM 1401 O O . LYS A 1 177 ? 5.920 -2.243 30.169 1.00 47.28 177 LYS A O 1
ATOM 1406 N N . HIS A 1 178 ? 7.518 -1.746 31.668 1.00 46.94 178 HIS A N 1
ATOM 1407 C CA . HIS A 1 178 ? 8.579 -1.588 30.671 1.00 46.94 178 HIS A CA 1
ATOM 1408 C C . HIS A 1 178 ? 8.990 -2.930 30.067 1.00 46.94 178 HIS A C 1
ATOM 1410 O O . HIS A 1 178 ? 9.112 -3.015 28.850 1.00 46.94 178 HIS A O 1
ATOM 1416 N N . PHE A 1 179 ? 9.116 -3.980 30.879 1.00 46.81 179 PHE A N 1
ATOM 1417 C CA . PHE A 1 179 ? 9.459 -5.322 30.412 1.00 46.81 179 PHE A CA 1
ATOM 1418 C C . PHE A 1 179 ? 8.359 -5.936 29.531 1.00 46.81 179 PHE A C 1
ATOM 1420 O O . PHE A 1 179 ? 8.634 -6.376 28.424 1.00 46.81 179 PHE A O 1
ATOM 1427 N N . ARG A 1 180 ? 7.093 -5.853 29.948 1.00 52.06 180 ARG A N 1
ATOM 1428 C CA . ARG A 1 180 ? 5.916 -6.321 29.202 1.00 52.06 180 ARG A CA 1
ATOM 1429 C C . ARG A 1 180 ? 5.667 -5.496 27.940 1.00 52.06 180 ARG A C 1
ATOM 1431 O O . ARG A 1 180 ? 5.353 -6.058 26.902 1.00 52.06 180 ARG A O 1
ATOM 1438 N N . SER A 1 181 ? 5.856 -4.174 27.987 1.00 51.22 181 SER A N 1
ATOM 1439 C CA . SER A 1 181 ? 5.842 -3.327 26.782 1.00 51.22 181 SER A CA 1
ATOM 1440 C C . SER A 1 181 ? 6.966 -3.722 25.825 1.00 51.22 181 SER A C 1
ATOM 1442 O O . SER A 1 181 ? 6.740 -3.844 24.628 1.00 51.22 181 SER A O 1
ATOM 1444 N N . TYR A 1 182 ? 8.166 -3.993 26.341 1.00 54.38 182 TYR A N 1
ATOM 1445 C CA . TYR A 1 182 ? 9.293 -4.464 25.542 1.00 54.38 182 TYR A CA 1
ATOM 1446 C C . TYR A 1 182 ? 9.028 -5.842 24.921 1.00 54.38 182 TYR A C 1
ATOM 1448 O O . TYR A 1 182 ? 9.324 -6.046 23.748 1.00 54.38 182 TYR A O 1
ATOM 1456 N N . GLU A 1 183 ? 8.425 -6.768 25.661 1.00 56.66 183 GLU A N 1
ATOM 1457 C CA . GLU A 1 183 ? 8.110 -8.122 25.203 1.00 56.66 183 GLU A CA 1
ATOM 1458 C C . GLU A 1 183 ? 6.946 -8.145 24.202 1.00 56.66 183 GLU A C 1
ATOM 1460 O O . GLU A 1 183 ? 7.033 -8.822 23.174 1.00 56.66 183 GLU A O 1
ATOM 1465 N N . ILE A 1 184 ? 5.908 -7.329 24.422 1.00 59.03 184 ILE A N 1
ATOM 1466 C CA . ILE A 1 184 ? 4.834 -7.091 23.448 1.00 59.03 184 ILE A CA 1
ATOM 1467 C C . ILE A 1 184 ? 5.425 -6.469 22.187 1.00 59.03 184 ILE A C 1
ATOM 1469 O O . ILE A 1 184 ? 5.231 -7.032 21.116 1.00 59.03 184 ILE A O 1
ATOM 1473 N N . ASN A 1 185 ? 6.214 -5.394 22.308 1.00 63.44 185 ASN A N 1
ATOM 1474 C CA . ASN A 1 185 ? 6.862 -4.738 21.171 1.00 63.44 185 ASN A CA 1
ATOM 1475 C C . ASN A 1 185 ? 7.778 -5.707 20.410 1.00 63.44 185 ASN A C 1
ATOM 1477 O O . ASN A 1 185 ? 7.749 -5.736 19.184 1.00 63.44 185 ASN A O 1
ATOM 1481 N N . SER A 1 186 ? 8.544 -6.541 21.120 1.00 69.00 186 SER A N 1
ATOM 1482 C CA . SER A 1 186 ? 9.395 -7.593 20.549 1.00 69.00 186 SER A CA 1
ATOM 1483 C C . SER A 1 186 ? 8.571 -8.629 19.786 1.00 69.00 186 SER A C 1
ATOM 1485 O O . SER A 1 186 ? 8.924 -9.003 18.671 1.00 69.00 186 SER A O 1
ATOM 1487 N N . THR A 1 187 ? 7.433 -9.048 20.336 1.00 68.44 187 THR A N 1
ATOM 1488 C CA . THR A 1 187 ? 6.542 -10.031 19.709 1.00 68.44 187 THR A CA 1
ATOM 1489 C C . THR A 1 187 ? 5.820 -9.449 18.492 1.00 68.44 187 THR A C 1
ATOM 1491 O O . THR A 1 187 ? 5.802 -10.088 17.442 1.00 68.44 187 THR A O 1
ATOM 1494 N N . THR A 1 188 ? 5.302 -8.218 18.566 1.00 68.88 188 THR A N 1
ATOM 1495 C CA . THR A 1 188 ? 4.714 -7.523 17.408 1.00 68.88 188 THR A CA 1
ATOM 1496 C C . THR A 1 188 ? 5.740 -7.235 16.325 1.00 68.88 188 THR A C 1
ATOM 1498 O O . THR A 1 188 ? 5.422 -7.404 15.152 1.00 68.88 188 THR A O 1
ATOM 1501 N N . ASN A 1 189 ? 6.971 -6.863 16.687 1.00 76.62 189 ASN A N 1
ATOM 1502 C CA . ASN A 1 189 ? 8.039 -6.650 15.712 1.00 76.62 189 ASN A CA 1
ATOM 1503 C C . ASN A 1 189 ? 8.406 -7.965 15.021 1.00 76.62 189 ASN A C 1
ATOM 1505 O O . ASN A 1 189 ? 8.441 -8.004 13.799 1.00 76.62 189 ASN A O 1
ATOM 1509 N N . LYS A 1 190 ? 8.543 -9.069 15.768 1.00 80.56 190 LYS A N 1
ATOM 1510 C CA . LYS A 1 190 ? 8.770 -10.404 15.189 1.00 80.56 190 LYS A CA 1
ATOM 1511 C C . LYS A 1 190 ? 7.631 -10.847 14.267 1.00 80.56 190 LYS A C 1
ATOM 1513 O O . LYS A 1 190 ? 7.887 -11.395 13.200 1.00 80.56 190 LYS A O 1
ATOM 1518 N N . MET A 1 191 ? 6.373 -10.609 14.647 1.00 74.25 191 MET A N 1
ATOM 1519 C CA . MET A 1 191 ? 5.214 -10.914 13.795 1.00 74.25 191 MET A CA 1
ATOM 1520 C C . MET A 1 191 ? 5.185 -10.044 12.530 1.00 74.25 191 MET A C 1
ATOM 1522 O O . MET A 1 191 ? 4.892 -10.549 11.446 1.00 74.25 191 MET A O 1
ATOM 1526 N N . ALA A 1 192 ? 5.508 -8.753 12.643 1.00 78.56 192 ALA A N 1
ATOM 1527 C CA . ALA A 1 192 ? 5.586 -7.835 11.510 1.00 78.56 192 ALA A CA 1
ATOM 1528 C C . ALA A 1 192 ? 6.731 -8.204 10.554 1.00 78.56 192 ALA A C 1
ATOM 1530 O O . ALA A 1 192 ? 6.526 -8.231 9.342 1.00 78.56 192 ALA A O 1
ATOM 1531 N N . GLU A 1 193 ? 7.900 -8.559 11.091 1.00 83.81 193 GLU A N 1
ATOM 1532 C CA . GLU A 1 193 ? 9.048 -9.063 10.335 1.00 83.81 193 GLU A CA 1
ATOM 1533 C C . GLU A 1 193 ? 8.701 -10.367 9.606 1.00 83.81 193 GLU A C 1
ATOM 1535 O O . GLU A 1 193 ? 8.924 -10.471 8.401 1.00 83.81 193 GLU A O 1
ATOM 1540 N N . ALA A 1 194 ? 8.060 -11.325 10.286 1.00 85.44 194 ALA A N 1
ATOM 1541 C CA . ALA A 1 194 ? 7.615 -12.577 9.673 1.00 85.44 194 ALA A CA 1
ATOM 1542 C C . ALA A 1 194 ? 6.601 -12.344 8.536 1.00 85.44 194 ALA A C 1
ATOM 1544 O O . ALA A 1 194 ? 6.716 -12.941 7.462 1.00 85.44 194 ALA A O 1
ATOM 1545 N N . ASN A 1 195 ? 5.637 -11.438 8.736 1.00 84.81 195 ASN A N 1
ATOM 1546 C CA . ASN A 1 195 ? 4.667 -11.065 7.707 1.00 84.81 195 ASN A CA 1
ATOM 1547 C C . ASN A 1 195 ? 5.349 -10.372 6.512 1.00 84.81 195 ASN A C 1
ATOM 1549 O O . ASN A 1 195 ? 5.057 -10.677 5.355 1.00 84.81 195 ASN A O 1
ATOM 1553 N N . GLN A 1 196 ? 6.310 -9.483 6.774 1.00 88.19 196 GLN A N 1
ATOM 1554 C CA . GLN A 1 196 ? 7.092 -8.820 5.734 1.00 88.19 196 GLN A CA 1
ATOM 1555 C C . GLN A 1 196 ? 7.910 -9.828 4.916 1.00 88.19 196 GLN A C 1
ATOM 1557 O O . GLN A 1 196 ? 7.916 -9.764 3.686 1.00 88.19 196 GLN A O 1
ATOM 1562 N N . GLU A 1 197 ? 8.570 -10.790 5.559 1.00 89.44 197 GLU A N 1
ATOM 1563 C CA . GLU A 1 197 ? 9.304 -11.844 4.856 1.00 89.44 197 GLU A CA 1
ATOM 1564 C C . GLU A 1 197 ? 8.388 -12.726 4.007 1.00 89.44 197 GLU A C 1
ATOM 1566 O O . GLU A 1 197 ? 8.746 -13.097 2.885 1.00 89.44 197 GLU A O 1
ATOM 1571 N N . GLN A 1 198 ? 7.189 -13.039 4.503 1.00 90.75 198 GLN A N 1
ATOM 1572 C CA . GLN A 1 198 ? 6.184 -13.765 3.734 1.00 90.75 198 GLN A CA 1
ATOM 1573 C C . GLN A 1 198 ? 5.751 -12.977 2.489 1.00 90.75 198 GLN A C 1
ATOM 1575 O O . GLN A 1 198 ? 5.705 -13.545 1.396 1.00 90.75 198 GLN A O 1
ATOM 1580 N N . GLN A 1 199 ? 5.504 -11.671 2.616 1.00 90.19 199 GLN A N 1
ATOM 1581 C CA . GLN A 1 199 ? 5.186 -10.806 1.476 1.00 90.19 199 GLN A CA 1
ATOM 1582 C C . GLN A 1 199 ? 6.324 -10.757 0.450 1.00 90.19 199 GLN A C 1
ATOM 1584 O O . GLN A 1 199 ? 6.068 -10.852 -0.750 1.00 90.19 199 GLN A O 1
ATOM 1589 N N . VAL A 1 200 ? 7.580 -10.684 0.901 1.00 91.12 200 VAL A N 1
ATOM 1590 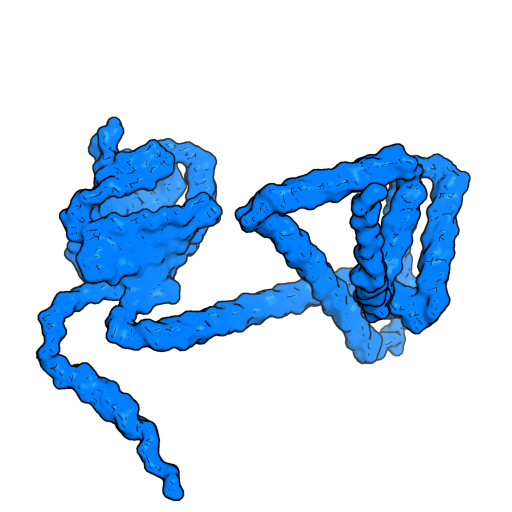C CA . VAL A 1 200 ? 8.750 -10.729 0.009 1.00 91.12 200 VAL A CA 1
ATOM 1591 C C . VAL A 1 200 ? 8.813 -12.057 -0.744 1.00 91.12 200 VAL A C 1
ATOM 1593 O O . VAL A 1 200 ? 9.062 -12.052 -1.947 1.00 91.12 200 VAL A O 1
ATOM 1596 N N . LYS A 1 201 ? 8.547 -13.193 -0.087 1.00 91.69 201 LYS A N 1
ATOM 1597 C CA . LYS A 1 201 ? 8.525 -14.513 -0.746 1.00 91.69 201 LYS A CA 1
ATOM 1598 C C . LYS A 1 201 ? 7.442 -14.599 -1.823 1.00 91.69 201 LYS A C 1
ATOM 1600 O O . LYS A 1 201 ? 7.713 -15.095 -2.916 1.00 91.69 201 LYS A O 1
ATOM 1605 N N . ILE A 1 202 ? 6.240 -14.098 -1.532 1.00 90.19 202 ILE A N 1
ATOM 1606 C CA . ILE A 1 202 ? 5.138 -14.042 -2.505 1.00 90.19 202 ILE A CA 1
ATOM 1607 C C . ILE A 1 202 ? 5.534 -13.163 -3.695 1.00 90.19 202 ILE A C 1
ATOM 1609 O O . ILE A 1 202 ? 5.407 -13.592 -4.839 1.00 90.19 202 ILE A O 1
ATOM 1613 N N . LEU A 1 203 ? 6.072 -11.968 -3.432 1.00 90.44 203 LEU A N 1
ATOM 1614 C CA . LEU A 1 203 ? 6.479 -11.032 -4.477 1.00 90.44 203 LEU A CA 1
ATOM 1615 C C . LEU A 1 203 ? 7.595 -11.599 -5.364 1.00 90.44 203 LEU A C 1
ATOM 1617 O O . LEU A 1 203 ? 7.502 -11.496 -6.584 1.00 90.44 203 LEU A O 1
ATOM 1621 N N . LYS A 1 204 ? 8.610 -12.245 -4.774 1.00 89.50 204 LYS A N 1
ATOM 1622 C CA . LYS A 1 204 ? 9.672 -12.932 -5.526 1.00 89.50 204 LYS A CA 1
ATOM 1623 C C . LYS A 1 204 ? 9.085 -13.970 -6.484 1.00 89.50 204 LYS A C 1
ATOM 1625 O O . LYS A 1 204 ? 9.388 -13.964 -7.669 1.00 89.50 204 LYS A O 1
ATOM 1630 N N . ARG A 1 205 ? 8.167 -14.815 -6.003 1.00 86.88 205 ARG A N 1
ATOM 1631 C CA . ARG A 1 205 ? 7.528 -15.834 -6.850 1.00 86.88 205 ARG A CA 1
ATOM 1632 C C . ARG A 1 205 ? 6.767 -15.223 -8.032 1.00 86.88 205 ARG A C 1
ATOM 1634 O O . ARG A 1 205 ? 6.794 -15.794 -9.116 1.00 86.88 205 ARG A O 1
ATOM 1641 N N . LEU A 1 206 ? 6.100 -14.086 -7.828 1.00 86.62 206 LEU A N 1
ATOM 1642 C CA . LEU A 1 206 ? 5.377 -13.379 -8.892 1.00 86.62 206 LEU A CA 1
ATOM 1643 C C . LEU A 1 206 ? 6.323 -12.717 -9.905 1.00 86.62 206 LEU A C 1
ATOM 1645 O O . LEU A 1 206 ? 6.037 -12.699 -11.097 1.00 86.62 206 LEU A O 1
ATOM 1649 N N . LEU A 1 207 ? 7.458 -12.193 -9.441 1.00 86.75 207 LEU A N 1
ATOM 1650 C CA . LEU A 1 207 ? 8.424 -11.463 -10.263 1.00 86.75 207 LEU A CA 1
ATOM 1651 C C . LEU A 1 207 ? 9.526 -12.348 -10.867 1.00 86.75 207 LEU A C 1
ATOM 1653 O O . LEU A 1 207 ? 10.422 -11.817 -11.521 1.00 86.75 207 LEU A O 1
ATOM 1657 N N . GLU A 1 208 ? 9.495 -13.668 -10.669 1.00 83.62 208 GLU A N 1
ATOM 1658 C CA . GLU A 1 208 ? 10.534 -14.590 -11.155 1.00 83.62 208 GLU A CA 1
ATOM 1659 C C . GLU A 1 208 ? 10.699 -14.503 -12.682 1.00 83.62 208 GLU A C 1
ATOM 1661 O O . GLU A 1 208 ? 11.815 -14.386 -13.187 1.00 83.62 208 GLU A O 1
ATOM 1666 N N . GLY A 1 209 ? 9.587 -14.450 -13.426 1.00 81.44 209 GLY A N 1
ATOM 1667 C CA . GLY A 1 209 ? 9.604 -14.278 -14.887 1.00 81.44 209 GLY A CA 1
ATOM 1668 C C . GLY A 1 209 ? 10.173 -12.928 -15.343 1.00 81.44 209 GLY A C 1
ATOM 1669 O O . GLY A 1 209 ? 10.665 -12.801 -16.459 1.00 81.44 209 GLY A O 1
ATOM 1670 N N . TRP A 1 210 ? 10.170 -11.935 -14.454 1.00 85.06 210 TRP A N 1
ATOM 1671 C CA . TRP A 1 210 ? 10.632 -10.571 -14.704 1.00 85.06 210 TRP A CA 1
ATOM 1672 C C . TRP A 1 210 ? 12.034 -10.286 -14.154 1.00 85.06 210 TRP A C 1
ATOM 1674 O O . TRP A 1 210 ? 12.563 -9.190 -14.355 1.00 85.06 210 TRP A O 1
ATOM 1684 N N . ARG A 1 211 ? 12.667 -11.250 -13.473 1.00 84.50 211 ARG A N 1
ATOM 1685 C CA . ARG A 1 211 ? 13.911 -11.046 -12.709 1.00 84.50 211 ARG A CA 1
ATOM 1686 C C . ARG A 1 211 ? 15.036 -10.386 -13.512 1.00 84.50 211 ARG A C 1
ATOM 1688 O O . ARG A 1 211 ? 15.737 -9.517 -12.998 1.00 84.50 211 ARG A O 1
ATOM 1695 N N . MET A 1 212 ? 15.176 -10.750 -14.789 1.00 82.38 212 MET A N 1
ATOM 1696 C CA . MET A 1 212 ? 16.221 -10.217 -15.671 1.00 82.38 212 MET A CA 1
ATOM 1697 C C . MET A 1 212 ? 15.918 -8.799 -16.157 1.00 82.38 212 MET A C 1
ATOM 1699 O O . MET A 1 212 ? 16.844 -8.011 -16.329 1.00 82.38 212 MET A O 1
ATOM 1703 N N . ALA A 1 213 ? 14.642 -8.457 -16.341 1.00 84.19 213 ALA A N 1
ATOM 1704 C CA . ALA A 1 213 ? 14.212 -7.124 -16.753 1.00 84.19 213 ALA A CA 1
ATOM 1705 C C . ALA A 1 213 ? 14.199 -6.125 -15.582 1.00 84.19 213 ALA A C 1
ATOM 1707 O O . ALA A 1 213 ? 14.460 -4.939 -15.773 1.00 84.19 213 ALA A O 1
ATOM 1708 N N . LEU A 1 214 ? 13.959 -6.594 -14.354 1.00 85.31 214 LEU A N 1
ATOM 1709 C CA . LEU A 1 214 ? 13.897 -5.747 -13.158 1.00 85.31 214 LEU A CA 1
ATOM 1710 C C . LEU A 1 214 ? 15.236 -5.098 -12.790 1.00 85.31 214 LEU A C 1
ATOM 1712 O O . LEU A 1 214 ? 15.249 -3.983 -12.274 1.00 85.31 214 LEU A O 1
ATOM 1716 N N . LEU A 1 215 ? 16.357 -5.769 -13.062 1.00 84.06 215 LEU A N 1
ATOM 1717 C CA . LEU A 1 215 ? 17.705 -5.253 -12.795 1.00 84.06 215 LEU A CA 1
ATOM 1718 C C . LEU A 1 215 ? 18.007 -3.957 -13.577 1.00 84.06 215 LEU A C 1
ATOM 1720 O O . LEU A 1 215 ? 18.262 -2.934 -12.936 1.00 84.06 215 LEU A O 1
ATOM 1724 N N . PRO A 1 216 ? 17.939 -3.939 -14.925 1.00 83.75 216 PRO A N 1
ATOM 1725 C CA . PRO A 1 216 ? 18.120 -2.705 -15.684 1.00 83.75 216 PRO A CA 1
ATOM 1726 C C . PRO A 1 216 ? 16.984 -1.706 -15.432 1.00 83.75 216 PRO A C 1
ATOM 1728 O O . PRO A 1 216 ? 17.240 -0.506 -15.388 1.00 83.75 216 PRO A O 1
ATOM 1731 N N . LEU A 1 217 ? 15.749 -2.170 -15.192 1.00 85.50 217 LEU A N 1
ATOM 1732 C CA . LEU A 1 217 ? 14.630 -1.278 -14.877 1.00 85.50 217 LEU A CA 1
ATOM 1733 C C . LEU A 1 217 ? 14.894 -0.471 -13.602 1.00 85.50 217 LEU A C 1
ATOM 1735 O O . LEU A 1 217 ? 14.682 0.738 -13.594 1.00 85.50 217 LEU A O 1
ATOM 1739 N N . LYS A 1 218 ? 15.402 -1.112 -12.542 1.00 86.25 218 LYS A N 1
ATOM 1740 C CA . LYS A 1 218 ? 15.776 -0.431 -11.298 1.00 86.25 218 LYS A CA 1
ATOM 1741 C C . LYS A 1 218 ? 16.841 0.637 -11.554 1.00 86.25 218 LYS A C 1
ATOM 1743 O O . LYS A 1 218 ? 16.693 1.749 -11.065 1.00 86.25 218 LYS A O 1
ATOM 1748 N N . SER A 1 219 ? 17.875 0.317 -12.333 1.00 86.38 219 SER A N 1
ATOM 1749 C CA . SER A 1 219 ? 18.963 1.245 -12.681 1.00 86.38 219 SER A CA 1
ATOM 1750 C C . SER A 1 219 ? 18.448 2.502 -13.400 1.00 86.38 219 SER A C 1
ATOM 1752 O O . SER A 1 219 ? 18.769 3.632 -13.012 1.00 86.38 219 SER A O 1
ATOM 1754 N N . VAL A 1 220 ? 17.554 2.313 -14.378 1.00 87.62 220 VAL A N 1
ATOM 1755 C CA . VAL A 1 220 ? 16.895 3.408 -15.105 1.00 87.62 220 VAL A CA 1
ATOM 1756 C C . VAL A 1 220 ? 16.015 4.236 -14.168 1.00 87.62 220 VAL A C 1
ATOM 1758 O O . VAL A 1 220 ? 16.106 5.462 -14.157 1.00 87.62 220 VAL A O 1
ATOM 1761 N N . LEU A 1 221 ? 15.199 3.575 -13.345 1.00 85.31 221 LEU A N 1
ATOM 1762 C CA . LEU A 1 221 ? 14.231 4.203 -12.446 1.00 85.31 221 LEU A CA 1
ATOM 1763 C C . LEU A 1 221 ? 14.899 4.995 -11.302 1.00 85.31 221 LEU A C 1
ATOM 1765 O O . LEU A 1 221 ? 14.395 6.034 -10.880 1.00 85.31 221 LEU A O 1
ATOM 1769 N N . LEU A 1 222 ? 16.052 4.521 -10.824 1.00 84.94 222 LEU A N 1
ATOM 1770 C CA . LEU A 1 222 ? 16.868 5.151 -9.779 1.00 84.94 222 LEU A CA 1
ATOM 1771 C C . LEU A 1 222 ? 17.863 6.192 -10.316 1.00 84.94 222 LEU A C 1
ATOM 1773 O O . LEU A 1 222 ? 18.590 6.823 -9.547 1.00 84.94 222 LEU A O 1
ATOM 1777 N N . TRP A 1 223 ? 17.877 6.407 -11.631 1.00 85.88 223 TRP A N 1
ATOM 1778 C CA . TRP A 1 223 ? 18.764 7.349 -12.308 1.00 85.88 223 TRP A CA 1
ATOM 1779 C C . TRP A 1 223 ? 20.243 7.068 -12.023 1.00 85.88 223 TRP A C 1
ATOM 1781 O O . TRP A 1 223 ? 20.977 7.984 -11.651 1.00 85.88 223 TRP A O 1
ATOM 1791 N N . GLU A 1 224 ? 20.706 5.826 -12.181 1.00 84.81 224 GLU A N 1
ATOM 1792 C CA . GLU A 1 224 ? 22.140 5.518 -12.048 1.00 84.81 224 GLU A CA 1
ATOM 1793 C C . GLU A 1 224 ? 22.994 6.395 -12.983 1.00 84.81 224 GLU A C 1
ATOM 1795 O O . GLU A 1 224 ? 23.989 6.984 -12.552 1.00 84.81 224 GLU A O 1
ATOM 1800 N N . HIS A 1 225 ? 22.546 6.596 -14.226 1.00 86.50 225 HIS A N 1
ATOM 1801 C CA . HIS A 1 225 ? 23.110 7.583 -15.145 1.00 86.50 225 HIS A CA 1
ATOM 1802 C C . HIS A 1 225 ? 22.326 8.905 -15.182 1.00 86.50 225 HIS A C 1
ATOM 1804 O O . HIS A 1 225 ? 21.099 8.939 -15.093 1.00 86.50 225 HIS A O 1
ATOM 1810 N N . GLN A 1 226 ? 23.044 10.014 -15.405 1.00 85.44 226 GLN A N 1
ATOM 1811 C CA . GLN A 1 226 ? 22.479 11.374 -15.438 1.00 85.44 226 GLN A CA 1
ATOM 1812 C C . GLN A 1 226 ? 21.453 11.598 -16.563 1.00 85.44 226 GLN A C 1
ATOM 1814 O O . GLN A 1 226 ? 20.592 12.465 -16.444 1.00 85.44 226 GLN A O 1
ATOM 1819 N N . TRP A 1 227 ? 21.519 10.820 -17.647 1.00 88.38 227 TRP A N 1
ATOM 1820 C CA . TRP A 1 227 ? 20.615 10.945 -18.793 1.00 88.38 227 TRP A CA 1
ATOM 1821 C C . TRP A 1 227 ? 19.305 10.156 -18.633 1.00 88.38 227 TRP A C 1
ATOM 1823 O O . TRP A 1 227 ? 18.350 10.421 -19.360 1.00 88.38 227 TRP A O 1
ATOM 1833 N N . HIS A 1 228 ? 19.219 9.218 -17.683 1.00 87.56 228 HIS A N 1
ATOM 1834 C CA . HIS A 1 228 ? 18.014 8.415 -17.448 1.00 87.56 228 HIS A CA 1
ATOM 1835 C C . HIS A 1 228 ? 16.733 9.223 -17.205 1.00 87.56 228 HIS A C 1
ATOM 1837 O O . HIS A 1 228 ? 15.741 8.909 -17.860 1.00 87.56 228 HIS A O 1
ATOM 1843 N N . PRO A 1 229 ? 16.703 10.274 -16.360 1.00 90.12 229 PRO A N 1
ATOM 1844 C CA . PRO A 1 229 ? 15.495 11.088 -16.210 1.00 90.12 229 PRO A CA 1
ATOM 1845 C C . PRO A 1 229 ? 15.048 11.721 -17.532 1.00 90.12 229 PRO A C 1
ATOM 1847 O O . PRO A 1 229 ? 13.855 11.752 -17.824 1.00 90.12 229 PRO A O 1
ATOM 1850 N N . CYS A 1 230 ? 15.997 12.173 -18.359 1.00 90.44 230 CYS A N 1
ATOM 1851 C CA . CYS A 1 230 ? 15.704 12.740 -19.674 1.00 90.44 230 CYS A CA 1
ATOM 1852 C C . CYS A 1 230 ? 15.143 11.677 -20.630 1.00 90.44 230 CYS A C 1
ATOM 1854 O O . CYS A 1 230 ? 14.163 11.933 -21.322 1.00 90.44 230 CYS A O 1
ATOM 1856 N N . ALA A 1 231 ? 15.694 10.461 -20.622 1.00 90.75 231 ALA A N 1
ATOM 1857 C CA . ALA A 1 231 ? 15.172 9.360 -21.428 1.00 90.75 231 ALA A CA 1
ATOM 1858 C C . ALA A 1 231 ? 13.771 8.908 -20.981 1.00 90.75 231 ALA A C 1
ATOM 1860 O O . ALA A 1 231 ? 12.914 8.662 -21.831 1.00 90.75 231 ALA A O 1
ATOM 1861 N N . ILE A 1 232 ? 13.499 8.850 -19.671 1.00 90.44 232 ILE A N 1
ATOM 1862 C CA . ILE A 1 232 ? 12.153 8.569 -19.146 1.00 90.44 232 ILE A CA 1
ATOM 1863 C C . ILE A 1 232 ? 11.189 9.656 -19.626 1.00 90.44 232 ILE A C 1
ATOM 1865 O O . ILE A 1 232 ? 10.169 9.351 -20.234 1.00 90.44 232 ILE A O 1
ATOM 1869 N N . PHE A 1 233 ? 11.540 10.928 -19.439 1.00 92.62 233 PHE A N 1
ATOM 1870 C CA . PHE A 1 233 ? 10.710 12.043 -19.887 1.00 92.62 233 PHE A CA 1
ATOM 1871 C C . PHE A 1 233 ? 10.452 12.013 -21.401 1.00 92.62 233 PHE A C 1
ATOM 1873 O O . PHE A 1 233 ? 9.308 12.142 -21.829 1.00 92.62 233 PHE A O 1
ATOM 1880 N N . ALA A 1 234 ? 11.486 11.786 -22.215 1.00 93.56 234 ALA A N 1
ATOM 1881 C CA . ALA A 1 234 ? 11.374 11.714 -23.669 1.00 93.56 234 ALA A CA 1
ATOM 1882 C C . ALA A 1 234 ? 10.511 10.530 -24.128 1.00 93.56 234 ALA A C 1
ATOM 1884 O O . ALA A 1 234 ? 9.647 10.698 -24.983 1.00 93.56 234 ALA A O 1
ATOM 1885 N N . SER A 1 235 ? 10.697 9.345 -23.540 1.00 90.31 235 SER A N 1
ATOM 1886 C CA . SER A 1 235 ? 9.900 8.156 -23.880 1.00 90.31 235 SER A CA 1
ATOM 1887 C C . SER A 1 235 ? 8.421 8.322 -23.523 1.00 90.31 235 SER A C 1
ATOM 1889 O O . SER A 1 235 ? 7.560 8.038 -24.354 1.00 90.31 235 SER A O 1
ATOM 1891 N N . VAL A 1 236 ? 8.116 8.859 -22.336 1.00 91.25 236 VAL A N 1
ATOM 1892 C CA . VAL A 1 236 ? 6.740 9.187 -21.934 1.00 91.25 236 VAL A CA 1
ATOM 1893 C C . VAL A 1 236 ? 6.170 10.285 -22.840 1.00 91.25 236 VAL A C 1
ATOM 1895 O O . VAL A 1 236 ? 5.034 10.168 -23.292 1.00 91.25 236 VAL A O 1
ATOM 1898 N N . SER A 1 237 ? 6.963 11.304 -23.189 1.00 92.88 237 SER A N 1
ATOM 1899 C CA . SER A 1 237 ? 6.549 12.371 -24.113 1.00 92.88 237 SER A CA 1
ATOM 1900 C C . SER A 1 237 ? 6.163 11.820 -25.482 1.00 92.88 237 SER A C 1
ATOM 1902 O O . SER A 1 237 ? 5.105 12.165 -25.993 1.00 92.88 237 SER A O 1
ATOM 1904 N N . ILE A 1 238 ? 6.976 10.933 -26.062 1.00 91.38 238 ILE A N 1
ATOM 1905 C CA . ILE A 1 238 ? 6.700 10.308 -27.364 1.00 91.38 238 ILE A CA 1
ATOM 1906 C C . ILE A 1 238 ? 5.421 9.464 -27.300 1.00 91.38 238 ILE A C 1
ATOM 1908 O O . ILE A 1 238 ? 4.585 9.538 -28.202 1.00 91.38 238 ILE A O 1
ATOM 1912 N N . LEU A 1 239 ? 5.235 8.695 -26.224 1.00 87.38 239 LEU A N 1
ATOM 1913 C CA . LEU A 1 239 ? 4.043 7.871 -26.029 1.00 87.38 239 LEU A CA 1
ATOM 1914 C C . LEU A 1 239 ? 2.773 8.731 -25.959 1.00 87.38 239 LEU A C 1
ATOM 1916 O O . LEU A 1 239 ? 1.814 8.474 -26.684 1.00 87.38 239 LEU A O 1
ATOM 1920 N N . PHE A 1 240 ? 2.771 9.784 -25.141 1.00 87.88 240 PHE A N 1
ATOM 1921 C CA . PHE A 1 240 ? 1.610 10.666 -25.005 1.00 87.88 240 PHE A CA 1
ATOM 1922 C C . PHE A 1 240 ? 1.402 11.578 -26.218 1.00 87.88 240 PHE A C 1
ATOM 1924 O O . PHE A 1 240 ? 0.258 11.864 -26.560 1.00 87.88 240 PHE A O 1
ATOM 1931 N N . MET A 1 241 ? 2.469 11.967 -26.919 1.00 88.44 241 MET A N 1
ATOM 1932 C CA . MET A 1 241 ? 2.380 12.652 -28.211 1.00 88.44 241 MET A CA 1
ATOM 1933 C C . MET A 1 241 ? 1.713 11.758 -29.261 1.00 88.44 241 MET A C 1
ATOM 1935 O O . MET A 1 241 ? 0.895 12.242 -30.034 1.00 88.44 241 MET A O 1
ATOM 1939 N N . THR A 1 242 ? 2.008 10.455 -29.260 1.00 85.50 242 THR A N 1
ATOM 1940 C CA . THR A 1 242 ? 1.365 9.483 -30.160 1.00 85.50 242 THR A CA 1
ATOM 1941 C C . THR A 1 242 ? -0.115 9.313 -29.819 1.00 85.50 242 THR A C 1
ATOM 1943 O O . THR A 1 242 ? -0.953 9.372 -30.711 1.00 85.50 242 THR A O 1
ATOM 1946 N N . ILE A 1 243 ? -0.456 9.173 -28.531 1.00 86.06 243 ILE A N 1
ATOM 1947 C CA . ILE A 1 243 ? -1.856 9.108 -28.069 1.00 86.06 243 ILE A CA 1
ATOM 1948 C C . ILE A 1 243 ? -2.625 10.365 -28.483 1.00 86.06 243 ILE A C 1
ATOM 1950 O O . ILE A 1 243 ? -3.765 10.267 -28.934 1.00 86.06 243 ILE A O 1
ATOM 1954 N N . TRP A 1 244 ? -1.994 11.530 -28.339 1.00 85.56 244 TRP A N 1
ATOM 1955 C CA . TRP A 1 244 ? -2.566 12.806 -28.742 1.00 85.56 244 TRP A CA 1
ATOM 1956 C C . TRP A 1 244 ? -2.745 12.899 -30.262 1.00 85.56 244 TRP A C 1
ATOM 1958 O O . TRP A 1 244 ? -3.810 13.292 -30.714 1.00 85.56 244 TRP A O 1
ATOM 1968 N N . LEU A 1 245 ? -1.762 12.455 -31.054 1.00 86.94 245 LEU A N 1
ATOM 1969 C CA . LEU A 1 245 ? -1.832 12.445 -32.522 1.00 86.94 245 LEU A CA 1
ATOM 1970 C C . LEU A 1 245 ? -2.908 11.491 -33.069 1.00 86.94 245 LEU A C 1
ATOM 1972 O O . LEU A 1 245 ? -3.392 11.681 -34.179 1.00 86.94 245 LEU A O 1
ATOM 1976 N N . MET A 1 246 ? -3.286 10.470 -32.298 1.00 85.12 246 MET A N 1
ATOM 1977 C CA . MET A 1 246 ? -4.368 9.542 -32.639 1.00 85.12 246 MET A CA 1
ATOM 1978 C C . MET A 1 246 ? -5.762 10.035 -32.207 1.00 85.12 246 MET A C 1
ATOM 1980 O O . MET A 1 246 ? -6.726 9.290 -32.383 1.00 85.12 246 MET A O 1
ATOM 1984 N N . ASP A 1 247 ? -5.878 11.233 -31.614 1.00 84.50 247 ASP A N 1
ATOM 1985 C CA . ASP A 1 247 ? -7.128 11.809 -31.083 1.00 84.50 247 ASP A CA 1
ATOM 1986 C C . ASP A 1 247 ? -7.933 10.827 -30.199 1.00 84.50 247 ASP A C 1
ATOM 1988 O O . ASP A 1 247 ? -9.168 10.818 -30.167 1.00 84.50 247 ASP A O 1
ATOM 1992 N N . LEU A 1 248 ? -7.232 9.961 -29.456 1.00 80.06 248 LEU A N 1
ATOM 1993 C CA . LEU A 1 248 ? -7.864 8.952 -28.607 1.00 80.06 248 LEU A CA 1
ATOM 1994 C C . LEU A 1 248 ? -8.500 9.603 -27.376 1.00 80.06 248 LEU A C 1
ATOM 1996 O O . LEU A 1 248 ? -7.870 10.382 -26.656 1.00 80.06 248 LEU A O 1
ATOM 2000 N N . ASN A 1 249 ? -9.737 9.206 -27.066 1.00 83.56 249 ASN A N 1
ATOM 2001 C CA . ASN A 1 249 ? -10.334 9.555 -25.781 1.00 83.56 249 ASN A CA 1
ATOM 2002 C C . ASN A 1 249 ? -9.572 8.871 -24.625 1.00 83.56 249 ASN A C 1
ATOM 2004 O O . ASN A 1 249 ? -8.855 7.887 -24.809 1.00 83.56 249 ASN A O 1
ATOM 2008 N N . THR A 1 250 ? -9.738 9.384 -23.409 1.00 80.50 250 THR A N 1
ATOM 2009 C CA . THR A 1 250 ? -8.990 8.932 -22.222 1.00 80.50 250 THR A CA 1
ATOM 2010 C C . THR A 1 250 ? -9.223 7.469 -21.853 1.00 80.50 250 THR A C 1
ATOM 2012 O O . THR A 1 250 ? -8.338 6.814 -21.309 1.00 80.50 250 THR A O 1
ATOM 2015 N N . LEU A 1 251 ? -10.414 6.944 -22.135 1.00 84.00 251 LEU A N 1
ATOM 2016 C CA . LEU A 1 251 ? -10.745 5.552 -21.858 1.00 84.00 251 LEU A CA 1
ATOM 2017 C C . LEU A 1 251 ? -10.081 4.620 -22.879 1.00 84.00 251 LEU A C 1
ATOM 2019 O O . LEU A 1 251 ? -9.543 3.577 -22.515 1.00 84.00 251 LEU A O 1
ATOM 2023 N N . ALA A 1 252 ? -10.071 5.023 -24.148 1.00 85.75 252 ALA A N 1
ATOM 2024 C CA . ALA A 1 252 ? -9.404 4.321 -25.231 1.00 85.75 252 ALA A CA 1
ATOM 2025 C C . ALA A 1 252 ? -7.883 4.358 -25.054 1.00 85.75 252 ALA A C 1
ATOM 2027 O O . ALA A 1 252 ? -7.228 3.339 -25.251 1.00 85.75 252 ALA A O 1
ATOM 2028 N N . SER A 1 253 ? -7.314 5.481 -24.608 1.00 82.31 253 SER A N 1
ATOM 2029 C CA . SER A 1 253 ? -5.885 5.559 -24.301 1.00 82.31 253 SER A CA 1
ATOM 2030 C C . SER A 1 253 ? -5.499 4.648 -23.133 1.00 82.31 253 SER A C 1
ATOM 2032 O O . SER A 1 253 ? -4.507 3.928 -23.235 1.00 82.31 253 SER A O 1
ATOM 2034 N N . LEU A 1 254 ? -6.314 4.580 -22.073 1.00 84.19 254 LEU A N 1
ATOM 2035 C CA . LEU A 1 254 ? -6.112 3.632 -20.972 1.00 84.19 254 LEU A CA 1
ATOM 2036 C C . LEU A 1 254 ? -6.200 2.175 -21.452 1.00 84.19 254 LEU A C 1
ATOM 2038 O O . LEU A 1 254 ? -5.389 1.347 -21.043 1.00 84.19 254 LEU A O 1
ATOM 2042 N N . ALA A 1 255 ? -7.146 1.868 -22.343 1.00 88.19 255 ALA A N 1
ATOM 2043 C CA . ALA A 1 255 ? -7.289 0.538 -22.926 1.00 88.19 255 ALA A CA 1
ATOM 2044 C C . ALA A 1 255 ? -6.081 0.153 -23.795 1.00 88.19 255 ALA A C 1
ATOM 2046 O O . ALA A 1 255 ? -5.567 -0.955 -23.663 1.00 88.19 255 ALA A O 1
ATOM 2047 N N . VAL A 1 256 ? -5.582 1.067 -24.636 1.00 83.69 256 VAL A N 1
ATOM 2048 C CA . VAL A 1 256 ? -4.382 0.847 -25.461 1.00 83.69 256 VAL A CA 1
ATOM 2049 C C . VAL A 1 256 ? -3.148 0.652 -24.583 1.00 83.69 256 VAL A C 1
ATOM 2051 O O . VAL A 1 256 ? -2.395 -0.294 -24.801 1.00 83.69 256 VAL A O 1
ATOM 2054 N N . VAL A 1 257 ? -2.961 1.479 -23.549 1.00 82.94 257 VAL A 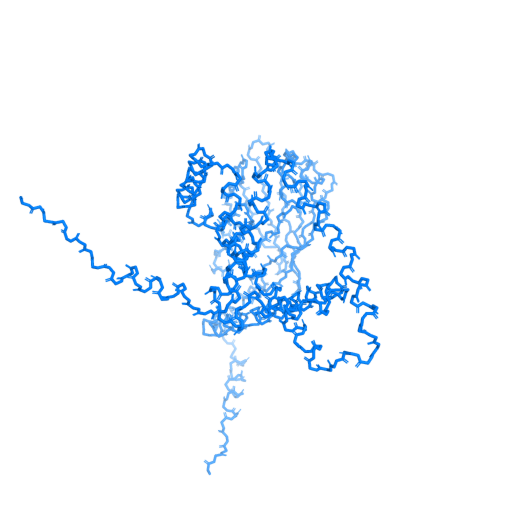N 1
ATOM 2055 C CA . VAL A 1 257 ? -1.871 1.301 -22.575 1.00 82.94 257 VAL A CA 1
ATOM 2056 C C . VAL A 1 257 ? -1.996 -0.047 -21.867 1.00 82.94 257 VAL A C 1
ATOM 2058 O O . VAL A 1 257 ? -1.011 -0.773 -21.767 1.00 82.94 257 VAL A O 1
ATOM 2061 N N . GLY A 1 258 ? -3.199 -0.424 -21.429 1.00 85.38 258 GLY A N 1
ATOM 2062 C CA . GLY A 1 258 ? -3.461 -1.727 -20.822 1.00 85.38 258 GLY A CA 1
ATOM 2063 C C . GLY A 1 258 ? -3.133 -2.890 -21.760 1.00 85.38 258 GLY A C 1
ATOM 2064 O O . GLY A 1 258 ? -2.517 -3.864 -21.334 1.00 85.38 258 GLY A O 1
ATOM 2065 N N . LEU A 1 259 ? -3.478 -2.787 -23.044 1.00 88.69 259 LEU A N 1
ATOM 2066 C CA . LEU A 1 259 ? -3.146 -3.791 -24.056 1.00 88.69 259 LEU A CA 1
ATOM 2067 C C . LEU A 1 259 ? -1.630 -3.904 -24.244 1.00 88.69 259 LEU A C 1
ATOM 2069 O O . LEU A 1 259 ? -1.096 -5.011 -24.220 1.00 88.69 259 LEU A O 1
ATOM 2073 N N . VAL A 1 260 ? -0.928 -2.773 -24.363 1.00 86.06 260 VAL A N 1
ATOM 2074 C CA . VAL A 1 260 ? 0.538 -2.747 -24.466 1.00 86.06 260 VAL A CA 1
ATOM 2075 C C . VAL A 1 260 ? 1.179 -3.365 -23.224 1.00 86.06 260 VAL A C 1
ATOM 2077 O O . VAL A 1 260 ? 2.071 -4.194 -23.362 1.00 86.06 260 VAL A O 1
ATOM 2080 N N . LEU A 1 261 ? 0.710 -3.036 -22.018 1.00 86.94 261 LEU A N 1
ATOM 2081 C CA . LEU A 1 261 ? 1.230 -3.617 -20.777 1.00 86.94 261 LEU A CA 1
ATOM 2082 C C . LEU A 1 261 ? 1.019 -5.134 -20.712 1.00 86.94 261 LEU A C 1
ATOM 2084 O O . LEU A 1 261 ? 1.950 -5.843 -20.347 1.00 86.94 261 LEU A O 1
ATOM 2088 N N . ASN A 1 262 ? -0.149 -5.638 -21.122 1.00 89.06 262 ASN A N 1
ATOM 2089 C CA . ASN A 1 262 ? -0.395 -7.082 -21.219 1.00 89.06 262 ASN A CA 1
ATOM 2090 C C . ASN A 1 262 ? 0.544 -7.751 -22.230 1.00 89.06 262 ASN A C 1
ATOM 2092 O O . ASN A 1 262 ? 1.075 -8.829 -21.979 1.00 89.06 262 ASN A O 1
ATOM 2096 N N . PHE A 1 263 ? 0.771 -7.106 -23.375 1.00 90.62 263 PHE A N 1
ATOM 2097 C CA . PHE A 1 263 ? 1.687 -7.615 -24.389 1.00 90.62 263 PHE A CA 1
ATOM 2098 C C . PHE A 1 263 ? 3.132 -7.665 -23.875 1.00 90.62 263 PHE A C 1
ATOM 2100 O O . PHE A 1 263 ? 3.824 -8.660 -24.076 1.00 90.62 263 PHE A O 1
ATOM 2107 N N . VAL A 1 264 ? 3.577 -6.626 -23.163 1.00 88.75 264 VAL A N 1
ATOM 2108 C CA . VAL A 1 264 ? 4.897 -6.594 -22.518 1.00 88.75 264 VAL A CA 1
ATOM 2109 C C . VAL A 1 264 ? 4.994 -7.672 -21.432 1.00 88.75 264 VAL A C 1
ATOM 2111 O O . VAL A 1 264 ? 5.996 -8.379 -21.396 1.00 88.75 264 VAL A O 1
ATOM 2114 N N . ASP A 1 265 ? 3.963 -7.852 -20.603 1.00 87.50 265 ASP A N 1
ATOM 2115 C CA . ASP A 1 265 ? 3.926 -8.891 -19.563 1.00 87.50 265 ASP A CA 1
ATOM 2116 C C . ASP A 1 265 ? 3.971 -10.310 -20.125 1.00 87.50 265 ASP A C 1
ATOM 2118 O O . ASP A 1 265 ? 4.630 -11.179 -19.562 1.00 87.50 265 ASP A O 1
ATOM 2122 N N . PHE A 1 266 ? 3.379 -10.532 -21.296 1.00 88.44 266 PHE A N 1
ATOM 2123 C CA . PHE A 1 266 ? 3.505 -11.799 -22.003 1.00 88.44 266 PHE A CA 1
ATOM 2124 C C . PHE A 1 266 ? 4.903 -12.000 -22.612 1.00 88.44 266 PHE A C 1
ATOM 2126 O O . PHE A 1 266 ? 5.495 -13.073 -22.491 1.00 88.44 266 PHE A O 1
ATOM 2133 N N . ILE A 1 267 ? 5.452 -10.977 -23.276 1.00 89.12 267 ILE A N 1
ATOM 2134 C CA . ILE A 1 267 ? 6.687 -11.105 -24.061 1.00 89.12 267 ILE A CA 1
ATOM 2135 C C . ILE A 1 267 ? 7.949 -11.094 -23.203 1.00 89.12 267 ILE A C 1
ATOM 2137 O O . ILE A 1 267 ? 8.866 -11.878 -23.458 1.00 89.12 267 ILE A O 1
ATOM 2141 N N . VAL A 1 268 ? 8.038 -10.205 -22.212 1.00 87.38 268 VAL A N 1
ATOM 2142 C CA . VAL A 1 268 ? 9.273 -10.002 -21.443 1.00 87.38 268 VAL A CA 1
ATOM 2143 C C . VAL A 1 268 ? 9.747 -11.294 -20.766 1.00 87.38 268 VAL A C 1
ATOM 2145 O O . VAL A 1 268 ? 10.929 -11.613 -20.924 1.00 87.38 268 VAL A O 1
ATOM 2148 N N . PRO A 1 269 ? 8.891 -12.099 -20.108 1.00 84.12 269 PRO A N 1
ATOM 2149 C CA . PRO A 1 269 ? 9.304 -13.380 -19.538 1.00 84.12 269 PRO A CA 1
ATOM 2150 C C . PRO A 1 269 ? 9.798 -14.390 -20.582 1.00 84.12 269 PRO A C 1
ATOM 2152 O O . PRO A 1 269 ? 10.779 -15.097 -20.343 1.00 84.12 269 PRO A O 1
ATOM 2155 N N . ILE A 1 270 ? 9.169 -14.439 -21.763 1.00 85.38 270 ILE A N 1
ATOM 2156 C CA . ILE A 1 270 ? 9.569 -15.337 -22.860 1.00 85.38 270 ILE A CA 1
ATOM 2157 C C . ILE A 1 270 ? 10.963 -14.964 -23.372 1.00 85.38 270 ILE A C 1
ATOM 2159 O O . ILE A 1 270 ? 11.829 -15.833 -23.506 1.00 85.38 270 ILE A O 1
ATOM 2163 N N . ILE A 1 271 ? 11.202 -13.672 -23.614 1.00 84.00 271 ILE A N 1
ATOM 2164 C CA . ILE A 1 271 ? 12.511 -13.161 -24.044 1.00 84.00 271 ILE A CA 1
ATOM 2165 C C . ILE A 1 271 ? 13.560 -13.415 -22.957 1.00 84.00 271 ILE A C 1
ATOM 2167 O O . ILE A 1 271 ? 14.654 -13.893 -23.250 1.00 84.00 271 ILE A O 1
ATOM 2171 N N . CYS A 1 272 ? 13.235 -13.150 -21.690 1.00 78.25 272 CYS A N 1
ATOM 2172 C CA . CYS A 1 272 ? 14.167 -13.364 -20.584 1.00 78.25 272 CYS A CA 1
ATOM 2173 C C . CYS A 1 272 ? 14.612 -14.831 -20.484 1.00 78.25 272 CYS A C 1
ATOM 2175 O O . CYS A 1 272 ? 15.801 -15.085 -20.296 1.00 78.25 272 CYS A O 1
ATOM 2177 N N . ASN A 1 273 ? 13.689 -15.780 -20.671 1.00 77.56 273 ASN A N 1
ATOM 2178 C CA . ASN A 1 273 ? 13.984 -17.214 -20.628 1.00 77.56 273 ASN A CA 1
ATOM 2179 C C . ASN A 1 273 ? 14.761 -17.722 -21.853 1.00 77.56 273 ASN A C 1
ATOM 2181 O O . ASN A 1 273 ? 15.487 -18.707 -21.747 1.00 77.56 273 ASN A O 1
ATOM 2185 N N . THR A 1 274 ? 14.618 -17.073 -23.011 1.00 79.69 274 THR A N 1
ATOM 2186 C CA . THR A 1 274 ? 15.291 -17.480 -24.259 1.00 79.69 274 THR A CA 1
ATOM 2187 C C . THR A 1 274 ? 16.677 -16.859 -24.425 1.00 79.69 274 THR A C 1
ATOM 2189 O O . THR A 1 274 ? 17.585 -17.525 -24.914 1.00 79.69 274 THR A O 1
ATOM 2192 N N . VAL A 1 275 ? 16.866 -15.606 -24.004 1.00 72.06 275 VAL A N 1
ATOM 2193 C CA . VAL A 1 275 ? 18.129 -14.864 -24.176 1.00 72.06 275 VAL A CA 1
ATOM 2194 C C . VAL A 1 275 ? 19.164 -15.235 -23.115 1.00 72.06 275 VAL A C 1
ATOM 2196 O O . VAL A 1 275 ? 20.358 -15.316 -23.403 1.00 72.06 275 VAL A O 1
ATOM 2199 N N . TYR A 1 276 ? 18.725 -15.473 -21.881 1.00 66.25 276 TYR A N 1
ATOM 2200 C CA . TYR A 1 276 ? 19.605 -15.742 -20.751 1.00 66.25 276 TYR A CA 1
ATOM 2201 C C . TYR A 1 276 ? 19.388 -17.179 -20.290 1.00 66.25 276 TYR A C 1
ATOM 2203 O O . TYR A 1 276 ? 18.658 -17.432 -19.335 1.00 66.25 276 TYR A O 1
ATOM 2211 N N . GLY A 1 277 ? 20.006 -18.133 -20.991 1.00 63.53 277 GLY A N 1
ATOM 2212 C CA . GLY A 1 277 ? 20.014 -19.537 -20.579 1.00 63.53 277 GLY A CA 1
ATOM 2213 C C . GLY A 1 277 ? 20.540 -19.749 -19.140 1.00 63.53 277 GLY A C 1
ATOM 2214 O O . GLY A 1 277 ? 20.954 -18.797 -18.471 1.00 63.53 277 GLY A O 1
ATOM 2215 N N . PRO A 1 278 ? 20.594 -21.002 -18.649 1.00 60.56 278 PRO A N 1
ATOM 2216 C CA . PRO A 1 278 ? 20.880 -21.335 -17.242 1.00 60.56 278 PRO A CA 1
ATOM 2217 C C . PRO A 1 278 ? 22.186 -20.761 -16.659 1.00 60.56 278 PRO A C 1
ATOM 2219 O O . PRO A 1 278 ? 22.353 -20.711 -15.445 1.00 60.56 278 PRO A O 1
ATOM 2222 N N . THR A 1 279 ? 23.119 -20.324 -17.506 1.00 62.88 279 THR A N 1
ATOM 2223 C CA . THR A 1 279 ? 24.441 -19.795 -17.145 1.00 62.88 279 THR A CA 1
ATOM 2224 C C . THR A 1 279 ? 24.484 -18.273 -16.930 1.00 62.88 279 THR A C 1
ATOM 2226 O O . THR A 1 279 ? 25.506 -17.751 -16.492 1.00 62.88 279 THR A O 1
ATOM 2229 N N . GLY A 1 280 ? 23.402 -17.533 -17.216 1.00 65.50 280 GLY A N 1
ATOM 2230 C CA . GLY A 1 280 ? 23.369 -16.061 -17.139 1.00 65.50 280 GLY A CA 1
ATOM 2231 C C . GLY A 1 280 ? 23.089 -15.465 -15.749 1.00 65.50 280 GLY A C 1
ATOM 2232 O O . GLY A 1 280 ? 23.251 -14.249 -15.547 1.00 65.50 280 GLY A O 1
ATOM 2233 N N . TRP A 1 281 ? 22.668 -16.300 -14.794 1.00 77.81 281 TRP A N 1
ATOM 2234 C CA . TRP A 1 281 ? 22.242 -15.890 -13.457 1.00 77.81 281 TRP A CA 1
ATOM 2235 C C . TRP A 1 281 ? 23.341 -16.135 -12.421 1.00 77.81 281 TRP A C 1
ATOM 2237 O O . TRP A 1 281 ? 23.726 -17.270 -12.154 1.00 77.81 281 TRP A O 1
ATOM 2247 N N . THR A 1 282 ? 23.866 -15.055 -11.844 1.00 83.06 282 THR A N 1
ATOM 2248 C CA . THR A 1 282 ? 24.939 -15.105 -10.843 1.00 83.06 282 THR A CA 1
ATOM 2249 C C . THR A 1 282 ? 24.378 -14.837 -9.448 1.00 83.06 282 THR A C 1
ATOM 2251 O O . THR A 1 282 ? 23.394 -14.113 -9.299 1.00 83.06 282 THR A O 1
ATOM 2254 N N . GLY A 1 283 ? 25.042 -15.339 -8.400 1.00 83.50 283 GLY A N 1
ATOM 2255 C CA . GLY A 1 283 ? 24.626 -15.080 -7.012 1.00 83.50 283 GLY A CA 1
ATOM 2256 C C . GLY A 1 283 ? 24.577 -13.588 -6.640 1.00 83.50 283 GLY A C 1
ATOM 2257 O O . GLY A 1 283 ? 23.787 -13.184 -5.793 1.00 83.50 283 GLY A O 1
ATOM 2258 N N . GLN A 1 284 ? 25.363 -12.738 -7.314 1.00 83.94 284 GLN A N 1
ATOM 2259 C CA . GLN A 1 284 ? 25.279 -11.281 -7.149 1.00 83.94 284 GLN A CA 1
ATOM 2260 C C . GLN A 1 284 ? 23.976 -10.699 -7.717 1.00 83.94 284 GLN A C 1
ATOM 2262 O O . GLN A 1 284 ? 23.360 -9.854 -7.069 1.00 83.94 284 GLN A O 1
ATOM 2267 N N . LYS A 1 285 ? 23.529 -11.163 -8.893 1.00 84.38 285 LYS A N 1
ATOM 2268 C CA . LYS A 1 285 ? 22.253 -10.739 -9.492 1.00 84.38 285 LYS A CA 1
ATOM 2269 C C . LYS A 1 285 ? 21.061 -11.204 -8.657 1.00 84.38 285 LYS A C 1
ATOM 2271 O O . LYS A 1 285 ? 20.133 -10.425 -8.470 1.00 84.38 285 LYS A O 1
ATOM 2276 N N . GLU A 1 286 ? 21.136 -12.409 -8.090 1.00 86.75 286 GLU A N 1
ATOM 2277 C CA . GLU A 1 286 ? 20.134 -12.925 -7.146 1.00 86.75 286 GLU A CA 1
ATOM 2278 C C . GLU A 1 286 ? 20.005 -12.024 -5.915 1.00 86.75 286 GLU A C 1
ATOM 2280 O O . GLU A 1 286 ? 18.904 -11.619 -5.549 1.00 86.75 286 GLU A O 1
ATOM 2285 N N . LYS A 1 287 ? 21.134 -11.624 -5.318 1.00 88.12 287 LYS A N 1
ATOM 2286 C CA . LYS A 1 287 ? 21.120 -10.712 -4.170 1.00 88.12 287 LYS A CA 1
ATOM 2287 C C . LYS A 1 287 ? 20.510 -9.353 -4.524 1.00 88.12 287 LYS A C 1
ATOM 2289 O O . LYS A 1 287 ? 19.659 -8.854 -3.795 1.00 88.12 287 LYS A O 1
ATOM 2294 N N . MET A 1 288 ? 20.893 -8.773 -5.664 1.00 86.44 288 MET A N 1
ATOM 2295 C CA . MET A 1 288 ? 20.321 -7.500 -6.121 1.00 86.44 288 MET A CA 1
ATOM 2296 C C . MET A 1 288 ? 18.817 -7.603 -6.396 1.00 86.44 288 MET A C 1
ATOM 2298 O O . MET A 1 288 ? 18.074 -6.667 -6.098 1.00 86.44 288 MET A O 1
ATOM 2302 N N . TYR A 1 289 ? 18.365 -8.727 -6.950 1.00 89.19 289 TYR A N 1
ATOM 2303 C CA . TYR A 1 289 ? 16.953 -9.019 -7.171 1.00 89.19 289 TYR A CA 1
ATOM 2304 C C . TYR A 1 289 ? 16.177 -9.140 -5.853 1.00 89.19 289 TYR A C 1
ATOM 2306 O O . TYR A 1 289 ? 15.103 -8.551 -5.698 1.00 89.19 289 TYR A O 1
ATOM 2314 N N . GLU A 1 290 ? 16.742 -9.827 -4.863 1.00 89.50 290 GLU A N 1
ATOM 2315 C CA . GLU A 1 290 ? 16.170 -9.894 -3.523 1.00 89.50 290 GLU A CA 1
ATOM 2316 C C . GLU A 1 290 ? 16.056 -8.513 -2.871 1.00 89.50 290 GLU A C 1
ATOM 2318 O O . GLU A 1 290 ? 15.004 -8.186 -2.315 1.00 89.50 290 GLU A O 1
ATOM 2323 N N . ASP A 1 291 ? 17.088 -7.681 -2.993 1.00 88.94 291 ASP A N 1
ATOM 2324 C CA . ASP A 1 291 ? 17.077 -6.314 -2.474 1.00 88.94 291 ASP A CA 1
ATOM 2325 C C . ASP A 1 291 ? 15.997 -5.456 -3.155 1.00 88.94 291 ASP A C 1
ATOM 2327 O O . ASP A 1 291 ? 15.350 -4.636 -2.499 1.00 88.94 291 ASP A O 1
ATOM 2331 N N . ILE A 1 292 ? 15.752 -5.657 -4.458 1.00 88.38 292 ILE A N 1
ATOM 2332 C CA . ILE A 1 292 ? 14.638 -5.017 -5.180 1.00 88.38 292 ILE A CA 1
ATOM 2333 C C . ILE A 1 292 ? 13.301 -5.442 -4.571 1.00 88.38 292 ILE A C 1
ATOM 2335 O O . ILE A 1 292 ? 12.496 -4.584 -4.210 1.00 88.38 292 ILE A O 1
ATOM 2339 N N . CYS A 1 293 ? 13.072 -6.745 -4.406 1.00 89.06 293 CYS A N 1
ATOM 2340 C CA . CYS A 1 293 ? 11.817 -7.259 -3.855 1.00 89.06 293 CYS A CA 1
ATOM 2341 C C . CYS A 1 293 ? 11.575 -6.748 -2.427 1.00 89.06 293 CYS A C 1
ATOM 2343 O O . CYS A 1 293 ? 10.475 -6.296 -2.106 1.00 89.06 293 CYS A O 1
ATOM 2345 N N . ARG A 1 294 ? 12.613 -6.747 -1.581 1.00 89.81 294 ARG A N 1
ATOM 2346 C CA . ARG A 1 294 ? 12.547 -6.185 -0.224 1.00 89.81 294 ARG A CA 1
ATOM 2347 C C . ARG A 1 294 ? 12.223 -4.694 -0.255 1.00 89.81 294 ARG A C 1
ATOM 2349 O O . ARG A 1 294 ? 11.355 -4.249 0.490 1.00 89.81 294 ARG A O 1
ATOM 2356 N N . SER A 1 295 ? 12.867 -3.927 -1.135 1.00 87.88 295 SER A N 1
ATOM 2357 C CA . SER A 1 295 ? 12.614 -2.491 -1.282 1.00 87.88 295 SER A CA 1
ATOM 2358 C C . SER A 1 295 ? 11.177 -2.185 -1.710 1.00 87.88 295 SER A C 1
ATOM 2360 O O . SER A 1 295 ? 10.570 -1.272 -1.151 1.00 87.88 295 SER A O 1
ATOM 2362 N N . ILE A 1 296 ? 10.612 -2.967 -2.635 1.00 88.00 296 ILE A N 1
ATOM 2363 C CA . ILE A 1 296 ? 9.220 -2.814 -3.080 1.00 88.00 296 ILE A CA 1
ATOM 2364 C C . ILE A 1 296 ? 8.252 -3.076 -1.922 1.00 88.00 296 ILE A C 1
ATOM 2366 O O . ILE A 1 296 ? 7.379 -2.247 -1.670 1.00 88.00 296 ILE A O 1
ATOM 2370 N N . VAL A 1 297 ? 8.427 -4.179 -1.182 1.00 89.81 297 VAL A N 1
ATOM 2371 C CA . VAL A 1 297 ? 7.564 -4.512 -0.034 1.00 89.81 297 VAL A CA 1
ATOM 2372 C C . VAL A 1 297 ? 7.663 -3.454 1.064 1.00 89.81 297 VAL A C 1
ATOM 2374 O O . VAL A 1 297 ? 6.641 -3.008 1.579 1.00 89.81 297 VAL A O 1
ATOM 2377 N N . MET A 1 298 ? 8.873 -2.991 1.390 1.00 87.94 298 MET A N 1
ATOM 2378 C CA . MET A 1 298 ? 9.060 -1.925 2.379 1.00 87.94 298 MET A CA 1
ATOM 2379 C C . MET A 1 298 ? 8.368 -0.627 1.955 1.00 87.94 298 MET A C 1
ATOM 2381 O O . MET A 1 298 ? 7.702 0.008 2.770 1.00 87.94 298 MET A O 1
ATOM 2385 N N . ASN A 1 299 ? 8.493 -0.231 0.684 1.00 85.31 299 ASN A N 1
ATOM 2386 C CA . ASN A 1 299 ? 7.840 0.976 0.186 1.00 85.31 299 ASN A CA 1
ATOM 2387 C C . ASN A 1 299 ? 6.310 0.833 0.177 1.00 85.31 299 ASN A C 1
ATOM 2389 O O . ASN A 1 299 ? 5.605 1.756 0.576 1.00 85.31 299 ASN A O 1
ATOM 2393 N N . TYR A 1 300 ? 5.799 -0.336 -0.214 1.00 86.81 300 TYR A N 1
ATOM 2394 C CA . TYR A 1 300 ? 4.374 -0.650 -0.166 1.00 86.81 300 TYR A CA 1
ATOM 2395 C C . TYR A 1 300 ? 3.815 -0.567 1.261 1.00 86.81 300 TYR A C 1
ATOM 2397 O O . TYR A 1 300 ? 2.832 0.136 1.492 1.00 86.81 300 TYR A O 1
ATOM 2405 N N . ASN A 1 301 ? 4.476 -1.203 2.233 1.00 88.50 301 ASN A N 1
ATOM 2406 C CA . ASN A 1 301 ? 4.060 -1.159 3.636 1.00 88.50 301 ASN A CA 1
ATOM 2407 C C . ASN A 1 301 ? 4.139 0.261 4.205 1.00 88.50 301 ASN A C 1
ATOM 2409 O O . ASN A 1 301 ? 3.202 0.707 4.858 1.00 88.50 301 ASN A O 1
ATOM 2413 N N . LYS A 1 302 ? 5.183 1.023 3.859 1.00 87.75 302 LYS A N 1
ATOM 2414 C CA . LYS A 1 302 ? 5.295 2.437 4.235 1.00 87.75 302 LYS A CA 1
ATOM 2415 C C . LYS A 1 302 ? 4.133 3.275 3.697 1.00 87.75 302 LYS A C 1
ATOM 2417 O O . LYS A 1 302 ? 3.601 4.102 4.432 1.00 87.75 302 LYS A O 1
ATOM 2422 N N . ILE A 1 303 ? 3.726 3.067 2.442 1.00 84.94 303 ILE A N 1
ATOM 2423 C CA . ILE A 1 303 ? 2.560 3.744 1.856 1.00 84.94 303 ILE A CA 1
ATOM 2424 C C . ILE A 1 303 ? 1.284 3.330 2.591 1.00 84.94 303 ILE A C 1
ATOM 2426 O O . ILE A 1 303 ? 0.494 4.191 2.969 1.00 84.94 303 ILE A O 1
ATOM 2430 N N . LEU A 1 304 ? 1.085 2.033 2.841 1.00 84.81 304 LEU A N 1
ATOM 2431 C CA . LEU A 1 304 ? -0.075 1.558 3.593 1.00 84.81 304 LEU A CA 1
ATOM 2432 C C . LEU A 1 304 ? -0.135 2.157 4.996 1.00 84.81 304 LEU A C 1
ATOM 2434 O O . LEU A 1 304 ? -1.209 2.550 5.437 1.00 84.81 304 LEU A O 1
ATOM 2438 N N . ASP A 1 305 ? 0.991 2.263 5.691 1.00 86.38 305 ASP A N 1
ATOM 2439 C CA . ASP A 1 305 ? 1.039 2.842 7.029 1.00 86.38 305 ASP A CA 1
ATOM 2440 C C . ASP A 1 305 ? 0.819 4.357 7.004 1.00 86.38 305 ASP A C 1
ATOM 2442 O O . ASP A 1 305 ? 0.128 4.885 7.873 1.00 86.38 305 ASP A O 1
ATOM 2446 N N . GLN A 1 306 ? 1.299 5.061 5.972 1.00 85.75 306 GLN A N 1
ATOM 2447 C CA . GLN A 1 306 ? 0.939 6.463 5.734 1.00 85.75 306 GLN A CA 1
ATOM 2448 C C . GLN A 1 306 ? -0.565 6.630 5.500 1.00 85.75 306 GLN A C 1
ATOM 2450 O O . GLN A 1 306 ? -1.172 7.539 6.059 1.00 85.75 306 GLN A O 1
ATOM 2455 N N . VAL A 1 307 ? -1.183 5.736 4.726 1.00 87.25 307 VAL A N 1
ATOM 2456 C CA . VAL A 1 307 ? -2.631 5.739 4.482 1.00 87.25 307 VAL A CA 1
ATOM 2457 C C . VAL A 1 307 ? -3.400 5.431 5.768 1.00 87.25 307 VAL A C 1
ATOM 2459 O O . VAL A 1 307 ? -4.332 6.157 6.107 1.00 87.25 307 VAL A O 1
ATOM 2462 N N . LYS A 1 308 ? -2.997 4.413 6.537 1.00 87.38 308 LYS A N 1
ATOM 2463 C CA . LYS A 1 308 ? -3.598 4.103 7.847 1.00 87.38 308 LYS A CA 1
ATOM 2464 C C . LYS A 1 308 ? -3.471 5.278 8.811 1.00 87.38 308 LYS A C 1
ATOM 2466 O O . LYS A 1 308 ? -4.439 5.606 9.484 1.00 87.38 308 LYS A O 1
ATOM 2471 N N . SER A 1 309 ? -2.308 5.926 8.847 1.00 85.75 309 SER A N 1
ATOM 2472 C CA . SER A 1 309 ? -2.063 7.130 9.646 1.00 85.75 309 SER A CA 1
ATOM 2473 C C . SER A 1 309 ? -2.950 8.296 9.198 1.00 85.75 309 SER A C 1
ATOM 2475 O O . SER A 1 309 ? -3.526 9.003 10.020 1.00 85.75 309 SER A O 1
ATOM 2477 N N . PHE A 1 310 ? -3.157 8.459 7.889 1.00 86.56 310 PHE A N 1
ATOM 2478 C CA . PHE A 1 310 ? -4.091 9.452 7.368 1.00 86.56 310 PHE A CA 1
ATOM 2479 C C . PHE A 1 310 ? -5.530 9.182 7.823 1.00 86.56 310 PHE A C 1
ATOM 2481 O O . PHE A 1 310 ? -6.217 10.095 8.276 1.00 86.56 310 PHE A O 1
ATOM 2488 N N . TYR A 1 311 ? -5.979 7.927 7.770 1.00 84.50 311 TYR A N 1
ATOM 2489 C CA . TYR A 1 311 ? -7.314 7.552 8.235 1.00 84.50 311 TYR A CA 1
ATOM 2490 C C . TYR A 1 311 ? -7.462 7.572 9.759 1.00 84.50 311 TYR A C 1
ATOM 2492 O O . TYR A 1 311 ? -8.556 7.858 10.240 1.00 84.50 311 TYR A O 1
ATOM 2500 N N . SER A 1 312 ? -6.403 7.329 10.534 1.00 83.44 312 SER A N 1
ATOM 2501 C CA . SER A 1 312 ? -6.463 7.427 11.998 1.00 83.44 312 SER A CA 1
ATOM 2502 C C . SER A 1 312 ? -6.643 8.872 12.480 1.00 83.44 312 SER A C 1
ATOM 2504 O O . SER A 1 312 ? -7.213 9.094 13.549 1.00 83.44 312 SER A O 1
ATOM 2506 N N . MET A 1 313 ? -6.285 9.878 11.665 1.00 83.19 313 MET A N 1
ATOM 2507 C CA . MET A 1 313 ? -6.643 11.278 11.940 1.00 83.19 313 MET A CA 1
ATOM 2508 C C . MET A 1 313 ? -8.157 11.498 12.017 1.00 83.19 313 MET A C 1
ATOM 2510 O O . MET A 1 313 ? -8.599 12.403 12.716 1.00 83.19 313 MET A O 1
ATOM 2514 N N . ARG A 1 314 ? -8.972 10.660 11.364 1.00 87.56 314 ARG A N 1
ATOM 2515 C CA . ARG A 1 314 ? -10.435 10.722 11.490 1.00 87.56 314 ARG A CA 1
ATOM 2516 C C . ARG A 1 314 ? -10.901 10.506 12.932 1.00 87.56 314 ARG A C 1
ATOM 2518 O O . ARG A 1 314 ? -11.897 11.093 13.334 1.00 87.56 314 ARG A O 1
ATOM 2525 N N . GLU A 1 315 ? -10.204 9.654 13.678 1.00 80.31 315 GLU A N 1
ATOM 2526 C CA . GLU A 1 315 ? -10.551 9.283 15.053 1.00 80.31 315 GLU A CA 1
ATOM 2527 C C . GLU A 1 315 ? -9.919 10.236 16.073 1.00 80.31 315 GLU A C 1
ATOM 2529 O O . GLU A 1 315 ? -10.586 10.678 17.003 1.00 80.31 315 GLU A O 1
ATOM 2534 N N . ASN A 1 316 ? -8.662 10.632 15.850 1.00 83.31 316 ASN A N 1
ATOM 2535 C CA . ASN A 1 316 ? -7.932 11.516 16.763 1.00 83.31 316 ASN A CA 1
ATOM 2536 C C . ASN A 1 316 ? -8.292 13.005 16.598 1.00 83.31 316 ASN A C 1
ATOM 2538 O O . ASN A 1 316 ? -8.291 13.757 17.571 1.00 83.31 316 ASN A O 1
ATOM 2542 N N . SER A 1 317 ? -8.551 13.462 15.369 1.00 85.38 317 SER A N 1
ATOM 2543 C CA . SER A 1 317 ? -8.780 14.876 15.036 1.00 85.38 317 SER A CA 1
ATOM 2544 C C . SER A 1 317 ? -9.674 15.035 13.788 1.00 85.38 317 SER A C 1
ATOM 2546 O O . SER A 1 317 ? -9.216 15.456 12.719 1.00 85.38 317 SER A O 1
ATOM 2548 N N . PRO A 1 318 ? -10.989 14.755 13.904 1.00 88.75 318 PRO A N 1
ATOM 2549 C CA . PRO A 1 318 ? -11.896 14.673 12.755 1.00 88.75 318 PRO A CA 1
ATOM 2550 C C . PRO A 1 318 ? -11.936 15.951 11.903 1.00 88.75 318 PRO A C 1
ATOM 2552 O O . PRO A 1 318 ? -11.969 15.868 10.676 1.00 88.75 318 PRO A O 1
ATOM 2555 N N . SER A 1 319 ? -11.867 17.138 12.516 1.00 88.31 319 SER A N 1
ATOM 2556 C CA . SER A 1 319 ? -11.877 18.412 11.781 1.00 88.31 319 SER A CA 1
ATOM 2557 C C . SER A 1 319 ? -10.682 18.559 10.832 1.00 88.31 319 SER A C 1
ATOM 2559 O O . SER A 1 319 ? -10.856 18.989 9.695 1.00 88.31 319 SER A O 1
ATOM 2561 N N . MET A 1 320 ? -9.477 18.163 11.259 1.00 86.56 320 MET A N 1
ATOM 2562 C CA . MET A 1 320 ? -8.273 18.227 10.418 1.00 86.56 320 MET A CA 1
ATOM 2563 C C . MET A 1 320 ? -8.365 17.249 9.248 1.00 86.56 320 MET A C 1
ATOM 2565 O O . MET A 1 320 ? -8.038 17.613 8.118 1.00 86.56 320 MET A O 1
ATOM 2569 N N . TYR A 1 321 ? -8.867 16.037 9.502 1.00 92.25 321 TYR A N 1
ATOM 2570 C CA . TYR A 1 321 ? -9.088 15.035 8.462 1.00 92.25 321 TYR A CA 1
ATOM 2571 C C . TYR A 1 321 ? -10.016 15.560 7.355 1.00 92.25 321 TYR A C 1
ATOM 2573 O O . TYR A 1 321 ? -9.652 15.513 6.178 1.00 92.25 321 TYR A O 1
ATOM 2581 N N . TYR A 1 322 ? -11.178 16.120 7.712 1.00 93.62 322 TYR A N 1
ATOM 2582 C CA . TYR A 1 322 ? -12.122 16.634 6.715 1.00 93.62 322 TYR A CA 1
ATOM 2583 C C . TYR A 1 322 ? -11.598 17.871 5.983 1.00 93.62 322 TYR A C 1
ATOM 2585 O O . TYR A 1 322 ? -11.756 17.945 4.768 1.00 93.62 322 TYR A O 1
ATOM 2593 N N . ILE A 1 323 ? -10.928 18.807 6.667 1.00 94.12 323 ILE A N 1
ATOM 2594 C CA . ILE A 1 323 ? -10.336 19.988 6.013 1.00 94.12 323 ILE A CA 1
ATOM 2595 C C . ILE A 1 323 ? -9.307 19.562 4.960 1.00 94.12 323 ILE A C 1
ATOM 2597 O O . ILE A 1 323 ? -9.378 20.014 3.816 1.00 94.12 323 ILE A O 1
ATOM 2601 N N . ILE A 1 324 ? -8.379 18.666 5.317 1.00 92.81 324 ILE A N 1
ATOM 2602 C CA . ILE A 1 324 ? -7.337 18.194 4.395 1.00 92.81 324 ILE A CA 1
ATOM 2603 C C . ILE A 1 324 ? -7.960 17.393 3.247 1.00 92.81 324 ILE A C 1
ATOM 2605 O O . ILE A 1 324 ? -7.633 17.632 2.086 1.00 92.81 324 ILE A O 1
ATOM 2609 N N . SER A 1 325 ? -8.875 16.468 3.548 1.00 92.75 325 SER A N 1
ATOM 2610 C CA . SER A 1 325 ? -9.506 15.613 2.539 1.00 92.75 325 SER A CA 1
ATOM 2611 C C . SER A 1 325 ? -10.352 16.415 1.544 1.00 92.75 325 SER A C 1
ATOM 2613 O O . SER A 1 325 ? -10.182 16.252 0.337 1.00 92.75 325 SER A O 1
ATOM 2615 N N . ILE A 1 326 ? -11.205 17.329 2.019 1.00 95.06 326 ILE A N 1
ATOM 2616 C CA . ILE A 1 326 ? -12.037 18.177 1.152 1.00 95.06 326 ILE A CA 1
ATOM 2617 C C . ILE A 1 326 ? -11.154 19.107 0.317 1.00 95.06 326 ILE A C 1
ATOM 2619 O O . ILE A 1 326 ? -11.368 19.226 -0.886 1.00 95.06 326 ILE A O 1
ATOM 2623 N N . SER A 1 327 ? -10.128 19.721 0.916 1.00 94.81 327 SER A N 1
ATOM 2624 C CA . SER A 1 327 ? -9.190 20.577 0.182 1.00 94.81 327 SER A CA 1
ATOM 2625 C C . SER A 1 327 ? -8.469 19.809 -0.931 1.00 94.81 327 SER A C 1
ATOM 2627 O O . SER A 1 327 ? -8.451 20.272 -2.071 1.00 94.81 327 SER A O 1
ATOM 2629 N N . MET A 1 328 ? -7.954 18.609 -0.636 1.00 92.81 328 MET A N 1
ATOM 2630 C CA . MET A 1 328 ? -7.313 17.740 -1.627 1.00 92.81 328 MET A CA 1
ATOM 2631 C C . MET A 1 328 ? -8.269 17.401 -2.779 1.00 92.81 328 MET A C 1
ATOM 2633 O O . MET A 1 328 ? -7.891 17.522 -3.943 1.00 92.81 328 MET A O 1
ATOM 2637 N N . LEU A 1 329 ? -9.511 17.017 -2.471 1.00 93.31 329 LEU A N 1
ATOM 2638 C CA . LEU A 1 329 ? -10.516 16.669 -3.478 1.00 93.31 329 LEU A CA 1
ATOM 2639 C C . LEU A 1 329 ? -10.912 17.869 -4.344 1.00 93.31 329 LEU A C 1
ATOM 2641 O O . LEU A 1 329 ? -11.011 17.726 -5.560 1.00 93.31 329 LEU A O 1
ATOM 2645 N N . CYS A 1 330 ? -11.081 19.054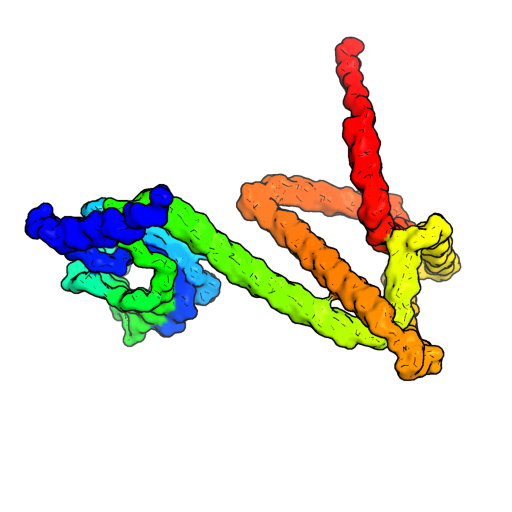 -3.754 1.00 95.06 330 CYS A N 1
ATOM 2646 C CA . CYS A 1 330 ? -11.380 20.279 -4.496 1.00 95.06 330 CYS A CA 1
ATOM 2647 C C . CYS A 1 330 ? -10.236 20.674 -5.437 1.00 95.06 330 CYS A C 1
ATOM 2649 O O . CYS A 1 330 ? -10.494 21.046 -6.580 1.00 95.06 330 CYS A O 1
ATOM 2651 N N . ILE A 1 331 ? -8.979 20.559 -4.992 1.00 91.69 331 ILE A N 1
ATOM 2652 C CA . ILE A 1 331 ? -7.806 20.829 -5.836 1.00 91.69 331 ILE A CA 1
ATOM 2653 C C . ILE A 1 331 ? -7.751 19.835 -6.998 1.00 91.69 331 ILE A C 1
ATOM 2655 O O . ILE A 1 331 ? -7.586 20.248 -8.142 1.00 91.69 331 ILE A O 1
ATOM 2659 N N . LEU A 1 332 ? -7.942 18.539 -6.729 1.00 86.88 332 LEU A N 1
ATOM 2660 C CA . LEU A 1 332 ? -7.961 17.511 -7.771 1.00 86.88 332 LEU A CA 1
ATOM 2661 C C . LEU A 1 332 ? -9.095 17.737 -8.780 1.00 86.88 332 LEU A C 1
ATOM 2663 O O . LEU A 1 332 ? -8.866 17.639 -9.983 1.00 86.88 332 LEU A O 1
ATOM 2667 N N . ALA A 1 333 ? -10.294 18.086 -8.310 1.00 89.25 333 ALA A N 1
ATOM 2668 C CA . ALA A 1 333 ? -11.436 18.386 -9.169 1.00 89.25 333 ALA A CA 1
ATOM 2669 C C . ALA A 1 333 ? -11.203 19.641 -10.024 1.00 89.25 333 ALA A C 1
ATOM 2671 O O . ALA A 1 333 ? -11.530 19.649 -11.210 1.00 89.25 333 ALA A O 1
ATOM 2672 N N . TRP A 1 334 ? -10.598 20.684 -9.449 1.00 91.31 334 TRP A N 1
ATOM 2673 C CA . TRP A 1 334 ? -10.232 21.898 -10.177 1.00 91.31 334 TRP A CA 1
ATOM 2674 C C . TRP A 1 334 ? -9.154 21.633 -11.233 1.00 91.31 334 TRP A C 1
ATOM 2676 O O . TRP A 1 334 ? -9.269 22.087 -12.370 1.00 91.31 334 TRP A O 1
ATOM 2686 N N . MET A 1 335 ? -8.131 20.842 -10.901 1.00 86.00 335 MET A N 1
ATOM 2687 C CA . MET A 1 335 ? -7.112 20.426 -11.869 1.00 86.00 335 MET A CA 1
ATOM 2688 C C . MET A 1 335 ? -7.720 19.606 -13.011 1.00 86.00 335 MET A C 1
ATOM 2690 O O . MET A 1 335 ? -7.384 19.833 -14.170 1.00 86.00 335 MET A O 1
ATOM 2694 N N . ALA A 1 336 ? -8.644 18.694 -12.703 1.00 82.94 336 ALA A N 1
ATOM 2695 C CA . ALA A 1 336 ? -9.314 17.870 -13.704 1.00 82.94 336 ALA A CA 1
ATOM 2696 C C . ALA A 1 336 ? -10.267 18.661 -14.620 1.00 82.94 336 ALA A C 1
ATOM 2698 O O . ALA A 1 336 ? -10.464 18.265 -15.763 1.00 82.94 336 ALA A O 1
ATOM 2699 N N . SER A 1 337 ? -10.860 19.766 -14.151 1.00 86.75 337 SER A N 1
ATOM 2700 C CA . SER A 1 337 ? -11.764 20.589 -14.972 1.00 86.75 337 SER A CA 1
ATOM 2701 C C . SER A 1 337 ? -11.042 21.630 -15.828 1.00 86.75 337 SER A C 1
ATOM 2703 O O . SER A 1 337 ? -11.552 22.027 -16.873 1.00 86.75 337 SER A O 1
ATOM 2705 N N . THR A 1 338 ? -9.867 22.084 -15.391 1.00 87.38 338 THR A N 1
ATOM 2706 C CA . THR A 1 338 ? -9.102 23.142 -16.071 1.00 87.38 338 THR A CA 1
ATOM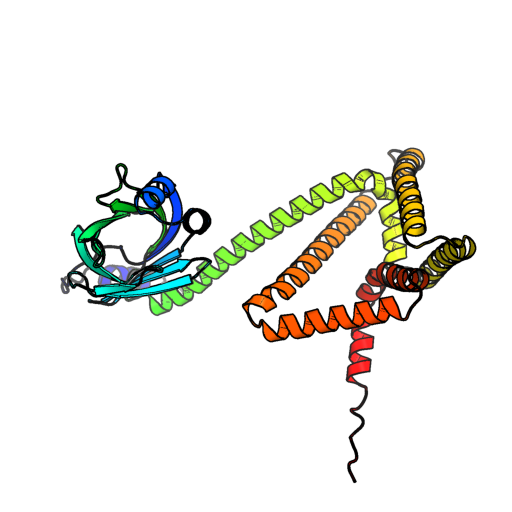 2707 C C . THR A 1 338 ? -8.148 22.610 -17.132 1.00 87.38 338 THR A C 1
ATOM 2709 O O . THR A 1 338 ? -7.857 23.306 -18.104 1.00 87.38 338 THR A O 1
ATOM 2712 N N . ILE A 1 339 ? -7.647 21.388 -16.956 1.00 87.12 339 ILE A N 1
ATOM 2713 C CA . ILE A 1 339 ? -6.574 20.821 -17.768 1.00 87.12 339 ILE A CA 1
ATOM 2714 C C . ILE A 1 339 ? -7.120 19.700 -18.656 1.00 87.12 339 ILE A C 1
ATOM 2716 O O . ILE A 1 339 ? -7.965 18.914 -18.242 1.00 87.12 339 ILE A O 1
ATOM 2720 N N . ASN A 1 340 ? -6.596 19.578 -19.881 1.00 86.44 340 ASN A N 1
ATOM 2721 C CA . ASN A 1 340 ? -6.909 18.437 -20.739 1.00 86.44 340 ASN A CA 1
ATOM 2722 C C . ASN A 1 340 ? -6.514 17.123 -20.040 1.00 86.44 340 ASN A C 1
ATOM 2724 O O . ASN A 1 340 ? -5.359 16.937 -19.656 1.00 86.44 340 ASN A O 1
ATOM 2728 N N . ASN A 1 341 ? -7.457 16.188 -19.935 1.00 83.94 341 ASN A N 1
ATOM 2729 C CA . ASN A 1 341 ? -7.260 14.899 -19.279 1.00 83.94 341 ASN A CA 1
ATOM 2730 C C . ASN A 1 341 ? -6.038 14.116 -19.796 1.00 83.94 341 ASN A C 1
ATOM 2732 O O . ASN A 1 341 ? -5.346 13.478 -19.007 1.00 83.94 341 ASN A O 1
ATOM 2736 N N . VAL A 1 342 ? -5.741 14.174 -21.101 1.00 83.75 342 VAL A N 1
ATOM 2737 C CA . VAL A 1 342 ? -4.568 13.499 -21.692 1.00 83.75 342 VAL A CA 1
ATOM 2738 C C . VAL A 1 342 ? -3.272 14.126 -21.180 1.00 83.75 342 VAL A C 1
ATOM 2740 O O . VAL A 1 342 ? -2.338 13.418 -20.806 1.00 83.75 342 VAL A O 1
ATOM 2743 N N . PHE A 1 343 ? -3.234 15.455 -21.090 1.00 85.56 343 PHE A N 1
ATOM 2744 C CA . PHE A 1 343 ? -2.091 16.184 -20.547 1.00 85.56 343 PHE A CA 1
ATOM 2745 C C . PHE A 1 343 ? -1.943 15.977 -19.031 1.00 85.56 343 PHE A C 1
ATOM 2747 O O . PHE A 1 343 ? -0.830 15.840 -18.527 1.00 85.56 343 PHE A O 1
ATOM 2754 N N . LEU A 1 344 ? -3.052 15.876 -18.294 1.00 86.00 344 LEU A N 1
ATOM 2755 C CA . LEU A 1 344 ? -3.029 15.566 -16.865 1.00 86.00 344 LEU A CA 1
ATOM 2756 C C . LEU A 1 344 ? -2.491 14.150 -16.603 1.00 86.00 344 LEU A C 1
ATOM 2758 O O . LEU A 1 344 ? -1.638 13.972 -15.734 1.00 86.00 344 LEU A O 1
ATOM 2762 N N . LEU A 1 345 ? -2.920 13.155 -17.388 1.00 85.12 345 LEU A N 1
ATOM 2763 C CA . LEU A 1 345 ? -2.379 11.790 -17.339 1.00 85.12 345 LEU A CA 1
ATOM 2764 C C . LEU A 1 345 ? -0.889 11.744 -17.705 1.00 85.12 345 LEU A C 1
ATOM 2766 O O . LEU A 1 345 ? -0.126 10.991 -17.094 1.00 85.12 345 LEU A O 1
ATOM 2770 N N . TYR A 1 346 ? -0.455 12.574 -18.653 1.00 88.75 346 TYR A N 1
ATOM 2771 C CA . TYR A 1 346 ? 0.956 12.735 -18.995 1.00 88.75 346 TYR A CA 1
ATOM 2772 C C . TYR A 1 346 ? 1.780 13.264 -17.809 1.00 88.75 346 TYR A C 1
ATOM 2774 O O . TYR A 1 346 ? 2.789 12.659 -17.439 1.00 88.75 346 TYR A O 1
ATOM 2782 N N . ILE A 1 347 ? 1.331 14.343 -17.154 1.00 90.00 347 ILE A N 1
ATOM 2783 C CA . ILE A 1 347 ? 2.008 14.883 -15.964 1.00 90.00 347 ILE A CA 1
ATOM 2784 C C . ILE A 1 347 ? 2.035 13.836 -14.847 1.00 90.00 347 ILE A C 1
ATOM 2786 O O . ILE A 1 347 ? 3.088 13.588 -14.261 1.00 90.00 347 ILE A O 1
ATOM 2790 N N . PHE A 1 348 ? 0.898 13.197 -14.567 1.00 87.94 348 PHE A N 1
ATOM 2791 C CA . PHE A 1 348 ? 0.788 12.198 -13.508 1.00 87.94 348 PHE A CA 1
ATOM 2792 C C . PHE A 1 348 ? 1.725 11.006 -13.740 1.00 87.94 348 PHE A C 1
ATOM 2794 O O . PHE A 1 348 ? 2.504 10.658 -12.854 1.00 87.94 348 PHE A O 1
ATOM 2801 N N . SER A 1 349 ? 1.707 10.412 -14.937 1.00 89.00 349 SER A N 1
ATOM 2802 C CA . SER A 1 349 ? 2.580 9.281 -15.280 1.00 89.00 349 SER A CA 1
ATOM 2803 C C . SER A 1 349 ? 4.064 9.647 -15.210 1.00 89.00 349 SER A C 1
ATOM 2805 O O . SER A 1 349 ? 4.860 8.879 -14.668 1.00 89.00 349 SER A O 1
ATOM 2807 N N . THR A 1 350 ? 4.430 10.849 -15.662 1.00 90.62 350 THR A N 1
ATOM 2808 C CA . THR A 1 350 ? 5.797 11.375 -15.560 1.00 90.62 350 THR A CA 1
ATOM 2809 C C . THR A 1 350 ? 6.232 11.520 -14.101 1.00 90.62 350 THR A C 1
ATOM 2811 O O . THR A 1 350 ? 7.312 11.058 -13.733 1.00 90.62 350 THR A O 1
ATOM 2814 N N . VAL A 1 351 ? 5.390 12.108 -13.243 1.00 91.31 351 VAL A N 1
ATOM 2815 C CA . VAL A 1 351 ? 5.684 12.256 -11.808 1.00 91.31 351 VAL A CA 1
ATOM 2816 C C . VAL A 1 351 ? 5.845 10.892 -11.146 1.00 91.31 351 VAL A C 1
ATOM 2818 O O . VAL A 1 351 ? 6.826 10.690 -10.438 1.00 91.31 351 VAL A O 1
ATOM 2821 N N . VAL A 1 352 ? 4.939 9.944 -11.405 1.00 89.56 352 VAL A N 1
ATOM 2822 C CA . VAL A 1 352 ? 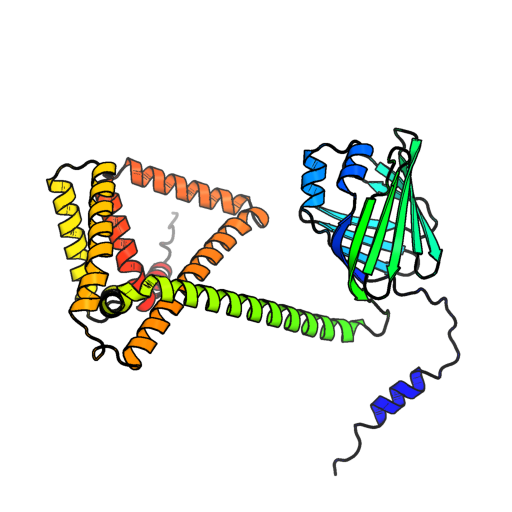4.985 8.592 -10.825 1.00 89.56 352 VAL A CA 1
ATOM 2823 C C . VAL A 1 352 ? 6.259 7.843 -11.226 1.00 89.56 352 VAL A C 1
ATOM 2825 O O . VAL A 1 352 ? 6.904 7.246 -10.366 1.00 89.56 352 VAL A O 1
ATOM 2828 N N . LEU A 1 353 ? 6.657 7.896 -12.501 1.00 89.69 353 LEU A N 1
ATOM 2829 C CA . LEU A 1 353 ? 7.860 7.211 -12.990 1.00 89.69 353 LEU A CA 1
ATOM 2830 C C . LEU A 1 353 ? 9.158 7.838 -12.466 1.00 89.69 353 LEU A C 1
ATOM 2832 O O . LEU A 1 353 ? 10.127 7.128 -12.208 1.00 89.69 353 LEU A O 1
ATOM 2836 N N . LEU A 1 354 ? 9.186 9.159 -12.285 1.00 90.31 354 LEU A N 1
ATOM 2837 C CA . LEU A 1 354 ? 10.360 9.878 -11.782 1.00 90.31 354 LEU A CA 1
ATOM 2838 C C . LEU A 1 354 ? 10.460 9.877 -10.248 1.00 90.31 354 LEU A C 1
ATOM 2840 O O . LEU A 1 354 ? 11.551 10.048 -9.703 1.00 90.31 354 LEU A O 1
ATOM 2844 N N . TRP A 1 355 ? 9.345 9.662 -9.548 1.00 86.62 355 TRP A N 1
ATOM 2845 C CA . TRP A 1 355 ? 9.242 9.660 -8.087 1.00 86.62 355 TRP A CA 1
ATOM 2846 C C . TRP A 1 355 ? 10.322 8.840 -7.350 1.00 86.62 355 TRP A C 1
ATOM 2848 O O . TRP A 1 355 ? 10.994 9.401 -6.479 1.00 86.62 355 TRP A O 1
ATOM 2858 N N . PRO A 1 356 ? 10.552 7.553 -7.673 1.00 85.81 356 PRO A N 1
ATOM 2859 C CA . PRO A 1 356 ? 11.590 6.737 -7.028 1.00 85.81 356 PRO A CA 1
ATOM 2860 C C . PRO A 1 356 ? 13.001 7.344 -7.121 1.00 85.81 356 PRO A C 1
ATOM 2862 O O . PRO A 1 356 ? 13.714 7.385 -6.115 1.00 85.81 356 PRO A O 1
ATOM 2865 N N . GLY A 1 357 ? 13.393 7.878 -8.283 1.00 84.75 357 GLY A N 1
ATOM 2866 C CA . GLY A 1 357 ? 14.693 8.537 -8.468 1.00 84.75 357 GLY A CA 1
ATOM 2867 C C . GLY A 1 357 ? 14.817 9.851 -7.686 1.00 84.75 357 GLY A C 1
ATOM 2868 O O . GLY A 1 357 ? 15.857 10.129 -7.081 1.00 84.75 357 GLY A O 1
ATOM 2869 N N . ILE A 1 358 ? 13.730 10.630 -7.618 1.00 85.88 358 ILE A N 1
ATOM 2870 C CA . ILE A 1 358 ? 13.660 11.878 -6.836 1.00 85.88 358 ILE A CA 1
ATOM 2871 C C . ILE A 1 358 ? 13.862 11.602 -5.341 1.00 85.88 358 ILE A C 1
ATOM 2873 O O . ILE A 1 358 ? 14.590 12.341 -4.669 1.00 85.88 358 ILE A O 1
ATOM 2877 N N . GLN A 1 359 ? 13.239 10.541 -4.820 1.00 78.75 359 GLN A N 1
ATOM 2878 C CA . GLN A 1 359 ? 13.355 10.168 -3.412 1.00 78.75 359 GLN A CA 1
ATOM 2879 C C . GLN A 1 359 ? 14.781 9.754 -3.038 1.00 78.75 359 GLN A C 1
ATOM 2881 O O . GLN A 1 359 ? 15.293 10.209 -2.015 1.00 78.75 359 GLN A O 1
ATOM 2886 N N . GLN A 1 360 ? 15.447 8.940 -3.863 1.00 77.56 360 GLN A N 1
ATOM 2887 C CA . GLN A 1 360 ? 16.789 8.442 -3.549 1.00 77.56 360 GLN A CA 1
ATOM 2888 C C . GLN A 1 360 ? 17.848 9.552 -3.551 1.00 77.56 360 GLN A C 1
ATOM 2890 O O . GLN A 1 360 ? 18.748 9.554 -2.714 1.00 77.56 360 GLN A O 1
ATOM 2895 N N . ARG A 1 361 ? 17.737 10.522 -4.466 1.00 76.25 361 ARG A N 1
ATOM 2896 C CA . ARG A 1 361 ? 18.687 11.643 -4.565 1.00 76.25 361 ARG A CA 1
ATOM 2897 C C . ARG A 1 361 ? 18.443 12.746 -3.534 1.00 76.25 361 ARG A C 1
ATOM 2899 O O . ARG A 1 361 ? 19.172 13.734 -3.528 1.00 76.25 361 ARG A O 1
ATOM 2906 N N . GLY A 1 362 ? 17.425 12.611 -2.681 1.00 73.88 362 GLY A N 1
ATOM 2907 C CA . GLY A 1 362 ? 17.125 13.584 -1.630 1.00 73.88 362 GLY A CA 1
ATOM 2908 C C . GLY A 1 362 ? 16.734 14.969 -2.156 1.00 73.88 362 GLY A C 1
ATOM 2909 O O . GLY A 1 362 ? 16.709 15.922 -1.380 1.00 73.88 362 GLY A O 1
ATOM 2910 N N . ILE A 1 363 ? 16.389 15.090 -3.445 1.00 74.25 363 ILE A N 1
ATOM 2911 C CA . ILE A 1 363 ? 16.041 16.365 -4.097 1.00 74.25 363 ILE A CA 1
ATOM 2912 C C . ILE A 1 363 ? 14.858 17.020 -3.379 1.00 74.25 363 ILE A C 1
ATOM 2914 O O . ILE A 1 363 ? 14.819 18.237 -3.231 1.00 74.25 363 ILE A O 1
ATOM 2918 N N . PHE A 1 364 ? 13.923 16.217 -2.865 1.00 70.25 364 PHE A N 1
ATOM 2919 C CA . PHE A 1 364 ? 12.799 16.708 -2.072 1.00 70.25 364 PHE A CA 1
ATOM 2920 C C . PHE A 1 364 ? 13.244 17.411 -0.781 1.00 70.25 364 PHE A C 1
ATOM 2922 O O . PHE A 1 364 ? 12.698 18.454 -0.428 1.00 70.25 364 PHE A O 1
ATOM 2929 N N . ASN A 1 365 ? 14.268 16.897 -0.096 1.00 74.88 365 ASN A N 1
ATOM 2930 C CA . ASN A 1 365 ? 14.814 17.524 1.111 1.00 74.88 365 ASN A CA 1
ATOM 2931 C C . ASN A 1 365 ? 15.513 18.848 0.768 1.00 74.88 365 ASN A C 1
ATOM 2933 O O . ASN A 1 365 ? 15.401 19.828 1.499 1.00 74.88 365 ASN A O 1
ATOM 2937 N N . THR A 1 366 ? 16.178 18.915 -0.388 1.00 76.19 366 THR A N 1
ATOM 2938 C CA . THR A 1 366 ? 16.753 20.163 -0.901 1.00 76.19 366 THR A CA 1
ATOM 2939 C C . THR A 1 366 ? 15.664 21.171 -1.278 1.00 76.19 366 THR A C 1
ATOM 2941 O O . THR A 1 366 ? 15.739 22.323 -0.859 1.00 76.19 366 THR A O 1
ATOM 2944 N N . LEU A 1 367 ? 14.621 20.747 -1.997 1.00 72.94 367 LEU A N 1
ATOM 2945 C CA . LEU A 1 367 ? 13.499 21.592 -2.413 1.00 72.94 367 LEU A CA 1
ATOM 2946 C C . LEU A 1 367 ? 12.725 22.136 -1.208 1.00 72.94 367 LEU A C 1
ATOM 2948 O O . LEU A 1 367 ? 12.474 23.333 -1.124 1.00 72.94 367 LEU A O 1
ATOM 2952 N N . THR A 1 368 ? 12.401 21.276 -0.243 1.00 70.50 368 THR A N 1
ATOM 2953 C CA . THR A 1 368 ? 11.772 21.701 1.013 1.00 70.50 368 THR A CA 1
ATOM 2954 C C . THR A 1 368 ? 12.669 22.679 1.761 1.00 70.50 368 THR A C 1
ATOM 2956 O O . THR A 1 368 ? 12.193 23.739 2.156 1.00 70.50 368 THR A O 1
ATOM 2959 N N . SER A 1 369 ? 13.975 22.411 1.875 1.00 77.75 369 SER A N 1
ATOM 2960 C CA . SER A 1 369 ? 14.907 23.353 2.509 1.00 77.75 369 SER A CA 1
ATOM 2961 C C . SER A 1 369 ? 14.990 24.707 1.789 1.00 77.75 369 SER A C 1
ATOM 2963 O O . SER A 1 369 ? 15.189 25.725 2.445 1.00 77.75 369 SER A O 1
ATOM 2965 N N . LEU A 1 370 ? 14.800 24.745 0.465 1.00 76.00 370 LEU A N 1
ATOM 2966 C CA . LEU A 1 370 ? 14.735 25.980 -0.322 1.00 76.00 370 LEU A CA 1
ATOM 2967 C C . LEU A 1 370 ? 13.425 26.733 -0.082 1.00 76.00 370 LEU A C 1
ATOM 2969 O O . LEU A 1 370 ? 13.465 27.942 0.113 1.00 76.00 370 LEU A O 1
ATOM 2973 N N . ILE A 1 371 ? 12.291 26.029 -0.016 1.00 74.62 371 ILE A N 1
ATOM 2974 C CA . ILE A 1 371 ? 10.980 26.613 0.310 1.00 74.62 371 ILE A CA 1
ATOM 2975 C C . ILE A 1 371 ? 10.996 27.221 1.719 1.00 74.62 371 ILE A C 1
ATOM 2977 O O . ILE A 1 371 ? 10.545 28.347 1.904 1.00 74.62 371 ILE A O 1
ATOM 2981 N N . TYR A 1 372 ? 11.584 26.531 2.701 1.00 73.00 372 TYR A N 1
ATOM 2982 C CA . TYR A 1 372 ? 11.743 27.060 4.062 1.00 73.00 372 TYR A CA 1
ATOM 2983 C C . TYR A 1 372 ? 12.751 28.216 4.156 1.00 73.00 372 TYR A C 1
ATOM 2985 O O . TYR A 1 372 ? 12.685 29.003 5.099 1.00 73.00 372 TYR A O 1
ATOM 2993 N N . LYS A 1 373 ? 13.671 28.339 3.190 1.00 72.19 373 LYS A N 1
ATOM 2994 C CA . LYS A 1 373 ? 14.614 29.462 3.073 1.00 72.19 373 LYS A CA 1
ATOM 2995 C C . LYS A 1 373 ? 14.053 30.664 2.315 1.00 72.19 373 LYS A C 1
ATOM 2997 O O . LYS A 1 373 ? 14.723 31.694 2.303 1.00 72.19 373 LYS A O 1
ATOM 3002 N N . VAL A 1 374 ? 12.865 30.576 1.706 1.00 66.25 374 VAL A N 1
ATOM 3003 C CA . VAL A 1 374 ? 12.209 31.758 1.131 1.00 66.25 374 VAL A CA 1
ATOM 3004 C C . VAL A 1 374 ? 11.855 32.690 2.296 1.00 66.25 374 VAL A C 1
ATOM 3006 O O . VAL A 1 374 ? 11.045 32.311 3.146 1.00 66.25 374 VAL A O 1
ATOM 3009 N N . PRO A 1 375 ? 12.474 33.883 2.401 1.00 59.59 375 PRO A N 1
ATOM 3010 C CA . PRO A 1 375 ? 12.174 34.798 3.489 1.00 59.59 375 PRO A CA 1
ATOM 3011 C C . PRO A 1 375 ? 10.693 35.162 3.406 1.00 59.59 375 PRO A C 1
ATOM 3013 O O . PRO A 1 375 ? 10.199 35.509 2.333 1.00 59.59 375 PRO A O 1
ATOM 3016 N N . LYS A 1 376 ? 9.979 35.062 4.537 1.00 53.00 376 LYS A N 1
ATOM 3017 C CA . LYS A 1 376 ? 8.620 35.596 4.675 1.00 53.00 376 LYS A CA 1
ATOM 3018 C C . LYS A 1 376 ? 8.667 37.042 4.191 1.00 53.00 376 LYS A C 1
ATOM 3020 O O . LYS A 1 376 ? 9.253 37.879 4.874 1.00 53.00 376 LYS A O 1
ATOM 3025 N N . ILE A 1 377 ? 8.106 37.312 3.013 1.00 47.56 377 ILE A N 1
ATOM 3026 C CA . ILE A 1 377 ? 7.921 38.673 2.522 1.00 47.56 377 ILE A CA 1
ATOM 3027 C C . ILE A 1 377 ? 7.014 39.330 3.555 1.00 47.56 377 ILE A C 1
ATOM 3029 O O . ILE A 1 377 ? 5.836 38.999 3.684 1.00 47.56 377 ILE A O 1
ATOM 3033 N N . THR A 1 378 ? 7.631 40.161 4.384 1.00 45.28 378 THR A N 1
ATOM 3034 C CA . THR A 1 378 ? 6.989 40.950 5.414 1.00 45.28 378 THR A CA 1
ATOM 3035 C C . THR A 1 378 ? 5.890 41.767 4.756 1.00 45.28 378 THR A C 1
ATOM 3037 O O . THR A 1 378 ? 6.144 42.557 3.847 1.00 45.28 378 THR A O 1
ATOM 3040 N N . GLN A 1 379 ? 4.659 41.568 5.223 1.00 45.81 379 GLN A N 1
ATOM 3041 C CA . GLN A 1 379 ? 3.597 42.546 5.053 1.00 45.81 379 GLN A CA 1
ATOM 3042 C C . GLN A 1 379 ? 4.107 43.867 5.639 1.00 45.81 379 GLN A C 1
ATOM 3044 O O . GLN A 1 379 ? 4.187 44.021 6.856 1.00 45.81 379 GLN A O 1
ATOM 3049 N N . LYS A 1 380 ? 4.506 44.806 4.777 1.00 41.53 380 LYS A N 1
ATOM 3050 C CA . LYS A 1 380 ? 4.523 46.220 5.139 1.00 41.53 380 LYS A CA 1
ATOM 3051 C C . LYS A 1 380 ? 3.093 46.723 4.988 1.00 41.53 380 LYS A C 1
ATOM 3053 O O . LYS A 1 380 ? 2.660 47.054 3.891 1.00 41.53 380 LYS A O 1
ATOM 3058 N N . THR A 1 381 ? 2.364 46.695 6.094 1.00 43.16 381 THR A N 1
ATOM 3059 C CA . THR A 1 381 ? 1.308 47.668 6.364 1.00 43.16 381 THR A CA 1
ATOM 3060 C C . THR A 1 381 ? 1.996 48.991 6.664 1.00 43.16 381 THR A C 1
ATOM 3062 O O . THR A 1 381 ? 2.688 49.084 7.675 1.00 43.16 381 THR A O 1
ATOM 3065 N N . GLU A 1 382 ? 1.834 49.959 5.771 1.00 39.66 382 GLU A N 1
ATOM 3066 C CA . GLU A 1 382 ? 1.639 51.379 6.088 1.00 39.66 382 GLU A CA 1
ATOM 3067 C C . GLU A 1 382 ? 0.955 52.062 4.904 1.00 39.66 382 GLU A C 1
ATOM 3069 O O . GLU A 1 382 ? 1.420 51.849 3.758 1.00 39.66 382 GLU A O 1
#

Sequence (382 aa):
MAHNLNGLHVFALYLVITSPDCQDKIMPSIAGKYQHYKNEDVDDYFTAVGVPFMGRKMMAMSSPLMEITVDGENMIIKNSSLLRTVEMKYKLGEEYEERMPSTTIKSITTLVNDNELVTQSVIPETGDKCGRHYMFTDDECIITLTHEKAKTPGKSSHRILEVSEFRFVTEIHKANKHFRSYEINSTTNKMAEANQEQQVKILKRLLEGWRMALLPLKSVLLWEHQWHPCAIFASVSILFMTIWLMDLNTLASLAVVGLVLNFVDFIVPIICNTVYGPTGWTGQKEKMYEDICRSIVMNYNKILDQVKSFYSMRENSPSMYYIISISMLCILAWMASTINNVFLLYIFSTVVLLWPGIQQRGIFNTLTSLIYKVPKITQKTE

Foldseek 3Di:
DDDDPPPPVVVVVVVVVPDPDDPDDDQAFPFAKWKWDDKDCVLLVCVLVVPDPVVSVQVVPKTWMWGWDDDPQKIWIWTHIPVDIDIDIDGAQDWDWDDDPVAIWIWHWHDPDSFKIKIWIAGPVPRWIKIWIWGHDPFKIKIWIDTPRRPDIMIIIITTDDTDDDDPPPVVVVVVVVVVVVVVVVVVVVVVVVVLVVQLVVLCVVCVLVLVVVVVLCCLLQCVDPCSLVVLLVVLVVLLVVCVVVVDDPVRSVVVVVVVVVVCVVVSSVCCPVVQDPPNDDPVSVVVSSVSSSVVSVVVVVVVVVVVVLVVCCVVPVVVSCVVVVVVVVVVVVCPVPDDPSVVVSVVVSCVSNVNNCVVVCVVVVVVVVVVVPPPPDPPDD

pLDDT: mean 70.71, std 17.42, range [28.2, 95.06]

Radius of gyration: 32.86 Å; chains: 1; bounding box: 79×73×96 Å

Organism: NCBI:txid348720